Protein AF-A0A7J9T4V9-F1 (afdb_monomer_lite)

Radius of gyration: 35.71 Å; chains: 1; bounding box: 94×99×88 Å

Secondary structure (DSSP, 8-state):
-PPP-PEEEEEETTEEEEEEE--TTS----SSPPS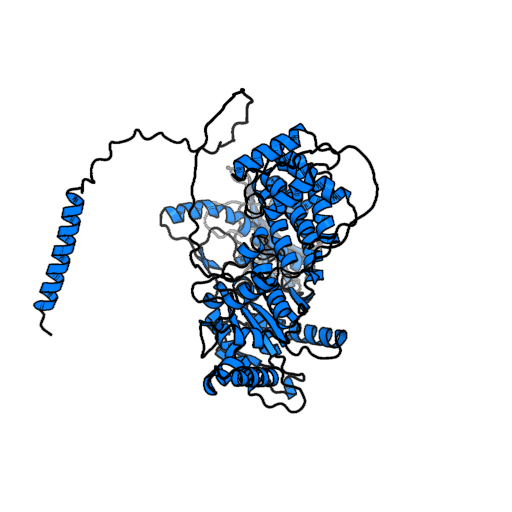EEEEEEEEEEEEETTEEEEEEEEEEEEEBTTB--------EE-SSSHHHHHHHHT-----------S-S-----SEEEEEE--HHHHHHHHHHHHHHHHHHHHHGGGGHHHHHHHHHTTPPPPEEE---TTT-GGG-S-SSEEE---GGGPSPHHHHHHHHHHHHHHHHHHHHHHSS--SEEEEEE-HHHHHHHSSHHHHHHHHHTTEEEEE-TTS-EEEEEEPPHHHH-SPBPEEEEEE-HHHHHH-HHHHHHHHHHHHHHHH---SSS-BHHHHHHHHHHHHHHHTT-S-HHHHHHHHT--EEEPPTT--SSTTHHHHHH-GGG-SSHHHHHHHHHHHHBEEESSS-SSEE-HHHHHHHHTT--EEEEEE---SHHHHH-S-SHHHIIIIIHHHHHHHHHHSSPPEEEEEE-SSTTS-EEEEHHHHHHHHIIIIIT-HHHHHHHHTTHHHHHHHHHHHHHHHHHHHHH-GGG--HHHHHHHHHHHTS-TT---HHHHHHHH-HHHHHHHHHHHHHHHHHTS---S-HHHHHHHHHHHHHHHHHH----STTTTT-HHHHHHHHTTTT-TT--HHHHHHHHHHHHHHH------------------------------------------------------------TT--PPPP------------S----HHHHHHHHHHHHHHHHHHHHHHHS--

Sequence (735 aa):
MEVPNATVVVQKDNNILEVSISDSTGNYTFSNLPDGKYVVTAFYHSVSKYGDSWYIATKNVEIKDGTANNIDINMEKDERGEALNLNSLLGQVTGNIYSNETGNIVPECNVVLIQRLSDEQMMVVEDLNLAIRYAENIRGCIIEIPAMIDALDGKYIPPALGDDPLRSPEVLPTGKNFYAFNPNIVPTKESWNVGTKLVDAFLIEWNQTYGEYPRKVGFVLWSGESFRHKGVMESEILYMMGVKPTWDSMGKVIGVELIPEDELKRPRIDVVVTMTGIYRDNWKWQVQLMDRGARLAAQADNSTYDNYVKENSEAIYIALMKTNNYTEDEARRLSGCRVFGPDEGSWGAGGFREAVSASGTWQEESKLANLYIDSMSYAYGDSIWGNLDGNVFRQVLSDTDAVLFSRSGNDGRGSGSVVFDHVYEFFGGFGMAVREVSGTTPQMYIVNLKDPDNAVVETFAEFLARDLRAKYFNEKWIKGMMLHDYAGASEIDSVLEDFWGLAVTLPDEITDDMWKEFYDVYVTDKYDLGLEDWFDEENPWARQSMNARMLEAVHKGYWTTSDPNVVENLVREYVESVADNGVICCHHTCGNPLLDKYISGMLSVPGLSAEDIEKYRQLMDEATGRQTEQPVTKTINDDSSSSAWRRLHDSGTGNESTDAGAGAGLDTKLIQDSGAGGEGSSNPSDYVEGYEMQDESAQPSDTGPMSFSGADFLGMLIVVLAAGAIYIGFRRRGV

pLDDT: mean 81.64, std 23.4, range [22.19, 98.94]

Structure (mmCIF, N/CA/C/O backbone):
data_AF-A0A7J9T4V9-F1
#
_entry.id   AF-A0A7J9T4V9-F1
#
loop_
_atom_site.group_PDB
_atom_site.id
_atom_site.type_symbol
_atom_site.label_atom_id
_atom_site.label_alt_id
_atom_site.label_comp_id
_atom_site.label_asym_id
_atom_site.label_entity_id
_atom_site.label_seq_id
_atom_site.pdbx_PDB_ins_code
_atom_site.Cartn_x
_atom_site.Cartn_y
_atom_site.Cartn_z
_atom_site.occupancy
_atom_site.B_iso_or_equiv
_atom_site.auth_seq_id
_atom_site.auth_comp_id
_atom_site.auth_asym_id
_atom_site.auth_atom_id
_atom_site.pdbx_PDB_model_num
ATOM 1 N N . MET A 1 1 ? -43.661 -53.657 -27.232 1.00 37.94 1 MET A N 1
ATOM 2 C CA . MET A 1 1 ? -44.280 -52.551 -26.479 1.00 37.94 1 MET A CA 1
ATOM 3 C C . MET A 1 1 ? -43.943 -51.300 -27.243 1.00 37.94 1 MET A C 1
ATOM 5 O O . MET A 1 1 ? -42.768 -51.106 -27.519 1.00 37.94 1 MET A O 1
ATOM 9 N N . GLU A 1 2 ? -44.949 -50.547 -27.675 1.00 40.81 2 GLU A N 1
ATOM 10 C CA . GLU A 1 2 ? -44.718 -49.209 -28.217 1.00 40.81 2 GLU A CA 1
ATOM 11 C C . GLU A 1 2 ? -44.224 -48.325 -27.074 1.00 40.81 2 GLU A C 1
ATOM 13 O O . GLU A 1 2 ? -44.802 -48.319 -25.986 1.00 40.81 2 GLU A O 1
ATOM 18 N N . VAL A 1 3 ? -43.100 -47.661 -27.308 1.00 43.38 3 VAL A N 1
ATOM 19 C CA . VAL A 1 3 ? -42.579 -46.611 -26.443 1.00 43.38 3 VAL A CA 1
ATOM 20 C C . VAL A 1 3 ? -43.602 -45.466 -26.429 1.00 43.38 3 VAL A C 1
ATOM 22 O O . VAL A 1 3 ? -44.010 -45.045 -27.512 1.00 43.38 3 VAL A O 1
ATOM 25 N N . PRO A 1 4 ? -44.067 -44.983 -25.259 1.00 49.25 4 PRO A N 1
ATOM 26 C CA . PRO A 1 4 ? -44.989 -43.864 -25.220 1.00 49.25 4 PRO A CA 1
ATOM 27 C C . PRO A 1 4 ? -44.341 -42.599 -25.775 1.00 49.25 4 PRO A C 1
ATOM 29 O O . PRO A 1 4 ? -43.152 -42.338 -25.620 1.00 49.25 4 PRO A O 1
ATOM 32 N N . ASN A 1 5 ? -45.201 -41.818 -26.396 1.00 52.84 5 ASN A N 1
ATOM 33 C CA . ASN A 1 5 ? -44.933 -40.580 -27.088 1.00 52.84 5 ASN A CA 1
ATOM 34 C C . ASN A 1 5 ? -44.759 -39.423 -26.080 1.00 52.84 5 ASN A C 1
ATOM 36 O O . ASN A 1 5 ? -45.743 -38.969 -25.497 1.00 52.84 5 ASN A O 1
ATOM 40 N N . ALA A 1 6 ? -43.534 -38.949 -25.861 1.00 56.78 6 ALA A N 1
ATOM 41 C CA . ALA A 1 6 ? -43.245 -37.790 -25.015 1.00 56.78 6 ALA A CA 1
ATOM 42 C C . ALA A 1 6 ? -43.460 -36.478 -25.792 1.00 56.78 6 ALA A C 1
ATOM 44 O O . ALA A 1 6 ? -43.314 -36.453 -27.015 1.00 56.78 6 ALA A O 1
ATOM 45 N N . THR A 1 7 ? -43.869 -35.399 -25.113 1.00 58.75 7 THR A N 1
ATOM 46 C CA . THR A 1 7 ? -44.231 -34.126 -25.769 1.00 58.75 7 THR A CA 1
ATOM 47 C C . THR A 1 7 ? -43.096 -33.114 -25.649 1.00 58.75 7 THR A C 1
ATOM 49 O O . THR A 1 7 ? -42.775 -32.674 -24.550 1.00 58.75 7 THR A O 1
ATOM 52 N N . VAL A 1 8 ? -42.504 -32.688 -26.763 1.00 59.88 8 VAL A N 1
ATOM 53 C CA . VAL A 1 8 ? -41.554 -31.570 -26.773 1.00 59.88 8 VAL A CA 1
ATOM 54 C C . VAL A 1 8 ? -42.269 -30.288 -27.159 1.00 59.88 8 VAL A C 1
ATOM 56 O O . VAL A 1 8 ? -42.870 -30.225 -28.226 1.00 59.88 8 VAL A O 1
ATOM 59 N N . VAL A 1 9 ? -42.149 -29.251 -26.337 1.00 61.75 9 VAL A N 1
ATOM 60 C CA . VAL A 1 9 ? -42.631 -27.900 -26.627 1.00 61.75 9 VAL A CA 1
ATOM 61 C C . VAL A 1 9 ? -41.432 -27.019 -26.942 1.00 61.75 9 VAL A C 1
ATOM 63 O O . VAL A 1 9 ? -40.626 -26.721 -26.067 1.00 61.75 9 VAL A O 1
ATOM 66 N N . VAL A 1 10 ? -41.320 -26.563 -28.183 1.00 61.19 10 VAL A N 1
ATOM 67 C CA . VAL A 1 10 ? -40.341 -25.549 -28.565 1.00 61.19 10 VAL A CA 1
ATOM 68 C C . VAL A 1 10 ? -40.944 -24.179 -28.302 1.00 61.19 10 VAL A C 1
ATOM 70 O O . VAL A 1 10 ? -42.030 -23.883 -28.797 1.00 61.19 10 VAL A O 1
ATOM 73 N N . GLN A 1 11 ? -40.241 -23.321 -27.576 1.00 65.75 11 GLN A N 1
ATOM 74 C CA . GLN A 1 11 ? -40.638 -21.938 -27.349 1.00 65.75 11 GLN A CA 1
ATOM 75 C C . GLN A 1 11 ? -39.615 -20.965 -27.926 1.00 65.75 11 GLN A C 1
ATOM 77 O O . GLN A 1 11 ? -38.426 -21.251 -27.963 1.00 65.75 11 GLN A O 1
ATOM 82 N N . LYS A 1 12 ? -40.070 -19.789 -28.346 1.00 64.88 12 LYS A N 1
ATOM 83 C CA . LYS A 1 12 ? -39.226 -18.624 -28.619 1.00 64.88 12 LYS A CA 1
ATOM 84 C C . LYS A 1 12 ? -39.978 -17.382 -28.180 1.00 64.88 12 LYS A C 1
ATOM 86 O O . LYS A 1 12 ? -41.143 -17.224 -28.542 1.00 64.88 12 LYS A O 1
ATOM 91 N N . ASP A 1 13 ? -39.326 -16.515 -27.413 1.00 63.72 13 ASP A N 1
ATOM 92 C CA . ASP A 1 13 ? -39.923 -15.261 -26.936 1.00 63.72 13 ASP A CA 1
ATOM 93 C C . ASP A 1 13 ? -41.296 -15.491 -26.257 1.00 63.72 13 ASP A C 1
ATOM 95 O O . ASP A 1 13 ? -42.268 -14.792 -26.537 1.00 63.72 13 ASP A O 1
ATOM 99 N N . ASN A 1 14 ? -41.397 -16.534 -25.419 1.00 59.84 14 ASN A N 1
ATOM 100 C CA . ASN A 1 14 ? -42.622 -17.003 -24.742 1.00 59.84 14 ASN A CA 1
ATOM 101 C C . ASN A 1 14 ? -43.769 -17.473 -25.659 1.00 59.84 14 ASN A C 1
ATOM 103 O O . ASN A 1 14 ? -44.876 -17.726 -25.184 1.00 59.84 14 ASN A O 1
ATOM 107 N N . ASN A 1 15 ? -43.520 -17.645 -26.958 1.00 60.06 15 ASN A N 1
ATOM 108 C CA . ASN A 1 15 ? -44.469 -18.242 -27.891 1.00 60.06 15 ASN A CA 1
ATOM 109 C C . ASN A 1 15 ? -44.080 -19.687 -28.189 1.00 60.06 15 ASN A C 1
ATOM 111 O O . ASN A 1 15 ? -42.922 -19.968 -28.495 1.00 60.06 15 ASN A O 1
ATOM 115 N N . ILE A 1 16 ? -45.051 -20.600 -28.151 1.00 67.56 16 ILE A N 1
ATOM 116 C CA . ILE A 1 16 ? -44.848 -21.979 -28.605 1.00 67.56 16 ILE A CA 1
ATOM 117 C C . ILE A 1 16 ? -44.648 -21.955 -30.126 1.00 67.56 16 ILE A C 1
ATOM 119 O O . ILE A 1 16 ? -45.547 -21.559 -30.867 1.00 67.56 16 ILE A O 1
ATOM 123 N N . LEU A 1 17 ? -43.461 -22.356 -30.580 1.00 64.88 17 LEU A N 1
ATOM 124 C CA . LEU A 1 17 ? -43.096 -22.469 -31.991 1.00 64.88 17 LEU A CA 1
ATOM 125 C C . LEU A 1 17 ? -43.545 -23.798 -32.595 1.00 64.88 17 LEU A C 1
ATOM 127 O O . LEU A 1 17 ? -44.052 -23.831 -33.713 1.00 64.88 17 LEU A O 1
ATOM 131 N N . GLU A 1 18 ? -43.333 -24.893 -31.870 1.00 66.06 18 GLU A N 1
ATOM 132 C CA . GLU A 1 18 ? -43.590 -26.244 -32.360 1.00 66.06 18 GLU A CA 1
ATOM 133 C C . GLU A 1 18 ? -43.879 -27.164 -31.175 1.00 66.06 18 GLU A C 1
ATOM 135 O O . GLU A 1 18 ? -43.269 -27.032 -30.115 1.00 66.06 18 GLU A O 1
ATOM 140 N N . VAL A 1 19 ? -44.817 -28.093 -31.348 1.00 65.56 19 VAL A N 1
ATOM 141 C CA . VAL A 1 19 ? -45.020 -29.202 -30.417 1.00 65.56 19 VAL A CA 1
ATOM 142 C C . VAL A 1 19 ? -44.770 -30.483 -31.194 1.00 65.56 19 VAL A C 1
ATOM 144 O O . VAL A 1 19 ? -45.477 -30.756 -32.162 1.00 65.56 19 VAL A O 1
ATOM 147 N N . SER A 1 20 ? -43.752 -31.240 -30.794 1.00 62.06 20 SER A N 1
ATOM 148 C CA . SER A 1 20 ? -43.391 -32.512 -31.420 1.00 62.06 20 SER A CA 1
ATOM 149 C C . SER A 1 20 ? -43.601 -33.652 -30.439 1.00 62.06 20 SER A C 1
ATOM 151 O O . SER A 1 20 ? -43.560 -33.470 -29.223 1.00 62.06 20 SER A O 1
ATOM 153 N N . ILE A 1 21 ? -43.853 -34.832 -30.980 1.00 64.00 21 ILE A N 1
ATOM 154 C CA . ILE A 1 21 ? -44.089 -36.038 -30.208 1.00 64.00 21 ILE A CA 1
ATOM 155 C C . ILE A 1 21 ? -43.010 -37.049 -30.595 1.00 64.00 21 ILE A C 1
ATOM 157 O O . ILE A 1 21 ? -42.762 -37.225 -31.788 1.00 64.00 21 ILE A O 1
ATOM 161 N N . SER A 1 22 ? -42.365 -37.688 -29.613 1.00 60.28 22 SER A N 1
ATOM 162 C CA . SER A 1 22 ? -41.323 -38.684 -29.900 1.00 60.28 22 SER A CA 1
ATOM 163 C C . SER A 1 22 ? -41.863 -39.834 -30.748 1.00 60.28 22 SER A C 1
ATOM 165 O O . SER A 1 22 ? -43.027 -40.213 -30.627 1.00 60.28 22 SER A O 1
ATOM 167 N N . ASP A 1 23 ? -41.008 -40.434 -31.570 1.00 58.62 23 ASP A N 1
ATOM 168 C CA . ASP A 1 23 ? -41.323 -41.676 -32.266 1.00 58.62 23 ASP A CA 1
ATOM 169 C C . ASP A 1 23 ? -41.284 -42.900 -31.326 1.00 58.62 23 ASP A C 1
ATOM 171 O O . ASP A 1 23 ? -40.965 -42.809 -30.137 1.00 58.62 23 ASP A O 1
ATOM 175 N N . SER A 1 24 ? -41.564 -44.087 -31.875 1.00 57.38 24 SER A N 1
ATOM 176 C CA . SER A 1 24 ? -41.553 -45.361 -31.139 1.00 57.38 24 SER A CA 1
ATOM 177 C C . SER A 1 24 ? -40.173 -45.782 -30.609 1.00 57.38 24 SER A C 1
ATOM 179 O O . SER A 1 24 ? -40.051 -46.855 -30.019 1.00 57.38 24 SER A O 1
ATOM 181 N N . THR A 1 25 ? -39.127 -45.001 -30.876 1.00 50.91 25 THR A N 1
ATOM 182 C CA . THR A 1 25 ? -37.769 -45.179 -30.351 1.00 50.91 25 THR A CA 1
ATOM 183 C C . THR A 1 25 ? -37.378 -44.090 -29.347 1.00 50.91 25 THR A C 1
ATOM 185 O O . THR A 1 25 ? -36.264 -44.125 -28.834 1.00 50.91 25 THR A O 1
ATOM 188 N N . GLY A 1 26 ? -38.290 -43.162 -29.027 1.00 54.97 26 GLY A N 1
ATOM 189 C CA . GLY A 1 26 ? -38.044 -42.033 -28.128 1.00 54.97 26 GLY A CA 1
ATOM 190 C C . GLY A 1 26 ? -37.333 -40.850 -28.795 1.00 54.97 26 GLY A C 1
ATOM 191 O O . GLY A 1 26 ? -36.978 -39.897 -28.107 1.00 54.97 26 GLY A O 1
ATOM 192 N N . ASN A 1 27 ? -37.132 -40.888 -30.116 1.00 53.72 27 ASN A N 1
ATOM 193 C CA . ASN A 1 27 ? -36.446 -39.830 -30.853 1.00 53.72 27 ASN A CA 1
ATOM 194 C C . ASN A 1 27 ? -37.424 -38.744 -31.302 1.00 53.72 27 ASN A C 1
ATOM 196 O O . ASN A 1 27 ? -38.564 -39.025 -31.667 1.00 53.72 27 ASN A O 1
ATOM 200 N N . TYR A 1 28 ? -36.953 -37.499 -31.341 1.00 60.53 28 TYR A N 1
ATOM 201 C CA . TYR A 1 28 ? -37.719 -36.356 -31.833 1.00 60.53 28 TYR A CA 1
ATOM 202 C C . TYR A 1 28 ? -37.095 -35.829 -33.113 1.00 60.53 28 TYR A C 1
ATOM 204 O O . TYR A 1 28 ? -35.873 -35.764 -33.244 1.00 60.53 28 TYR A O 1
ATOM 212 N N . THR A 1 29 ? -37.935 -35.422 -34.056 1.00 56.38 29 THR A N 1
ATOM 213 C CA . THR A 1 29 ? -37.492 -34.729 -35.264 1.00 56.38 29 THR A CA 1
ATOM 214 C C . THR A 1 29 ? -38.129 -33.351 -35.283 1.00 56.38 29 THR A C 1
ATOM 216 O O . THR A 1 29 ? -39.340 -33.230 -35.096 1.00 56.38 29 THR A O 1
ATOM 219 N N . PHE A 1 30 ? -37.315 -32.325 -35.514 1.00 60.62 30 PHE A N 1
ATOM 220 C CA . PHE A 1 30 ? -37.782 -30.955 -35.679 1.00 60.62 30 PHE A CA 1
ATOM 221 C C . PHE A 1 30 ? -37.359 -30.472 -37.055 1.00 60.62 30 PHE A C 1
ATOM 223 O O . PHE A 1 30 ? -36.173 -30.430 -37.371 1.00 60.62 30 PHE A O 1
ATOM 230 N N . SER A 1 31 ? -38.329 -30.137 -37.895 1.00 56.91 31 SER A N 1
ATOM 231 C CA . SER A 1 31 ? -38.058 -29.713 -39.273 1.00 56.91 31 SER A CA 1
ATOM 232 C C . SER A 1 31 ? -37.818 -28.210 -39.412 1.00 56.91 31 SER A C 1
ATOM 234 O O . SER A 1 31 ? -37.309 -27.780 -40.441 1.00 56.91 31 SER A O 1
ATOM 236 N N . ASN A 1 32 ? -38.189 -27.414 -38.401 1.00 61.34 32 ASN A N 1
ATOM 237 C CA . ASN A 1 32 ? -38.243 -25.953 -38.497 1.00 61.34 32 ASN A CA 1
ATOM 238 C C . ASN A 1 32 ? -37.510 -25.232 -37.357 1.00 61.34 32 ASN A C 1
ATOM 240 O O . ASN A 1 32 ? -37.784 -24.056 -37.113 1.00 61.34 32 ASN A O 1
ATOM 244 N N . LEU A 1 33 ? -36.590 -25.905 -36.656 1.00 64.94 33 LEU A N 1
ATOM 245 C CA . LEU A 1 33 ? -35.777 -25.241 -35.640 1.00 64.94 33 LEU A CA 1
ATOM 246 C C . LEU A 1 33 ? -34.713 -24.367 -36.311 1.00 64.94 33 LEU A C 1
ATOM 248 O O . LEU A 1 33 ? -33.849 -24.895 -37.009 1.00 64.94 33 LEU A O 1
ATOM 252 N N . PRO A 1 34 ? -34.754 -23.038 -36.123 1.00 68.75 34 PRO A N 1
ATOM 253 C CA . PRO A 1 34 ? -33.690 -22.172 -36.604 1.00 68.75 34 PRO A CA 1
ATOM 254 C C . PRO A 1 34 ? -32.397 -22.426 -35.825 1.00 68.75 34 PRO A C 1
ATOM 256 O O . PRO A 1 34 ? -32.434 -22.745 -34.638 1.00 68.75 34 PRO A O 1
ATOM 259 N N . ASP A 1 35 ? -31.255 -22.199 -36.458 1.00 71.25 35 ASP A N 1
ATOM 260 C CA . ASP A 1 35 ? -29.969 -22.311 -35.773 1.00 71.25 35 ASP A CA 1
ATOM 261 C C . ASP A 1 35 ? -29.890 -21.362 -34.570 1.00 71.25 35 ASP A C 1
ATOM 263 O O . ASP A 1 35 ? -30.397 -20.230 -34.590 1.00 71.25 35 ASP A O 1
ATOM 267 N N . GLY A 1 36 ? -29.270 -21.830 -33.493 1.00 71.19 36 GLY A N 1
ATOM 268 C CA . GLY A 1 36 ? -29.105 -21.038 -32.282 1.00 71.19 36 GLY A CA 1
ATOM 269 C C . GLY A 1 36 ? -28.850 -21.865 -31.033 1.00 71.19 36 GLY A C 1
ATOM 270 O O . GLY A 1 36 ? -28.809 -23.095 -31.067 1.00 71.19 36 GLY A O 1
ATOM 271 N N . LYS A 1 37 ? -28.684 -21.157 -29.916 1.00 70.19 37 LYS A N 1
ATOM 272 C CA . LYS A 1 37 ? -28.601 -21.742 -28.579 1.00 70.19 37 LYS A CA 1
ATOM 273 C C . LYS A 1 37 ? -30.007 -21.918 -27.998 1.00 70.19 37 LYS A C 1
ATOM 275 O O . LYS A 1 37 ? -30.875 -21.059 -28.156 1.00 70.19 37 LYS A O 1
ATOM 280 N N . TYR A 1 38 ? -30.212 -23.041 -27.331 1.00 69.88 38 TYR A N 1
ATOM 281 C CA . TYR A 1 38 ? -31.472 -23.448 -26.735 1.00 69.88 38 TYR A CA 1
ATOM 282 C C . TYR A 1 38 ? -31.235 -23.949 -25.316 1.00 69.88 38 TYR A C 1
ATOM 284 O O . TYR A 1 38 ? -30.214 -24.572 -25.024 1.00 69.88 38 TYR A O 1
ATOM 292 N N . VAL A 1 39 ? -32.217 -23.730 -24.452 1.00 69.12 39 VAL A N 1
ATOM 293 C CA . VAL A 1 39 ? -32.294 -24.375 -23.143 1.00 69.12 39 VAL A CA 1
ATOM 294 C C . VAL A 1 39 ? -33.313 -25.498 -23.238 1.00 69.12 39 VAL A C 1
ATOM 296 O O . VAL A 1 39 ? -34.447 -25.280 -23.664 1.00 69.12 39 VAL A O 1
ATOM 299 N N . VAL A 1 40 ? -32.891 -26.706 -22.883 1.00 70.50 40 VAL A N 1
ATOM 300 C CA . VAL A 1 40 ? -33.714 -27.911 -22.891 1.00 70.50 40 VAL A CA 1
ATOM 301 C C . VAL A 1 40 ? -34.014 -28.297 -21.455 1.00 70.50 40 VAL A C 1
ATOM 303 O O . VAL A 1 40 ? -33.122 -28.752 -20.744 1.00 70.50 40 VAL A O 1
ATOM 306 N N . THR A 1 41 ? -35.262 -28.136 -21.034 1.00 71.06 41 THR A N 1
ATOM 307 C CA . THR A 1 41 ? -35.728 -28.533 -19.704 1.00 71.06 41 THR A CA 1
ATOM 308 C C . THR A 1 41 ? -36.639 -29.743 -19.830 1.00 71.06 41 THR A C 1
ATOM 310 O O . THR A 1 41 ? -37.724 -29.653 -20.397 1.00 71.06 41 THR A O 1
ATOM 313 N N . ALA A 1 42 ? -36.203 -30.884 -19.310 1.00 71.44 42 ALA A N 1
ATOM 314 C CA . ALA A 1 42 ? -37.008 -32.094 -19.226 1.00 71.44 42 ALA A CA 1
ATOM 315 C C . ALA A 1 42 ? -37.595 -32.223 -17.823 1.00 71.44 42 ALA A C 1
ATOM 317 O O . ALA A 1 42 ? -36.889 -32.020 -16.835 1.00 71.44 42 ALA A O 1
ATOM 318 N N . PHE A 1 43 ? -38.870 -32.594 -17.726 1.00 70.56 43 PHE A N 1
ATOM 319 C CA . PHE A 1 43 ? -39.488 -32.903 -16.441 1.00 70.56 43 PHE A CA 1
ATOM 320 C C . PHE A 1 43 ? -40.508 -34.044 -16.532 1.00 70.56 43 PHE A C 1
ATOM 322 O O . PHE A 1 43 ? -41.097 -34.339 -17.579 1.00 70.56 43 PHE A O 1
ATOM 329 N N . TYR A 1 44 ? -40.682 -34.728 -15.405 1.00 71.44 44 TYR A N 1
ATOM 330 C CA . TYR A 1 44 ? -41.476 -35.945 -15.282 1.00 71.44 44 TYR A CA 1
ATOM 331 C C . TYR A 1 44 ? -42.193 -35.986 -13.936 1.00 71.44 44 TYR A C 1
ATOM 333 O O . TYR A 1 44 ? -41.643 -35.577 -12.916 1.00 71.44 44 TYR A O 1
ATOM 341 N N . HIS A 1 45 ? -43.418 -36.509 -13.942 1.00 70.62 45 HIS A N 1
ATOM 342 C CA . HIS A 1 45 ? -44.207 -36.741 -12.739 1.00 70.62 45 HIS A CA 1
ATOM 343 C C . HIS A 1 45 ? -44.391 -38.242 -12.536 1.00 70.62 45 HIS A C 1
ATOM 345 O O . HIS A 1 45 ? -45.059 -38.901 -13.333 1.00 70.62 45 HIS A O 1
ATOM 351 N N . SER A 1 46 ? -43.814 -38.764 -11.457 1.00 68.75 46 SER A N 1
ATOM 352 C CA . SER A 1 46 ? -43.950 -40.155 -11.045 1.00 68.75 46 SER A CA 1
ATOM 353 C C . SER A 1 46 ? -45.049 -40.286 -9.999 1.00 68.75 46 SER A C 1
ATOM 355 O O . SER A 1 46 ? -44.933 -39.734 -8.905 1.00 68.75 46 SER A O 1
ATOM 357 N N . VAL A 1 47 ? -46.092 -41.056 -10.315 1.00 63.19 47 VAL A N 1
ATOM 358 C CA . VAL A 1 47 ? -47.138 -41.439 -9.358 1.00 63.19 47 VAL A CA 1
ATOM 359 C C . VAL A 1 47 ? -46.845 -42.855 -8.885 1.00 63.19 47 VAL A C 1
ATOM 361 O O . VAL A 1 47 ? -46.937 -43.813 -9.656 1.00 63.19 47 VAL A O 1
ATOM 364 N N . SER A 1 48 ? -46.481 -43.005 -7.613 1.00 65.06 48 SER A N 1
ATOM 365 C CA . SER A 1 48 ? -46.184 -44.307 -7.014 1.00 65.06 48 SER A CA 1
ATOM 366 C C . SER A 1 48 ? -47.047 -44.561 -5.781 1.00 65.06 48 SER A C 1
ATOM 368 O O . SER A 1 48 ? -47.575 -43.640 -5.161 1.00 65.06 48 SER A O 1
ATOM 370 N N . LYS A 1 49 ? -47.127 -45.823 -5.340 1.00 56.66 49 LYS A N 1
ATOM 371 C CA . LYS A 1 49 ? -47.799 -46.185 -4.076 1.00 56.66 49 LYS A CA 1
ATOM 372 C C . LYS A 1 49 ? -47.185 -45.526 -2.825 1.00 56.66 49 LYS A C 1
ATOM 374 O O . LYS A 1 49 ? -47.765 -45.642 -1.751 1.00 56.66 49 LYS A O 1
ATOM 379 N N . TYR A 1 50 ? -46.015 -44.894 -2.955 1.00 61.06 50 TYR A N 1
ATOM 380 C CA . TYR A 1 50 ? -45.276 -44.222 -1.883 1.00 61.06 50 TYR A CA 1
ATOM 381 C C . TYR A 1 50 ? -45.385 -42.690 -1.930 1.00 61.06 50 TYR A C 1
ATOM 383 O O . TYR A 1 50 ? -44.790 -42.023 -1.088 1.00 61.06 50 TYR A O 1
ATOM 391 N N . GLY A 1 51 ? -46.146 -42.141 -2.880 1.00 62.50 51 GLY A N 1
ATOM 392 C CA . GLY A 1 51 ? -46.330 -40.705 -3.063 1.00 62.50 51 GLY A CA 1
ATOM 393 C C . GLY A 1 51 ? -45.978 -40.237 -4.472 1.00 62.50 51 GLY A C 1
ATOM 394 O O . GLY A 1 51 ? -45.333 -40.955 -5.248 1.00 62.50 51 GLY A O 1
ATOM 395 N N . ASP A 1 52 ? -46.425 -39.021 -4.759 1.00 75.12 52 ASP A N 1
ATOM 396 C CA . ASP A 1 52 ? -46.178 -38.286 -5.995 1.00 75.12 52 ASP A CA 1
ATOM 397 C C . ASP A 1 52 ? -44.795 -37.625 -5.923 1.00 75.12 52 ASP A C 1
ATOM 399 O O . ASP A 1 52 ? -44.396 -37.089 -4.885 1.00 75.12 52 ASP A O 1
ATOM 403 N N . SER A 1 53 ? -44.011 -37.696 -6.995 1.00 73.44 53 SER A N 1
ATOM 404 C CA . SER A 1 53 ? -42.695 -37.050 -7.065 1.00 73.44 53 SER A CA 1
ATOM 405 C C . SER A 1 53 ? -42.444 -36.481 -8.449 1.00 73.44 53 SER A C 1
ATOM 407 O O . SER A 1 53 ? -42.680 -37.145 -9.458 1.00 73.44 53 SER A O 1
ATOM 409 N N . TRP A 1 54 ? -41.943 -35.251 -8.483 1.00 74.19 54 TRP A N 1
ATOM 410 C CA . TRP A 1 54 ? -41.485 -34.609 -9.704 1.00 74.19 54 TRP A CA 1
ATOM 411 C C . TRP A 1 54 ? -39.983 -34.805 -9.880 1.00 74.19 54 TRP A C 1
ATOM 413 O O . TRP A 1 54 ? -39.241 -34.923 -8.906 1.00 74.19 54 TRP A O 1
ATOM 423 N N . TYR A 1 55 ? -39.558 -34.845 -11.134 1.00 72.44 55 TYR A N 1
ATOM 424 C CA . TYR A 1 55 ? -38.165 -34.894 -11.548 1.00 72.44 55 TYR A CA 1
ATOM 425 C C . TYR A 1 55 ? -37.940 -33.828 -12.610 1.00 72.44 55 TYR A C 1
ATOM 427 O O . TYR A 1 55 ? -38.817 -33.617 -13.453 1.00 72.44 55 TYR A O 1
ATOM 435 N N . ILE A 1 56 ? -36.781 -33.177 -12.585 1.00 71.75 56 ILE A N 1
ATOM 436 C CA . ILE A 1 56 ? -36.422 -32.112 -13.522 1.00 71.75 56 ILE A CA 1
ATOM 437 C C . ILE A 1 56 ? -34.940 -32.184 -13.876 1.00 71.75 56 ILE A C 1
ATOM 439 O O . ILE A 1 56 ? -34.114 -32.622 -13.078 1.00 71.75 56 ILE A O 1
ATOM 443 N N . ALA A 1 57 ? -34.607 -31.754 -15.087 1.00 67.12 57 ALA A N 1
ATOM 444 C CA . ALA A 1 57 ? -33.246 -31.434 -15.479 1.00 67.12 57 ALA A CA 1
ATOM 445 C C . ALA A 1 57 ? -33.243 -30.415 -16.615 1.00 67.12 57 ALA A C 1
ATOM 447 O O . ALA A 1 57 ? -34.112 -30.436 -17.487 1.00 67.12 57 ALA A O 1
ATOM 448 N N . THR A 1 58 ? -32.234 -29.548 -16.620 1.00 69.31 58 THR A N 1
ATOM 449 C CA . THR A 1 58 ? -32.064 -28.493 -17.621 1.00 69.31 58 THR A CA 1
ATOM 450 C C . THR A 1 58 ? -30.679 -28.589 -18.247 1.00 69.31 58 THR A C 1
ATOM 452 O O . THR A 1 58 ? -29.687 -28.791 -17.548 1.00 69.31 58 THR A O 1
ATOM 455 N N . LYS A 1 59 ? -30.598 -28.453 -19.572 1.00 67.81 59 LYS A N 1
ATOM 456 C CA . LYS A 1 59 ? -29.354 -28.545 -20.338 1.00 67.81 59 LYS A CA 1
ATOM 457 C C . LYS A 1 59 ? -29.325 -27.523 -21.467 1.00 67.81 59 LYS A C 1
ATOM 459 O O . LYS A 1 59 ? -30.281 -27.406 -22.226 1.00 67.81 59 LYS A O 1
ATOM 464 N N . ASN A 1 60 ? -28.198 -26.839 -21.628 1.00 68.25 60 ASN A N 1
ATOM 465 C CA . ASN A 1 60 ? -27.977 -25.945 -22.763 1.00 68.25 60 ASN A CA 1
ATOM 466 C C . ASN A 1 60 ? -27.544 -26.764 -23.988 1.00 68.25 60 ASN A C 1
ATOM 468 O O . ASN A 1 60 ? -26.686 -27.642 -23.882 1.00 68.25 60 ASN A O 1
ATOM 472 N N . VAL A 1 61 ? -28.133 -26.480 -25.147 1.00 70.00 61 VAL A N 1
ATOM 473 C CA . VAL A 1 61 ? -27.877 -27.179 -26.413 1.00 70.00 61 VAL A CA 1
ATOM 474 C C . VAL A 1 61 ? -27.725 -26.156 -27.532 1.00 70.00 61 VAL A C 1
ATOM 476 O O . VAL A 1 61 ? -28.450 -25.168 -27.586 1.00 70.00 61 VAL A O 1
ATOM 479 N N . GLU A 1 62 ? -26.793 -26.392 -28.447 1.00 68.12 62 GLU A N 1
ATOM 480 C CA . GLU A 1 62 ? -26.671 -25.612 -29.678 1.00 68.12 62 GLU A CA 1
ATOM 481 C C . GLU A 1 62 ? -27.229 -26.426 -30.851 1.00 68.12 62 GLU A C 1
ATOM 483 O O . GLU A 1 62 ? -26.889 -27.599 -31.013 1.00 68.12 62 GLU A O 1
ATOM 488 N N . ILE A 1 63 ? -28.088 -25.804 -31.659 1.00 69.56 63 ILE A N 1
ATOM 489 C CA . ILE A 1 63 ? -28.641 -26.385 -32.886 1.00 69.56 63 ILE A CA 1
ATOM 490 C C . ILE A 1 63 ? -27.990 -25.687 -34.075 1.00 69.56 63 ILE A C 1
ATOM 492 O O . ILE A 1 63 ? -28.026 -24.457 -34.167 1.00 69.56 63 ILE A O 1
ATOM 496 N N . LYS A 1 64 ? -27.410 -26.485 -34.976 1.00 61.50 64 LYS A N 1
ATOM 497 C CA . LYS A 1 64 ? -26.844 -26.043 -36.258 1.00 61.50 64 LYS A CA 1
ATOM 498 C C . LYS A 1 64 ? -27.342 -26.949 -37.380 1.00 61.50 64 LYS A C 1
ATOM 500 O O . LYS A 1 64 ? -27.397 -28.170 -37.206 1.00 61.50 64 LYS A O 1
ATOM 505 N N . ASP A 1 65 ? -27.727 -26.347 -38.501 1.00 60.50 65 ASP A N 1
ATOM 506 C CA . ASP A 1 65 ? -28.284 -27.019 -39.678 1.00 60.50 65 ASP A CA 1
ATOM 507 C C . ASP A 1 65 ? -29.486 -27.932 -39.349 1.00 60.50 65 ASP A C 1
ATOM 509 O O . ASP A 1 65 ? -29.687 -28.982 -39.962 1.00 60.50 65 ASP A O 1
ATOM 513 N N . GLY A 1 66 ? -30.289 -27.553 -38.347 1.00 57.22 66 GLY A N 1
ATOM 514 C CA . GLY A 1 66 ? -31.460 -28.326 -37.910 1.00 57.22 66 GLY A CA 1
ATOM 515 C C . GLY A 1 66 ? -31.152 -29.621 -37.141 1.00 57.22 66 GLY A C 1
ATOM 516 O O . GLY A 1 66 ? -32.059 -30.421 -36.916 1.00 57.22 66 GLY A O 1
ATOM 517 N N . THR A 1 67 ? -29.906 -29.840 -36.707 1.00 55.53 67 THR A N 1
ATOM 518 C CA . THR A 1 67 ? -29.506 -31.029 -35.932 1.00 55.53 67 THR A CA 1
ATOM 519 C C . THR A 1 67 ? -28.957 -30.674 -34.550 1.00 55.53 67 THR A C 1
ATOM 521 O O . THR A 1 67 ? -28.051 -29.855 -34.417 1.00 55.53 67 THR A O 1
ATOM 524 N N . ALA A 1 68 ? -29.474 -31.352 -33.521 1.00 53.81 68 ALA A N 1
ATOM 525 C CA . ALA A 1 68 ? -28.869 -31.464 -32.196 1.00 53.81 68 ALA A CA 1
ATOM 526 C C . ALA A 1 68 ? -28.531 -32.940 -31.963 1.00 53.81 68 ALA A C 1
ATOM 528 O O . ALA A 1 68 ? -29.431 -33.777 -31.906 1.00 53.81 68 ALA A O 1
ATOM 529 N N . ASN A 1 69 ? -27.250 -33.288 -31.870 1.00 48.31 69 ASN A N 1
ATOM 530 C CA . ASN A 1 69 ? -26.855 -34.682 -31.662 1.00 48.31 69 ASN A CA 1
ATOM 531 C C . ASN A 1 69 ? -26.960 -35.055 -30.171 1.00 48.31 69 ASN A C 1
ATOM 533 O O . ASN A 1 69 ? -26.392 -34.359 -29.335 1.00 48.31 69 ASN A O 1
ATOM 537 N N . ASN A 1 70 ? -27.647 -36.166 -29.869 1.00 47.47 70 ASN A N 1
ATOM 538 C CA . ASN A 1 70 ? -27.672 -36.890 -28.584 1.00 47.47 70 ASN A CA 1
ATOM 539 C C . ASN A 1 70 ? -27.726 -36.008 -27.321 1.00 47.47 70 ASN A C 1
ATOM 541 O O . ASN A 1 70 ? -26.758 -35.891 -26.564 1.00 47.47 70 ASN A O 1
ATOM 545 N N . ILE A 1 71 ? -28.886 -35.398 -27.069 1.00 54.47 71 ILE A N 1
ATOM 546 C CA . ILE A 1 71 ? -29.139 -34.657 -25.830 1.00 54.47 71 ILE A CA 1
ATOM 547 C C . ILE A 1 71 ? -29.431 -35.660 -24.702 1.00 54.47 71 ILE A C 1
ATOM 549 O O . ILE A 1 71 ? -30.585 -35.940 -24.396 1.00 54.47 71 ILE A O 1
ATOM 553 N N . ASP A 1 72 ? -28.383 -36.185 -24.068 1.00 53.22 72 ASP A N 1
ATOM 554 C CA . ASP A 1 72 ? -28.541 -36.979 -22.843 1.00 53.22 72 ASP A CA 1
ATOM 555 C C . ASP A 1 72 ? -28.850 -36.054 -21.657 1.00 53.22 72 ASP A C 1
ATOM 557 O O . ASP A 1 72 ? -28.090 -35.112 -21.387 1.00 53.22 72 ASP A O 1
ATOM 561 N N . ILE A 1 73 ? -29.960 -36.310 -20.964 1.00 58.06 73 ILE A N 1
ATOM 562 C CA . ILE A 1 73 ? -30.418 -35.544 -19.801 1.00 58.06 73 ILE A CA 1
ATOM 563 C C . ILE A 1 73 ? -30.597 -36.511 -18.629 1.00 58.06 73 ILE A C 1
ATOM 565 O O . ILE A 1 73 ? -31.506 -37.336 -18.636 1.00 58.06 73 ILE A O 1
ATOM 569 N N . ASN A 1 74 ? -29.736 -36.390 -17.619 1.00 57.34 74 ASN A N 1
ATOM 570 C CA . ASN A 1 74 ? -29.885 -37.117 -16.360 1.00 57.34 74 ASN A CA 1
ATOM 571 C C . ASN A 1 74 ? -30.805 -36.314 -15.444 1.00 57.34 74 ASN A C 1
ATOM 573 O O . ASN A 1 74 ? -30.528 -35.146 -15.182 1.00 57.34 74 ASN A O 1
ATOM 577 N N . MET A 1 75 ? -31.897 -36.923 -14.991 1.00 64.12 75 MET A N 1
ATOM 578 C CA . MET A 1 75 ? -32.917 -36.242 -14.197 1.00 64.12 75 MET A CA 1
ATOM 579 C C . MET A 1 75 ? -32.687 -36.430 -12.700 1.00 64.12 75 MET A C 1
ATOM 581 O O . MET A 1 75 ? -32.355 -37.526 -12.248 1.00 64.12 75 MET A O 1
ATOM 585 N N . GLU A 1 76 ? -32.932 -35.374 -11.930 1.00 69.69 76 GLU A N 1
ATOM 586 C CA . GLU A 1 76 ? -32.892 -35.403 -10.468 1.00 69.69 76 GLU A CA 1
ATOM 587 C C . GLU A 1 76 ? -34.290 -35.167 -9.895 1.00 69.69 76 GLU A C 1
ATOM 589 O O . GLU A 1 76 ? -35.183 -34.655 -10.576 1.00 69.69 76 GLU A O 1
ATOM 594 N N . LYS A 1 77 ? -34.508 -35.587 -8.645 1.00 74.94 77 LYS A N 1
ATOM 595 C CA . LYS A 1 77 ? -35.779 -35.355 -7.954 1.00 74.94 77 LYS A CA 1
ATOM 596 C C . LYS A 1 77 ? -35.942 -33.853 -7.708 1.00 74.94 77 LYS A C 1
ATOM 598 O O . LYS A 1 77 ? -35.060 -33.220 -7.142 1.00 74.94 77 LYS A O 1
ATOM 603 N N . ASP A 1 78 ? -37.080 -33.299 -8.103 1.00 72.88 78 ASP A N 1
ATOM 604 C CA . ASP A 1 78 ? -37.393 -31.887 -7.909 1.00 72.88 78 ASP A CA 1
ATOM 605 C C . ASP A 1 78 ? -37.858 -31.635 -6.469 1.00 72.88 78 ASP A C 1
ATOM 607 O O . ASP A 1 78 ? -39.022 -31.839 -6.118 1.00 72.88 78 ASP A O 1
ATOM 611 N N . GLU A 1 79 ? -36.926 -31.207 -5.619 1.00 74.94 79 GLU A N 1
ATOM 612 C CA . GLU A 1 79 ? -37.208 -30.841 -4.225 1.00 74.94 79 GLU A CA 1
ATOM 613 C C . GLU A 1 79 ? -37.731 -29.404 -4.070 1.00 74.94 79 GLU A C 1
ATOM 615 O O . GLU A 1 79 ? -38.233 -29.043 -3.005 1.00 74.94 79 GLU A O 1
ATOM 620 N N . ARG A 1 80 ? -37.635 -28.579 -5.122 1.00 70.69 80 ARG A N 1
ATOM 621 C CA . ARG A 1 80 ? -37.950 -27.139 -5.093 1.00 70.69 80 ARG A CA 1
ATOM 622 C C . ARG A 1 80 ? -39.313 -26.802 -5.707 1.00 70.69 80 ARG A C 1
ATOM 624 O O . ARG A 1 80 ? -39.775 -25.670 -5.574 1.00 70.69 80 ARG A O 1
ATOM 631 N N . GLY A 1 81 ? -39.979 -27.772 -6.338 1.00 69.69 81 GLY A N 1
ATOM 632 C CA . GLY A 1 81 ? -41.295 -27.608 -6.965 1.00 69.69 81 GLY A CA 1
ATOM 633 C C . GLY A 1 81 ? -41.253 -26.846 -8.294 1.00 69.69 81 GLY A C 1
ATOM 634 O O . GLY A 1 81 ? -42.272 -26.315 -8.743 1.00 69.69 81 GLY A O 1
ATOM 635 N N . GLU A 1 82 ? -40.085 -26.772 -8.927 1.00 69.88 82 GLU A N 1
ATOM 636 C CA . GLU A 1 82 ? -39.862 -26.064 -10.189 1.00 69.88 82 GLU A CA 1
ATOM 637 C C . GLU A 1 82 ? -40.598 -26.729 -11.360 1.00 69.88 82 GLU A C 1
ATOM 639 O O . GLU A 1 82 ? -41.202 -26.044 -12.188 1.00 69.88 82 GLU A O 1
ATOM 644 N N . ALA A 1 83 ? -40.632 -28.061 -11.396 1.00 66.56 83 ALA A N 1
ATOM 645 C CA . ALA A 1 83 ? -41.323 -28.834 -12.421 1.00 66.56 83 ALA A CA 1
ATOM 646 C C . ALA A 1 83 ? -42.837 -28.599 -12.388 1.00 66.56 83 ALA A C 1
ATOM 648 O O . ALA A 1 83 ? -43.472 -28.480 -13.436 1.00 66.56 83 ALA A O 1
ATOM 649 N N . LEU A 1 84 ? -43.419 -28.484 -11.189 1.00 65.06 84 LEU A N 1
AT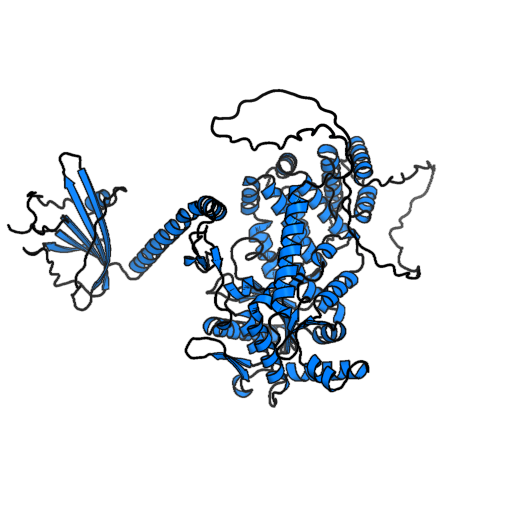OM 650 C CA . LEU A 1 84 ? -44.842 -28.191 -11.017 1.00 65.06 84 LEU A CA 1
ATOM 651 C C . LEU A 1 84 ? -45.179 -26.778 -11.520 1.00 65.06 84 LEU A C 1
ATOM 653 O O . LEU A 1 84 ? -46.181 -26.592 -12.215 1.00 65.06 84 LEU A O 1
ATOM 657 N N . ASN A 1 85 ? -44.321 -25.801 -11.214 1.00 62.62 85 ASN A N 1
ATOM 658 C CA . ASN A 1 85 ? -44.468 -24.425 -11.682 1.00 62.62 85 ASN A CA 1
ATOM 659 C C . ASN A 1 85 ? -44.359 -24.342 -13.211 1.00 62.62 85 ASN A C 1
ATOM 661 O O . ASN A 1 85 ? -45.241 -23.775 -13.854 1.00 62.62 85 ASN A O 1
ATOM 665 N N . LEU A 1 86 ? -43.347 -24.970 -13.811 1.00 63.41 86 LEU A N 1
ATOM 666 C CA . LEU A 1 86 ? -43.179 -25.027 -15.267 1.00 63.41 86 LEU A CA 1
ATOM 667 C C . LEU A 1 86 ? -44.354 -25.726 -15.959 1.00 63.41 86 LEU A C 1
ATOM 669 O O . LEU A 1 86 ? -44.884 -25.212 -16.943 1.00 63.41 86 LEU A O 1
ATOM 673 N N . ASN A 1 87 ? -44.826 -26.847 -15.409 1.00 59.03 87 ASN A N 1
ATOM 674 C CA . ASN A 1 87 ? -46.004 -27.545 -15.918 1.00 59.03 87 ASN A CA 1
ATOM 675 C C . ASN A 1 87 ? -47.261 -26.655 -15.882 1.00 59.03 87 ASN A C 1
ATOM 677 O O . ASN A 1 87 ? -48.074 -26.691 -16.802 1.00 59.03 87 ASN A O 1
ATOM 681 N N . SER A 1 88 ? -47.410 -25.810 -14.856 1.00 54.72 88 SER A N 1
ATOM 682 C CA . SER A 1 88 ? -48.544 -24.880 -14.754 1.00 54.72 88 SER A CA 1
ATOM 683 C C . SER A 1 88 ? -48.524 -23.763 -15.811 1.00 54.72 88 SER A C 1
ATOM 685 O O . SER A 1 88 ? -49.584 -23.278 -16.211 1.00 54.72 88 SER A O 1
ATOM 687 N N . LEU A 1 89 ? -47.337 -23.394 -16.308 1.00 49.81 89 LEU A N 1
ATOM 688 C CA . LEU A 1 89 ? -47.138 -22.353 -17.324 1.00 49.81 89 LEU A CA 1
ATOM 689 C C . LEU A 1 89 ? -47.418 -22.841 -18.754 1.00 49.81 89 LEU A C 1
ATOM 691 O O . LEU A 1 89 ? -47.639 -22.027 -19.649 1.00 49.81 89 LEU A O 1
ATOM 695 N N . LEU A 1 90 ? -47.435 -24.157 -18.979 1.00 52.25 90 LEU A N 1
ATOM 696 C CA . LEU A 1 90 ? -47.591 -24.763 -20.306 1.00 52.25 90 LEU A CA 1
ATOM 697 C C . LEU A 1 90 ? -49.051 -24.999 -20.733 1.00 52.25 90 LEU A C 1
ATOM 699 O O . LEU A 1 90 ? -49.299 -25.491 -21.833 1.00 52.25 90 LEU A O 1
ATOM 703 N N . GLY A 1 91 ? -50.033 -24.634 -19.902 1.00 45.34 91 GLY A N 1
ATOM 704 C CA . GLY A 1 91 ? -51.419 -25.077 -20.089 1.00 45.34 91 GLY A CA 1
ATOM 705 C C . GLY A 1 91 ? -51.564 -26.595 -19.883 1.00 45.34 91 GLY A C 1
ATOM 706 O O . GLY A 1 91 ? -50.601 -27.284 -19.559 1.00 45.34 91 GLY A O 1
ATOM 707 N N . GLN A 1 92 ? -52.777 -27.148 -20.022 1.00 35.56 92 GLN A N 1
ATOM 708 C CA . GLN A 1 92 ? -53.009 -28.594 -19.854 1.00 35.56 92 GLN A CA 1
ATOM 709 C C . GLN A 1 92 ? -52.295 -29.410 -20.949 1.00 35.56 92 GLN A C 1
ATOM 711 O O . GLN A 1 92 ? -52.878 -29.719 -21.988 1.00 35.56 92 GLN A O 1
ATOM 716 N N . VAL A 1 93 ? -51.053 -29.820 -20.700 1.00 35.69 93 VAL A N 1
ATOM 717 C CA . VAL A 1 93 ? -50.405 -30.901 -21.448 1.00 35.69 93 VAL A CA 1
ATOM 718 C C . VAL A 1 93 ? -50.898 -32.217 -20.842 1.00 35.69 93 VAL A C 1
ATOM 720 O O . VAL A 1 93 ? -50.573 -32.557 -19.708 1.00 35.69 93 VAL A O 1
ATOM 723 N N . THR A 1 94 ? -51.770 -32.928 -21.559 1.00 31.70 94 THR A N 1
ATOM 724 C CA . THR A 1 94 ? -52.321 -34.222 -21.125 1.00 31.70 94 THR A CA 1
ATOM 725 C C . THR A 1 94 ? -51.641 -35.357 -21.886 1.00 31.70 94 THR A C 1
ATOM 727 O O . THR A 1 94 ? -51.702 -35.417 -23.109 1.00 31.70 94 THR A O 1
ATOM 730 N N . GLY A 1 95 ? -51.007 -36.274 -21.153 1.00 32.94 95 GLY A N 1
ATOM 731 C CA . GLY A 1 95 ? -50.419 -37.510 -21.670 1.00 32.94 95 GLY A CA 1
ATOM 732 C C . GLY A 1 95 ? -50.551 -38.620 -20.625 1.00 32.94 95 GLY A C 1
ATOM 733 O O . GLY A 1 95 ? -50.391 -38.368 -19.432 1.00 32.94 95 GLY A O 1
ATOM 734 N N . ASN A 1 96 ? -50.918 -39.830 -21.050 1.00 30.20 96 ASN A N 1
ATOM 735 C CA . ASN A 1 96 ? -51.147 -40.962 -20.146 1.00 30.20 96 ASN A CA 1
ATOM 736 C C . ASN A 1 96 ? -49.837 -41.706 -19.840 1.00 30.20 96 ASN A C 1
ATOM 738 O O . ASN A 1 96 ? -49.101 -42.054 -20.760 1.00 30.20 96 ASN A O 1
ATOM 742 N N . ILE A 1 97 ? -49.607 -42.026 -18.562 1.00 33.16 97 ILE A N 1
ATOM 743 C CA . ILE A 1 97 ? -48.502 -42.874 -18.087 1.00 33.16 97 ILE A CA 1
ATOM 744 C C . ILE A 1 97 ? -48.987 -44.331 -18.007 1.00 33.16 97 ILE A C 1
ATOM 746 O O . ILE A 1 97 ? -50.025 -44.606 -17.403 1.00 33.16 97 ILE A O 1
ATOM 750 N N . TYR A 1 98 ? -48.216 -45.273 -18.558 1.00 34.12 98 TYR A N 1
ATOM 751 C CA . TYR A 1 98 ? -48.352 -46.707 -18.273 1.00 34.12 98 TYR A CA 1
ATOM 752 C C . TYR A 1 98 ? -47.057 -47.227 -17.648 1.00 34.12 98 TYR A C 1
ATOM 754 O O . TYR A 1 98 ? -45.987 -47.074 -18.232 1.00 34.12 98 TYR A O 1
ATOM 762 N N . SER A 1 99 ? -47.152 -47.885 -16.490 1.00 34.31 99 SER A N 1
ATOM 763 C CA . SER A 1 99 ? -46.038 -48.643 -15.919 1.00 34.31 99 SER A CA 1
ATOM 764 C C . SER A 1 99 ? -46.039 -50.077 -16.456 1.00 34.31 99 SER A C 1
ATOM 766 O O . SER A 1 99 ? -47.089 -50.713 -16.581 1.00 34.31 99 SER A O 1
ATOM 768 N N . ASN A 1 100 ? -44.858 -50.628 -16.745 1.00 31.84 100 ASN A N 1
ATOM 769 C CA . ASN A 1 100 ? -44.655 -52.067 -16.617 1.00 31.84 100 ASN A CA 1
ATOM 770 C C . ASN A 1 100 ? -43.323 -52.345 -15.916 1.00 31.84 100 ASN A C 1
ATOM 772 O O . ASN A 1 100 ? -42.316 -51.694 -16.172 1.00 31.84 100 ASN A O 1
ATOM 776 N N . GLU A 1 101 ? -43.347 -53.315 -15.009 1.00 41.38 101 GLU A N 1
ATOM 777 C CA . GLU A 1 101 ? -42.246 -53.711 -14.124 1.00 41.38 101 GLU A CA 1
ATOM 778 C C . GLU A 1 101 ? -41.149 -54.530 -14.837 1.00 41.38 101 GLU A C 1
ATOM 780 O O . GLU A 1 101 ? -40.515 -55.388 -14.227 1.00 41.38 101 GLU A O 1
ATOM 785 N N . THR A 1 102 ? -40.896 -54.317 -16.131 1.00 38.78 102 THR A N 1
ATOM 786 C CA . THR A 1 102 ? -39.954 -55.163 -16.882 1.00 38.78 102 THR A CA 1
ATOM 787 C C . THR A 1 102 ? -39.046 -54.379 -17.824 1.00 38.78 102 THR A C 1
ATOM 789 O O . THR A 1 102 ? -39.312 -54.283 -19.016 1.00 38.78 102 THR A O 1
ATOM 792 N N . GLY A 1 103 ? -37.933 -53.883 -17.272 1.00 42.59 103 GLY A N 1
ATOM 793 C CA . GLY A 1 103 ? -36.573 -53.965 -17.838 1.00 42.59 103 GLY A CA 1
ATOM 794 C C . GLY A 1 103 ? -36.293 -53.558 -19.294 1.00 42.59 103 GLY A C 1
ATOM 795 O O . GLY A 1 103 ? -35.254 -53.955 -19.812 1.00 42.59 103 GLY A O 1
ATOM 796 N N . ASN A 1 104 ? -37.159 -52.797 -19.962 1.00 33.72 104 ASN A N 1
ATOM 797 C CA . ASN A 1 104 ? -36.909 -52.226 -21.288 1.00 33.72 104 ASN A CA 1
ATOM 798 C C . ASN A 1 104 ? -36.745 -50.705 -21.181 1.00 33.72 104 ASN A C 1
ATOM 800 O O . ASN A 1 104 ? -37.339 -50.096 -20.298 1.00 33.72 104 ASN A O 1
ATOM 804 N N . ILE A 1 105 ? -35.965 -50.102 -22.085 1.00 41.22 105 ILE A N 1
ATOM 805 C CA . ILE A 1 105 ? -35.781 -48.644 -22.161 1.00 41.22 105 ILE A CA 1
ATOM 806 C C . ILE A 1 105 ? -37.139 -48.005 -22.480 1.00 41.22 105 ILE A C 1
ATOM 808 O O . ILE A 1 105 ? -37.685 -48.198 -23.567 1.00 41.22 105 ILE A O 1
ATOM 812 N N . VAL A 1 106 ? -37.687 -47.280 -21.508 1.00 44.94 106 VAL A N 1
ATOM 813 C CA . VAL A 1 106 ? -38.878 -46.435 -21.637 1.00 44.94 106 VAL A CA 1
ATOM 814 C C . VAL A 1 106 ? -38.386 -44.988 -21.538 1.00 44.94 106 VAL A C 1
ATOM 816 O O . VAL A 1 106 ? -37.561 -44.722 -20.668 1.00 44.94 106 VAL A O 1
ATOM 819 N N . PRO A 1 107 ? -38.827 -44.045 -22.386 1.00 45.78 107 PRO A N 1
ATOM 820 C CA . PRO A 1 107 ? -38.551 -42.631 -22.179 1.00 45.78 107 PRO A CA 1
ATOM 821 C C . PRO A 1 107 ? -39.138 -42.216 -20.831 1.00 45.78 107 PRO A C 1
ATOM 823 O O . PRO A 1 107 ? -40.342 -42.333 -20.610 1.00 45.78 107 PRO A O 1
ATOM 826 N N . GLU A 1 108 ? -38.278 -41.769 -19.923 1.00 51.47 108 GLU A N 1
ATOM 827 C CA . GLU A 1 108 ? -38.649 -41.413 -18.550 1.00 51.47 108 GLU A CA 1
ATOM 828 C C . GLU A 1 108 ? -39.190 -39.974 -18.428 1.00 51.47 108 GLU A C 1
ATOM 830 O O . GLU A 1 108 ? -39.376 -39.493 -17.316 1.00 51.47 108 GLU A O 1
ATOM 835 N N . CYS A 1 109 ? -39.457 -39.264 -19.535 1.00 54.53 109 CYS A N 1
ATOM 836 C CA . CYS A 1 109 ? -39.911 -37.869 -19.511 1.00 54.53 109 CYS A CA 1
ATOM 837 C C . CYS A 1 109 ? -41.266 -37.658 -20.205 1.00 54.53 109 CYS A C 1
ATOM 839 O O . CYS A 1 109 ? -41.532 -38.209 -21.268 1.00 54.53 109 CYS A O 1
ATOM 841 N N . ASN A 1 110 ? -42.134 -36.838 -19.597 1.00 59.62 110 ASN A N 1
ATOM 842 C CA . ASN A 1 110 ? -43.464 -36.527 -20.143 1.00 59.62 110 ASN A CA 1
ATOM 843 C C . ASN A 1 110 ? -43.433 -35.271 -21.022 1.00 59.62 110 ASN A C 1
ATOM 845 O O . ASN A 1 110 ? -44.165 -35.191 -22.013 1.00 59.62 110 ASN A O 1
ATOM 849 N N . VAL A 1 111 ? -42.598 -34.292 -20.652 1.00 57.97 111 VAL A N 1
ATOM 850 C CA . VAL A 1 111 ? -42.482 -33.018 -21.358 1.00 57.97 111 VAL A CA 1
ATOM 851 C C . VAL A 1 111 ? -41.026 -32.570 -21.424 1.00 57.97 111 VAL A C 1
ATOM 853 O O . VAL A 1 111 ? -40.303 -32.612 -20.427 1.00 57.97 111 VAL A O 1
ATOM 856 N N . VAL A 1 112 ? -40.613 -32.110 -22.601 1.00 61.03 112 VAL A N 1
ATOM 857 C CA . VAL A 1 112 ? -39.327 -31.447 -22.821 1.00 61.03 1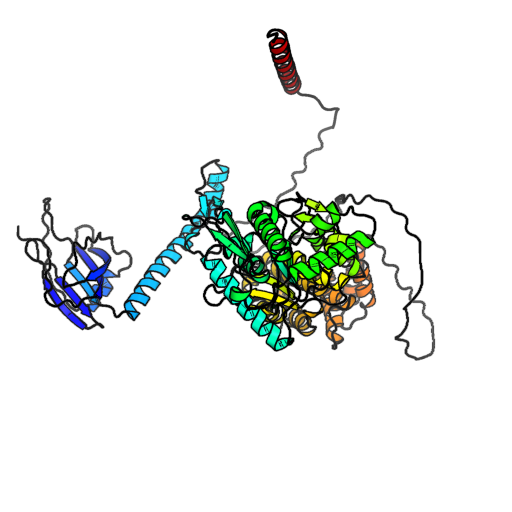12 VAL A CA 1
ATOM 858 C C . VAL A 1 112 ? -39.610 -30.054 -23.370 1.00 61.03 112 VAL A C 1
ATOM 860 O O . VAL A 1 112 ? -40.236 -29.910 -24.412 1.00 61.03 112 VAL A O 1
ATOM 863 N N . LEU A 1 113 ? -39.181 -29.008 -22.681 1.00 62.56 113 LEU A N 1
ATOM 864 C CA . LEU A 1 113 ? -39.304 -27.633 -23.147 1.00 62.56 113 LEU A CA 1
ATOM 865 C C . LEU A 1 113 ? -37.983 -27.230 -23.802 1.00 62.56 113 LEU A C 1
ATOM 867 O O . LEU A 1 113 ? -36.946 -27.252 -23.149 1.00 62.56 113 LEU A O 1
ATOM 871 N N . ILE A 1 114 ? -38.013 -26.894 -25.090 1.00 64.12 114 ILE A N 1
ATOM 872 C CA . ILE A 1 114 ? -36.865 -26.395 -25.853 1.00 64.12 114 ILE A CA 1
ATOM 873 C C . ILE A 1 114 ? -37.069 -24.898 -26.071 1.00 64.12 114 ILE A C 1
ATOM 875 O O . ILE A 1 114 ? -37.758 -24.480 -26.999 1.00 64.12 114 ILE A O 1
ATOM 879 N N . GLN A 1 115 ? -36.500 -24.067 -25.208 1.00 67.31 115 GLN A N 1
ATOM 880 C CA . GLN A 1 115 ? -36.636 -22.621 -25.318 1.00 67.31 115 GLN A CA 1
ATOM 881 C C . GLN A 1 115 ? -35.475 -22.044 -26.120 1.00 67.31 115 GLN A C 1
ATOM 883 O O . GLN A 1 115 ? -34.321 -22.098 -25.694 1.00 67.31 115 GLN A O 1
ATOM 888 N N . ARG A 1 116 ? -35.782 -21.465 -27.281 1.00 65.31 116 ARG A N 1
ATOM 889 C CA . ARG A 1 116 ? -34.881 -20.548 -27.968 1.00 65.31 116 ARG A CA 1
ATOM 890 C C . ARG A 1 116 ? -34.895 -19.237 -27.206 1.00 65.31 116 ARG A C 1
ATOM 892 O O . ARG A 1 116 ? -35.915 -18.545 -27.169 1.00 65.31 116 ARG A O 1
ATOM 899 N N . LEU A 1 117 ? -33.760 -18.918 -26.621 1.00 66.00 117 LEU A N 1
ATOM 900 C CA . LEU A 1 117 ? -33.533 -17.644 -25.971 1.00 66.00 117 LEU A CA 1
ATOM 901 C C . LEU A 1 117 ? -32.918 -16.675 -26.985 1.00 66.00 117 LEU A C 1
ATOM 903 O O . LEU A 1 117 ? -32.216 -17.096 -27.910 1.00 66.00 117 LEU A O 1
ATOM 907 N N . SER A 1 118 ? -33.211 -15.382 -26.848 1.00 70.62 118 SER A N 1
ATOM 908 C CA . SER A 1 118 ? -32.396 -14.355 -27.504 1.00 70.62 118 SER A CA 1
ATOM 909 C C . SER A 1 118 ? -30.958 -14.420 -26.978 1.00 70.62 118 SER A C 1
ATOM 911 O O . SER A 1 118 ? -30.714 -14.982 -25.910 1.00 70.62 118 SER A O 1
ATOM 913 N N . ASP A 1 119 ? -29.998 -13.826 -27.689 1.00 72.00 119 ASP A N 1
ATOM 914 C CA . ASP A 1 119 ? -28.611 -13.769 -27.206 1.00 72.00 119 ASP A CA 1
ATOM 915 C C . ASP A 1 119 ? -28.528 -13.083 -25.829 1.00 72.00 119 ASP A C 1
ATOM 917 O O . ASP A 1 119 ? -27.841 -13.573 -24.939 1.00 72.00 119 ASP A O 1
ATOM 921 N N . GLU A 1 120 ? -29.321 -12.028 -25.606 1.00 74.44 120 GLU A N 1
ATOM 922 C CA . GLU A 1 120 ? -29.449 -11.349 -24.306 1.00 74.44 120 GLU A CA 1
ATOM 923 C C . GLU A 1 120 ? -29.986 -12.284 -23.211 1.00 74.44 120 GLU A C 1
ATOM 925 O O . GLU A 1 120 ? -29.462 -12.324 -22.102 1.00 74.44 120 GLU A O 1
ATOM 930 N N . GLN A 1 121 ? -31.016 -13.077 -23.514 1.00 73.31 121 GLN A N 1
ATOM 931 C CA . GLN A 1 121 ? -31.567 -14.043 -22.563 1.00 73.31 121 GLN A CA 1
ATOM 932 C C . GLN A 1 121 ? -30.594 -15.198 -22.291 1.00 73.31 121 GLN A C 1
ATOM 934 O O . GLN A 1 121 ? -30.519 -15.673 -21.160 1.00 73.31 121 GLN A O 1
ATOM 939 N N . MET A 1 122 ? -29.834 -15.638 -23.300 1.00 70.38 122 MET A N 1
ATOM 940 C CA . MET A 1 122 ? -28.771 -16.626 -23.119 1.00 70.38 122 MET A CA 1
ATOM 941 C C . MET A 1 122 ? -27.664 -16.091 -22.214 1.00 70.38 122 MET A C 1
ATOM 943 O O . MET A 1 122 ? -27.221 -16.835 -21.347 1.00 70.38 122 MET A O 1
ATOM 947 N N . MET A 1 123 ? -27.260 -14.824 -22.369 1.00 75.12 123 MET A N 1
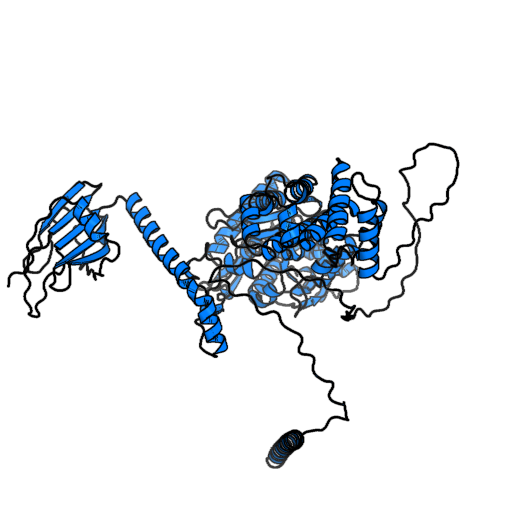ATOM 948 C CA . MET A 1 123 ? -26.291 -14.185 -21.472 1.00 75.12 123 MET A CA 1
ATOM 949 C C . MET A 1 123 ? -26.796 -14.192 -20.027 1.00 75.12 123 MET A C 1
ATOM 951 O O . MET A 1 123 ? -26.096 -14.666 -19.143 1.00 75.12 123 MET A O 1
ATOM 955 N N . VAL A 1 124 ? -28.052 -13.794 -19.795 1.00 81.88 124 VAL A N 1
ATOM 956 C CA . VAL A 1 124 ? -28.651 -13.833 -18.449 1.00 81.88 124 VAL A CA 1
ATOM 957 C C . VAL A 1 124 ? -28.684 -15.257 -17.881 1.00 81.88 124 VAL A C 1
ATOM 959 O O . VAL A 1 124 ? -28.414 -15.456 -16.701 1.00 81.88 124 VAL A O 1
ATOM 962 N N . VAL A 1 125 ? -28.998 -16.271 -18.693 1.00 76.25 125 VAL A N 1
ATOM 963 C CA . VAL A 1 125 ? -28.970 -17.675 -18.243 1.00 76.25 125 VAL A CA 1
ATOM 964 C C . VAL A 1 125 ? -27.547 -18.146 -17.937 1.00 76.25 125 VAL A C 1
ATOM 966 O O . VAL A 1 125 ? -27.346 -18.876 -16.965 1.00 76.25 125 VAL A O 1
ATOM 969 N N . GLU A 1 126 ? -26.558 -17.758 -18.740 1.00 78.88 126 GLU A N 1
ATOM 970 C CA . GLU A 1 126 ? -25.143 -18.046 -18.484 1.00 78.88 126 GLU A CA 1
ATOM 971 C C . GLU A 1 126 ? -24.691 -17.391 -17.160 1.00 78.88 126 GLU A C 1
ATOM 973 O O . GLU A 1 126 ? -24.123 -18.086 -16.313 1.00 78.88 126 GLU A O 1
ATOM 978 N N . ASP A 1 127 ? -25.069 -16.133 -16.912 1.00 85.94 127 ASP A N 1
ATOM 979 C CA . ASP A 1 127 ? -24.784 -15.399 -15.670 1.00 85.94 127 ASP A CA 1
ATOM 980 C C . ASP A 1 127 ? -25.477 -16.015 -14.445 1.00 85.94 127 ASP A C 1
ATOM 982 O O . ASP A 1 127 ? -24.861 -16.176 -13.391 1.00 85.94 127 ASP A O 1
ATOM 986 N N . LEU A 1 128 ? -26.746 -16.421 -14.560 1.00 85.12 128 LEU A N 1
ATOM 987 C CA . LEU A 1 128 ? -27.474 -17.070 -13.464 1.00 85.12 128 LEU A CA 1
ATOM 988 C C . LEU A 1 128 ? -26.877 -18.438 -13.112 1.00 85.12 128 LEU A C 1
ATOM 990 O O . LEU A 1 128 ? -26.744 -18.766 -11.934 1.00 85.12 128 LEU A O 1
ATOM 994 N N . ASN A 1 129 ? -26.475 -19.229 -14.111 1.00 81.69 129 ASN A N 1
ATOM 995 C CA . ASN A 1 129 ? -25.780 -20.497 -13.871 1.00 81.69 129 ASN A CA 1
ATOM 996 C C . ASN A 1 129 ? -24.416 -20.276 -13.205 1.00 81.69 129 ASN A C 1
ATOM 998 O O . ASN A 1 129 ? -24.009 -21.062 -12.344 1.00 81.69 129 ASN A O 1
ATOM 1002 N N . LEU A 1 130 ? -23.714 -19.205 -13.582 1.00 85.38 130 LEU A N 1
ATOM 1003 C CA . LEU A 1 130 ? -22.475 -18.806 -12.927 1.00 85.38 130 LEU A CA 1
ATOM 1004 C C . LEU A 1 130 ? -22.724 -18.404 -11.466 1.00 85.38 130 LEU A C 1
ATOM 1006 O O . LEU A 1 130 ? -22.027 -18.884 -10.573 1.00 85.38 130 LEU A O 1
ATOM 1010 N N . ALA A 1 131 ? -23.767 -17.613 -11.206 1.00 89.44 131 ALA A N 1
ATOM 1011 C CA . ALA A 1 131 ? -24.160 -17.196 -9.864 1.00 89.44 131 ALA A CA 1
ATOM 1012 C C . ALA A 1 131 ? -24.538 -18.385 -8.965 1.00 89.44 131 ALA A C 1
ATOM 1014 O O . ALA A 1 131 ? -24.146 -18.412 -7.799 1.00 89.44 131 ALA A O 1
ATOM 1015 N N . ILE A 1 132 ? -25.245 -19.393 -9.495 1.00 88.00 132 ILE A N 1
ATOM 1016 C CA . ILE A 1 132 ? -25.550 -20.633 -8.761 1.00 88.00 132 ILE A CA 1
ATOM 1017 C C . ILE A 1 132 ? -24.255 -21.332 -8.341 1.00 88.00 132 ILE A C 1
ATOM 1019 O O . ILE A 1 132 ? -24.095 -21.649 -7.163 1.00 88.00 132 ILE A O 1
ATOM 1023 N N . ARG A 1 133 ? -23.307 -21.503 -9.270 1.00 88.81 133 ARG A N 1
ATOM 1024 C CA . ARG A 1 133 ? -22.007 -22.126 -8.981 1.00 88.81 133 ARG A CA 1
ATOM 1025 C C . ARG A 1 133 ? -21.235 -21.360 -7.908 1.00 88.81 133 ARG A C 1
ATOM 1027 O O . ARG A 1 133 ? -20.685 -21.966 -6.995 1.00 88.81 133 ARG A O 1
ATOM 1034 N N . TYR A 1 134 ? -21.195 -20.033 -7.994 1.00 92.69 134 TYR A N 1
ATOM 1035 C CA . TYR A 1 134 ? -20.507 -19.210 -6.996 1.00 92.69 134 TYR A CA 1
ATOM 1036 C C . TYR A 1 134 ? -21.195 -19.277 -5.632 1.00 92.69 134 TYR A C 1
ATOM 1038 O O . TYR A 1 134 ? -20.519 -19.421 -4.617 1.00 92.69 134 TYR A O 1
ATOM 1046 N N . ALA A 1 135 ? -22.529 -19.269 -5.589 1.00 91.44 135 ALA A N 1
ATOM 1047 C CA . ALA A 1 135 ? -23.276 -19.454 -4.350 1.00 91.44 135 ALA A CA 1
ATOM 1048 C C . ALA A 1 135 ? -23.017 -20.833 -3.719 1.00 91.44 135 ALA A C 1
ATOM 1050 O O . ALA A 1 135 ? -22.897 -20.937 -2.500 1.00 91.44 135 ALA A O 1
ATOM 1051 N N . GLU A 1 136 ? -22.911 -21.891 -4.523 1.00 91.75 136 GLU A N 1
ATOM 1052 C CA . GLU A 1 136 ? -22.530 -23.228 -4.055 1.00 91.75 136 GLU A CA 1
ATOM 1053 C C . GLU A 1 136 ? -21.101 -23.257 -3.509 1.00 91.75 136 GLU A C 1
ATOM 1055 O O . GLU A 1 136 ? -20.883 -23.797 -2.425 1.00 91.75 136 GLU A O 1
ATOM 1060 N N . ASN A 1 137 ? -20.149 -22.612 -4.187 1.00 92.75 137 ASN A N 1
ATOM 1061 C CA . ASN A 1 137 ? -18.775 -22.491 -3.703 1.00 92.75 137 ASN A CA 1
ATOM 1062 C C . ASN A 1 137 ? -18.700 -21.739 -2.364 1.00 92.75 137 ASN A C 1
ATOM 1064 O O . ASN A 1 137 ? -17.994 -22.185 -1.466 1.00 92.75 137 ASN A O 1
ATOM 1068 N N . ILE A 1 138 ? -19.460 -20.651 -2.196 1.00 94.81 138 ILE A N 1
ATOM 1069 C CA . ILE A 1 138 ? -19.544 -19.908 -0.927 1.00 94.81 138 ILE A CA 1
ATOM 1070 C C . ILE A 1 138 ? -20.172 -20.774 0.170 1.00 94.81 138 ILE A C 1
ATOM 1072 O O . ILE A 1 138 ? -19.652 -20.844 1.280 1.00 94.81 138 ILE A O 1
ATOM 1076 N N . ARG A 1 139 ? -21.268 -21.489 -0.123 1.00 95.00 139 ARG A N 1
ATOM 1077 C CA . ARG A 1 139 ? -21.866 -22.438 0.836 1.00 95.00 139 ARG A CA 1
ATOM 1078 C C . ARG A 1 139 ? -20.897 -23.556 1.213 1.00 95.00 139 ARG A C 1
ATOM 1080 O O . ARG A 1 139 ? -20.969 -24.064 2.325 1.00 95.00 139 ARG A O 1
ATOM 1087 N N . GLY A 1 140 ? -19.989 -23.924 0.313 1.00 94.12 140 GLY A N 1
ATOM 1088 C CA . GLY A 1 140 ? -18.928 -24.887 0.576 1.00 94.12 140 GLY A CA 1
ATOM 1089 C C . GLY A 1 140 ? -17.916 -24.432 1.632 1.00 94.12 140 GLY A C 1
ATOM 1090 O O . GLY A 1 140 ? -17.238 -25.286 2.193 1.00 94.12 140 GLY A O 1
ATOM 1091 N N . CYS A 1 141 ? -17.832 -23.137 1.959 1.00 95.81 141 CYS A N 1
ATOM 1092 C CA . CYS A 1 141 ? -16.899 -22.598 2.959 1.00 95.81 141 CYS A CA 1
ATOM 1093 C C . CYS A 1 141 ? -17.195 -23.046 4.404 1.00 95.81 141 CYS A C 1
ATOM 1095 O O . CYS A 1 141 ? -16.373 -22.841 5.291 1.00 95.81 141 CYS A O 1
ATOM 1097 N N . ILE A 1 142 ? -18.310 -23.748 4.652 1.00 96.50 142 ILE A N 1
ATOM 1098 C CA . ILE A 1 142 ? -18.619 -24.373 5.955 1.00 96.50 142 ILE A CA 1
ATOM 1099 C C . ILE A 1 142 ? -17.544 -25.366 6.441 1.00 96.50 142 ILE A C 1
ATOM 1101 O O . ILE A 1 142 ? -17.599 -25.825 7.581 1.00 96.50 142 ILE A O 1
ATOM 1105 N N . ILE A 1 143 ? -16.587 -25.731 5.580 1.00 95.56 143 ILE A N 1
ATOM 1106 C CA . ILE A 1 143 ? -15.522 -26.685 5.888 1.00 95.56 143 ILE A CA 1
ATOM 1107 C C . ILE A 1 143 ? -14.325 -26.089 6.639 1.00 95.56 143 ILE A C 1
ATOM 1109 O O . ILE A 1 143 ? -13.456 -26.862 7.017 1.00 95.56 143 ILE A O 1
ATOM 1113 N N . GLU A 1 144 ? -14.241 -24.776 6.878 1.00 97.19 144 GLU A N 1
ATOM 1114 C CA . GLU A 1 144 ? -13.064 -24.154 7.519 1.00 97.19 144 GLU A CA 1
ATOM 1115 C C . GLU A 1 144 ? -12.718 -24.762 8.889 1.00 97.19 144 GLU A C 1
ATOM 1117 O O . GLU A 1 144 ? -11.593 -25.219 9.098 1.00 97.19 144 GLU A O 1
ATOM 1122 N N . ILE A 1 145 ? -13.691 -24.836 9.806 1.00 97.94 145 ILE A N 1
ATOM 1123 C CA . ILE A 1 145 ? -13.499 -25.454 11.128 1.00 97.94 145 ILE A CA 1
ATOM 1124 C C . ILE A 1 145 ? -13.226 -26.967 11.002 1.00 97.94 145 ILE A C 1
ATOM 1126 O O . ILE A 1 145 ? -12.242 -27.434 11.581 1.00 97.94 145 ILE A O 1
ATOM 1130 N N . PRO A 1 146 ? -14.013 -27.753 10.235 1.00 97.44 146 PRO A N 1
ATOM 1131 C CA . PRO A 1 146 ? -13.687 -29.155 9.970 1.00 97.44 146 PRO A CA 1
ATOM 1132 C C . PRO A 1 146 ? -12.272 -29.387 9.419 1.00 97.44 146 PRO A C 1
ATOM 1134 O O . PRO A 1 146 ? -11.581 -30.286 9.889 1.00 97.44 146 PRO A O 1
ATOM 1137 N N . ALA A 1 147 ? -11.813 -28.567 8.471 1.00 97.56 147 ALA A N 1
ATOM 1138 C CA . ALA A 1 147 ? -10.481 -28.674 7.881 1.00 97.56 147 ALA A CA 1
ATOM 1139 C C . ALA A 1 147 ? -9.378 -28.358 8.901 1.00 97.56 147 ALA A C 1
ATOM 1141 O O . ALA A 1 147 ? -8.348 -29.030 8.917 1.00 97.56 147 ALA A O 1
ATOM 1142 N N . MET A 1 148 ? -9.600 -27.387 9.793 1.00 97.94 148 MET A N 1
ATOM 1143 C CA . MET A 1 148 ? -8.693 -27.125 10.913 1.00 97.94 148 MET A CA 1
ATOM 1144 C C . MET A 1 148 ? -8.596 -28.340 11.851 1.00 97.94 148 MET A C 1
ATOM 1146 O O . MET A 1 148 ? -7.496 -28.743 12.224 1.00 97.94 148 MET A O 1
ATOM 1150 N N . ILE A 1 149 ? -9.727 -28.966 12.194 1.00 98.38 149 ILE A N 1
ATOM 1151 C CA . ILE A 1 149 ? -9.754 -30.185 13.022 1.00 98.38 149 ILE A CA 1
ATOM 1152 C C . ILE A 1 149 ? -9.006 -31.329 12.324 1.00 98.38 149 ILE A C 1
ATOM 1154 O O . ILE A 1 149 ? -8.178 -31.995 12.942 1.00 98.38 149 ILE A O 1
ATOM 1158 N N . ASP A 1 150 ? -9.233 -31.524 11.026 1.00 98.31 150 ASP A N 1
ATOM 1159 C CA . ASP A 1 150 ? -8.519 -32.526 10.237 1.00 98.31 150 ASP A CA 1
ATOM 1160 C C . ASP A 1 150 ? -7.000 -32.277 10.220 1.00 98.31 150 ASP A C 1
ATOM 1162 O O . ASP A 1 150 ? -6.221 -33.230 10.297 1.00 98.31 150 ASP A O 1
ATOM 1166 N N . ALA A 1 151 ? -6.564 -31.014 10.174 1.00 98.19 151 ALA A N 1
ATOM 1167 C CA . ALA A 1 151 ? -5.149 -30.656 10.229 1.00 98.19 151 ALA A CA 1
ATOM 1168 C C . ALA A 1 151 ? -4.532 -31.013 11.590 1.00 98.19 151 ALA A C 1
ATOM 1170 O O . ALA A 1 151 ? -3.436 -31.576 11.640 1.00 98.19 151 ALA A O 1
ATOM 1171 N N . LEU A 1 152 ? -5.252 -30.745 12.684 1.00 98.38 152 LEU A N 1
ATOM 1172 C CA . LEU A 1 152 ? -4.842 -31.113 14.045 1.00 98.38 152 LEU A CA 1
ATOM 1173 C C . LEU A 1 152 ? -4.788 -32.637 14.245 1.00 98.38 152 LEU A C 1
ATOM 1175 O O . LEU A 1 152 ? -3.907 -33.131 14.947 1.00 98.38 152 LEU A O 1
ATOM 1179 N N . ASP A 1 153 ? -5.654 -33.386 13.559 1.00 98.50 153 ASP A N 1
ATOM 1180 C CA . ASP A 1 153 ? -5.618 -34.854 13.490 1.00 98.50 153 ASP A CA 1
ATOM 1181 C C . ASP A 1 153 ? -4.480 -35.400 12.597 1.00 98.50 153 ASP A C 1
ATOM 1183 O O . ASP A 1 153 ? -4.339 -36.616 12.429 1.00 98.50 153 ASP A O 1
ATOM 1187 N N . GLY A 1 154 ? -3.668 -34.530 11.986 1.00 98.19 154 GLY A N 1
ATOM 1188 C CA . GLY A 1 154 ? -2.586 -34.914 11.078 1.00 98.19 154 GLY A CA 1
ATOM 1189 C C . GLY A 1 154 ? -3.072 -35.464 9.734 1.00 98.19 154 GLY A C 1
ATOM 1190 O O . GLY A 1 154 ? -2.347 -36.218 9.076 1.00 98.19 154 GLY A O 1
ATOM 1191 N N . LYS A 1 155 ? -4.298 -35.129 9.319 1.00 98.44 155 LYS A N 1
ATOM 1192 C CA . LYS A 1 155 ? -4.851 -35.531 8.022 1.00 98.44 155 LYS A CA 1
ATOM 1193 C C . LYS A 1 155 ? -4.377 -34.596 6.910 1.00 98.44 155 LYS A C 1
ATOM 1195 O O . LYS A 1 155 ? -3.847 -33.509 7.128 1.00 98.44 155 LYS A O 1
ATOM 1200 N N . TYR A 1 156 ? -4.560 -35.056 5.676 1.00 97.75 156 TYR A N 1
ATOM 1201 C CA . TYR A 1 156 ? -4.227 -34.283 4.489 1.00 97.75 156 TYR A CA 1
ATOM 1202 C C . TYR A 1 156 ? -5.265 -33.188 4.232 1.00 97.75 156 TYR A C 1
ATOM 1204 O O . TYR A 1 156 ? -6.438 -33.494 4.028 1.00 97.75 156 TYR A O 1
ATOM 1212 N N . ILE A 1 157 ? -4.806 -31.937 4.156 1.00 98.06 157 ILE A N 1
ATOM 1213 C CA . ILE A 1 157 ? -5.628 -30.792 3.756 1.00 98.06 157 ILE A CA 1
ATOM 1214 C C . ILE A 1 157 ? -5.426 -30.522 2.259 1.00 98.06 157 ILE A C 1
ATOM 1216 O O . ILE A 1 157 ? -4.289 -30.262 1.845 1.00 98.06 157 ILE A O 1
ATOM 1220 N N . PRO A 1 158 ? -6.490 -30.580 1.433 1.00 94.50 158 PRO A N 1
ATOM 1221 C CA . PRO A 1 158 ? -6.379 -30.357 -0.003 1.00 94.50 158 PRO A CA 1
ATOM 1222 C C . PRO A 1 158 ? -5.796 -28.978 -0.338 1.00 94.50 158 PRO A C 1
ATOM 1224 O O . PRO A 1 158 ? -6.221 -27.982 0.254 1.00 94.50 158 PRO A O 1
ATOM 1227 N N . PRO A 1 159 ? -4.855 -28.889 -1.294 1.00 95.38 159 PRO A N 1
ATOM 1228 C CA . PRO A 1 159 ? -4.299 -27.624 -1.725 1.00 95.38 159 PRO A CA 1
ATOM 1229 C C . PRO A 1 159 ? -5.211 -26.911 -2.726 1.00 95.38 159 PRO A C 1
ATOM 1231 O O . PRO A 1 159 ? -5.945 -27.553 -3.479 1.00 95.38 159 PRO A O 1
ATOM 1234 N N . ALA A 1 160 ? -5.127 -25.583 -2.771 1.00 92.88 160 ALA A N 1
ATOM 1235 C CA . ALA A 1 160 ? -5.802 -24.748 -3.768 1.00 92.88 160 ALA A CA 1
ATOM 1236 C C . ALA A 1 160 ? -5.012 -23.470 -4.060 1.00 92.88 160 ALA A C 1
ATOM 1238 O O . ALA A 1 160 ? -4.118 -23.115 -3.306 1.00 92.88 160 ALA A O 1
ATOM 1239 N N . LEU A 1 161 ? -5.331 -22.767 -5.143 1.00 91.50 161 LEU A N 1
ATOM 1240 C CA . LEU A 1 161 ? -4.792 -21.423 -5.341 1.00 91.50 161 LEU A CA 1
ATOM 1241 C C . LEU A 1 161 ? -5.408 -20.464 -4.315 1.00 91.50 161 LEU A C 1
ATOM 1243 O O . LEU A 1 161 ? -6.608 -20.534 -4.061 1.00 91.50 161 LEU A O 1
ATOM 1247 N N . GLY A 1 162 ? -4.585 -19.596 -3.729 1.00 89.38 162 GLY A N 1
ATOM 1248 C CA . GLY A 1 162 ? -5.039 -18.460 -2.926 1.00 89.38 162 GLY A CA 1
ATOM 1249 C C . GLY A 1 162 ? -5.041 -17.182 -3.761 1.00 89.38 162 GLY A C 1
ATOM 1250 O O . GLY A 1 162 ? -4.040 -16.886 -4.412 1.00 89.38 162 GLY A O 1
ATOM 1251 N N . ASP A 1 163 ? -6.152 -16.448 -3.753 1.00 87.50 163 ASP A N 1
ATOM 1252 C CA . ASP A 1 163 ? -6.328 -15.169 -4.454 1.00 87.50 163 ASP A CA 1
ATOM 1253 C C . ASP A 1 163 ? -7.583 -14.441 -3.923 1.00 87.50 163 ASP A C 1
ATOM 1255 O O . ASP A 1 163 ? -8.306 -14.982 -3.084 1.00 87.50 163 ASP A O 1
ATOM 1259 N N . ASP A 1 164 ? -7.852 -13.231 -4.418 1.00 86.31 164 ASP A N 1
ATOM 1260 C CA . ASP A 1 164 ? -9.105 -12.500 -4.183 1.00 86.31 164 ASP A CA 1
ATOM 1261 C C . ASP A 1 164 ? -10.285 -13.230 -4.876 1.00 86.31 164 ASP A C 1
ATOM 1263 O O . ASP A 1 164 ? -10.249 -13.413 -6.097 1.00 86.31 164 ASP A O 1
ATOM 1267 N N . PRO A 1 165 ? -11.347 -13.641 -4.152 1.00 87.50 165 PRO A N 1
ATOM 1268 C CA . PRO A 1 165 ? -12.459 -14.410 -4.719 1.00 87.50 165 PRO A CA 1
ATOM 1269 C C . PRO A 1 165 ? -13.389 -13.605 -5.640 1.00 87.50 165 PRO A C 1
ATOM 1271 O O . PRO A 1 165 ? -14.181 -14.207 -6.360 1.00 87.50 165 PRO A O 1
ATOM 1274 N N . LEU A 1 166 ? -13.331 -12.270 -5.639 1.00 86.00 166 LEU A N 1
ATOM 1275 C CA . LEU A 1 166 ? -14.032 -11.436 -6.622 1.00 86.00 166 LEU A CA 1
ATOM 1276 C C . LEU A 1 166 ? -13.289 -11.433 -7.959 1.00 86.00 166 LEU A C 1
ATOM 1278 O O . LEU A 1 166 ? -13.922 -11.391 -9.013 1.00 86.00 166 LEU A O 1
ATOM 1282 N N . ARG A 1 167 ? -11.955 -11.509 -7.918 1.00 84.81 167 ARG A N 1
ATOM 1283 C CA . ARG A 1 167 ? -11.101 -11.565 -9.111 1.00 84.81 167 ARG A CA 1
ATOM 1284 C C . ARG A 1 167 ? -10.946 -12.984 -9.664 1.00 84.81 167 ARG A C 1
ATOM 1286 O O . ARG A 1 167 ? -10.976 -13.161 -10.880 1.00 84.81 167 ARG A O 1
ATOM 1293 N N . SER A 1 168 ? -10.815 -13.969 -8.780 1.00 86.50 168 SER A N 1
ATOM 1294 C CA . SER A 1 168 ? -10.586 -15.383 -9.096 1.00 86.50 168 SER A CA 1
ATOM 1295 C C . SER A 1 168 ? -11.578 -16.267 -8.316 1.00 86.50 168 SER A C 1
ATOM 1297 O O . SER A 1 168 ? -11.197 -16.919 -7.342 1.00 86.50 168 SER A O 1
ATOM 1299 N N . PRO A 1 169 ? -12.873 -16.307 -8.690 1.00 87.94 169 PRO A N 1
ATOM 1300 C CA . PRO A 1 169 ? -13.917 -17.012 -7.928 1.00 87.94 169 PRO A CA 1
ATOM 1301 C C . PRO A 1 169 ? -13.699 -18.524 -7.761 1.00 87.94 169 PRO A C 1
ATOM 1303 O O . PRO A 1 169 ? -14.304 -19.161 -6.894 1.00 87.94 169 PRO A O 1
ATOM 1306 N N . GLU A 1 170 ? -12.836 -19.121 -8.582 1.00 86.12 170 GLU A N 1
ATOM 1307 C CA . GLU A 1 170 ? -12.431 -20.523 -8.509 1.00 86.12 170 GLU A CA 1
ATOM 1308 C C . GLU A 1 170 ? -11.597 -20.880 -7.269 1.00 86.12 170 GLU A C 1
ATOM 1310 O O . GLU A 1 170 ? -11.410 -22.067 -6.994 1.00 86.12 170 GLU A O 1
ATOM 1315 N N . VAL A 1 171 ? -11.101 -19.890 -6.515 1.00 90.94 171 VAL A N 1
ATOM 1316 C CA . VAL A 1 171 ? -10.384 -20.138 -5.250 1.00 90.94 171 VAL A CA 1
ATOM 1317 C C . VAL A 1 171 ? -11.307 -20.665 -4.152 1.00 90.94 171 VAL A C 1
ATOM 1319 O O . VAL A 1 171 ? -10.851 -21.340 -3.228 1.00 90.94 171 VAL A O 1
ATOM 1322 N N . LEU A 1 172 ? -12.615 -20.425 -4.273 1.00 93.19 172 LEU A N 1
ATOM 1323 C CA . LEU A 1 172 ? -13.622 -20.955 -3.362 1.00 93.19 172 LEU A CA 1
ATOM 1324 C C . LEU A 1 172 ? -13.941 -22.438 -3.659 1.00 93.19 172 LEU A C 1
ATOM 1326 O O . LEU A 1 172 ? -13.839 -22.888 -4.804 1.00 93.19 172 LEU A O 1
ATOM 1330 N N . PRO A 1 173 ? -14.363 -23.236 -2.658 1.00 94.31 173 PRO A N 1
ATOM 1331 C CA . PRO A 1 173 ? -14.504 -22.887 -1.238 1.00 94.31 173 PRO A CA 1
ATOM 1332 C C . PRO A 1 173 ? -13.162 -22.711 -0.512 1.00 94.31 173 PRO A C 1
ATOM 1334 O O . PRO A 1 173 ? -12.147 -23.272 -0.941 1.00 94.31 173 PRO A O 1
ATOM 1337 N N . THR A 1 174 ? -13.208 -21.980 0.607 1.00 95.25 174 THR A N 1
ATOM 1338 C CA . THR A 1 174 ? -12.131 -21.831 1.604 1.00 95.25 174 THR A CA 1
ATOM 1339 C C . THR A 1 174 ? -11.909 -23.134 2.398 1.00 95.25 174 THR A C 1
ATOM 1341 O O . THR A 1 174 ? -12.397 -24.195 2.010 1.00 95.25 174 THR A O 1
ATOM 1344 N N . GLY A 1 175 ? -11.115 -23.102 3.478 1.00 95.25 175 GLY A N 1
ATOM 1345 C CA . GLY A 1 175 ? -10.782 -24.301 4.265 1.00 95.25 175 GLY A CA 1
ATOM 1346 C C . GLY A 1 175 ? -9.786 -25.241 3.573 1.00 95.25 175 GLY A C 1
ATOM 1347 O O . GLY A 1 175 ? -9.783 -26.446 3.814 1.00 95.25 175 GLY A O 1
ATOM 1348 N N . LYS A 1 176 ? -8.948 -24.700 2.682 1.00 95.19 176 LYS A N 1
ATOM 1349 C CA . LYS A 1 176 ? -7.931 -25.434 1.914 1.00 95.19 176 LYS A CA 1
ATOM 1350 C C . LYS A 1 176 ? -6.529 -24.915 2.222 1.00 95.19 176 LYS A C 1
ATOM 1352 O O . LYS A 1 176 ? -6.357 -23.768 2.624 1.00 95.19 176 LYS A O 1
ATOM 1357 N N . ASN A 1 177 ? -5.521 -25.751 1.982 1.00 96.06 177 ASN A N 1
ATOM 1358 C CA . ASN A 1 177 ? -4.115 -25.381 2.137 1.00 96.06 177 ASN A CA 1
ATOM 1359 C C . ASN A 1 177 ? -3.646 -24.599 0.904 1.00 96.06 177 ASN A C 1
ATOM 1361 O O . ASN A 1 177 ? -3.156 -25.177 -0.071 1.00 96.06 177 ASN A O 1
ATOM 1365 N N . PHE A 1 178 ? -3.897 -23.294 0.894 1.00 94.50 178 PHE A N 1
ATOM 1366 C CA . PHE A 1 178 ? -3.675 -22.505 -0.304 1.00 94.50 178 PHE A CA 1
ATOM 1367 C C . PHE A 1 178 ? -2.184 -22.344 -0.651 1.00 94.50 178 PHE A C 1
ATOM 1369 O O . PHE A 1 178 ? -1.304 -22.362 0.206 1.00 94.50 178 PHE A O 1
ATOM 1376 N N . TYR A 1 179 ? -1.899 -22.166 -1.936 1.00 92.50 179 TYR A N 1
ATOM 1377 C CA . TYR A 1 179 ? -0.581 -21.864 -2.481 1.00 92.50 179 TYR A CA 1
ATOM 1378 C C . TYR A 1 179 ? -0.706 -20.784 -3.566 1.00 92.50 179 TYR A C 1
ATOM 1380 O O . TYR A 1 179 ? -1.797 -20.495 -4.056 1.00 92.50 179 TYR A O 1
ATOM 1388 N N . ALA A 1 180 ? 0.412 -20.159 -3.932 1.00 89.88 180 ALA A N 1
ATOM 1389 C CA . ALA A 1 180 ? 0.455 -19.191 -5.029 1.00 89.88 180 ALA A CA 1
ATOM 1390 C C . ALA A 1 180 ? 0.582 -19.893 -6.399 1.00 89.88 180 ALA A C 1
ATOM 1392 O O . ALA A 1 180 ? 0.279 -21.069 -6.545 1.00 89.88 180 ALA A O 1
ATOM 1393 N N . PHE A 1 181 ? 1.067 -19.217 -7.437 1.00 90.31 181 PHE A N 1
ATOM 1394 C CA . PHE A 1 181 ? 1.390 -19.853 -8.722 1.00 90.31 181 PHE A CA 1
ATOM 1395 C C . PHE A 1 181 ? 2.885 -19.747 -9.033 1.00 90.31 181 PHE A C 1
ATOM 1397 O O . PHE A 1 181 ? 3.648 -19.123 -8.303 1.00 90.31 181 PHE A O 1
ATOM 1404 N N . ASN A 1 182 ? 3.321 -20.385 -10.123 1.00 91.44 182 ASN A N 1
ATOM 1405 C CA . ASN A 1 182 ? 4.715 -20.333 -10.559 1.00 91.44 182 ASN A CA 1
ATOM 1406 C C . ASN A 1 182 ? 5.127 -18.880 -10.877 1.00 91.44 182 ASN A C 1
ATOM 1408 O O . ASN A 1 182 ? 4.691 -18.363 -11.907 1.00 91.44 182 ASN A O 1
ATOM 1412 N N . PRO A 1 183 ? 6.016 -18.245 -10.091 1.00 92.50 183 PRO A N 1
ATOM 1413 C CA . PRO A 1 183 ? 6.345 -16.833 -10.272 1.00 92.50 183 PRO A CA 1
ATOM 1414 C C . PRO A 1 183 ? 7.066 -16.565 -11.597 1.00 92.50 183 PRO A C 1
ATOM 1416 O O . PRO A 1 183 ? 7.066 -15.443 -12.086 1.00 92.50 183 PRO A O 1
ATOM 1419 N N . ASN A 1 184 ? 7.644 -17.579 -12.251 1.00 93.88 184 ASN A N 1
ATOM 1420 C CA . ASN A 1 184 ? 8.393 -17.382 -13.495 1.00 93.88 184 ASN A CA 1
ATOM 1421 C C . ASN A 1 184 ? 7.527 -17.020 -14.716 1.00 93.88 184 ASN A C 1
ATOM 1423 O O . ASN A 1 184 ? 8.075 -16.767 -15.787 1.00 93.88 184 ASN A O 1
ATOM 1427 N N . ILE A 1 185 ? 6.197 -17.040 -14.594 1.00 95.50 185 ILE A N 1
ATOM 1428 C CA . ILE A 1 185 ? 5.293 -16.574 -15.658 1.00 95.50 185 ILE A CA 1
ATOM 1429 C C . ILE A 1 185 ? 5.082 -15.056 -15.621 1.00 95.50 185 ILE A C 1
ATOM 1431 O O . ILE A 1 185 ? 4.425 -14.520 -16.505 1.00 95.50 185 ILE A O 1
ATOM 1435 N N . VAL A 1 186 ? 5.598 -14.376 -14.592 1.00 97.31 186 VAL A N 1
ATOM 1436 C CA . VAL A 1 186 ? 5.385 -12.946 -14.351 1.00 97.31 186 VAL A CA 1
ATOM 1437 C C . VAL A 1 186 ? 6.546 -12.120 -14.909 1.00 97.31 186 VAL A C 1
ATOM 1439 O O . VAL A 1 186 ? 7.700 -12.445 -14.611 1.00 97.31 186 VAL A O 1
ATOM 1442 N N . PRO A 1 187 ? 6.270 -11.036 -15.657 1.00 98.00 187 PRO A N 1
ATOM 1443 C CA . PRO A 1 187 ? 4.939 -10.601 -16.088 1.00 98.00 187 PRO A CA 1
ATOM 1444 C C . PRO A 1 187 ? 4.319 -11.497 -17.167 1.00 98.00 187 PRO A C 1
ATOM 1446 O O . PRO A 1 187 ? 5.004 -11.956 -18.084 1.00 98.00 187 PRO A O 1
ATOM 1449 N N . THR A 1 188 ? 3.004 -11.718 -17.078 1.00 97.38 188 THR A N 1
ATOM 1450 C CA . THR A 1 188 ? 2.253 -12.403 -18.145 1.00 97.38 188 THR A CA 1
ATOM 1451 C C . THR A 1 188 ? 2.124 -11.504 -19.379 1.00 97.38 188 THR A C 1
ATOM 1453 O O . THR A 1 188 ? 2.318 -10.290 -19.295 1.00 97.38 188 THR A O 1
ATOM 1456 N N . LYS A 1 189 ? 1.782 -12.069 -20.545 1.00 97.38 189 LYS A N 1
ATOM 1457 C CA . LYS A 1 189 ? 1.567 -11.267 -21.768 1.00 97.38 189 LYS A CA 1
ATOM 1458 C C . LYS A 1 189 ? 0.367 -10.332 -21.622 1.00 97.38 189 LYS A C 1
ATOM 1460 O O . LYS A 1 189 ? 0.360 -9.230 -22.161 1.00 97.38 189 LYS A O 1
ATOM 1465 N N . GLU A 1 190 ? -0.639 -10.778 -20.885 1.00 96.00 190 GLU A N 1
ATOM 1466 C CA . GLU A 1 190 ? -1.843 -10.030 -20.561 1.00 96.00 190 GLU A CA 1
ATOM 1467 C C . GLU A 1 190 ? -1.496 -8.838 -19.663 1.00 96.00 190 GLU A C 1
ATOM 1469 O O . GLU A 1 190 ? -1.822 -7.703 -20.008 1.00 96.00 190 GLU A O 1
ATOM 1474 N N . SER A 1 191 ? -0.749 -9.072 -18.579 1.00 97.00 191 SER A N 1
ATOM 1475 C CA . SER A 1 191 ? -0.277 -8.004 -17.689 1.00 97.00 191 SER A CA 1
ATOM 1476 C C . SER A 1 191 ? 0.674 -7.035 -18.393 1.00 97.00 191 SER A C 1
ATOM 1478 O O . SER A 1 191 ? 0.601 -5.838 -18.131 1.00 97.00 191 SER A O 1
ATOM 1480 N N . TRP A 1 192 ? 1.498 -7.516 -19.334 1.00 98.56 192 TRP A N 1
ATOM 1481 C CA . TRP A 1 192 ? 2.322 -6.660 -20.191 1.00 98.56 192 TRP A CA 1
ATOM 1482 C C . TRP A 1 192 ? 1.471 -5.683 -21.000 1.00 98.56 192 TRP A C 1
ATOM 1484 O O . TRP A 1 192 ? 1.710 -4.481 -20.954 1.00 98.56 192 TRP A O 1
ATOM 1494 N N . ASN A 1 193 ? 0.427 -6.175 -21.672 1.00 97.81 193 ASN A N 1
ATOM 1495 C CA . ASN A 1 193 ? -0.465 -5.325 -22.462 1.00 97.81 193 ASN A CA 1
ATOM 1496 C C . ASN A 1 193 ? -1.210 -4.283 -21.614 1.00 97.81 193 ASN A C 1
ATOM 1498 O O . ASN A 1 193 ? -1.515 -3.200 -22.115 1.00 97.81 193 ASN A O 1
ATOM 1502 N N . VAL A 1 194 ? -1.547 -4.615 -20.364 1.00 98.19 194 VAL A N 1
ATOM 1503 C CA . VAL A 1 194 ? -2.160 -3.669 -19.420 1.00 98.19 194 VAL A CA 1
ATOM 1504 C C . VAL A 1 194 ? -1.130 -2.625 -18.985 1.00 98.19 194 VAL A C 1
ATOM 1506 O O . VAL A 1 194 ? -1.362 -1.436 -19.185 1.00 98.19 194 VAL A O 1
ATOM 1509 N N . GLY A 1 195 ? 0.036 -3.055 -18.494 1.00 98.38 195 GLY A N 1
ATOM 1510 C CA . GLY A 1 195 ? 1.087 -2.157 -18.006 1.00 98.38 195 GLY A CA 1
ATOM 1511 C C . GLY A 1 195 ? 1.592 -1.181 -19.070 1.00 98.38 195 GLY A C 1
ATOM 1512 O O . GLY A 1 195 ? 1.737 0.005 -18.795 1.00 98.38 195 GLY A O 1
ATOM 1513 N N . THR A 1 196 ? 1.777 -1.615 -20.324 1.00 98.56 196 THR A N 1
ATOM 1514 C CA . THR A 1 196 ? 2.207 -0.696 -21.395 1.00 98.56 196 THR A CA 1
ATOM 1515 C C . THR A 1 196 ? 1.188 0.411 -21.656 1.00 98.56 196 THR A C 1
ATOM 1517 O O . THR A 1 196 ? 1.570 1.558 -21.869 1.00 98.56 196 THR A O 1
ATOM 1520 N N . LYS A 1 197 ? -0.114 0.089 -21.605 1.00 98.50 197 LYS A N 1
ATOM 1521 C CA . LYS A 1 197 ? -1.184 1.080 -21.793 1.00 98.50 197 LYS A CA 1
ATOM 1522 C C . LYS A 1 197 ? -1.249 2.066 -20.631 1.00 98.50 197 LYS A C 1
ATOM 1524 O O . LYS A 1 197 ? -1.466 3.249 -20.874 1.00 98.50 197 LYS A O 1
ATOM 1529 N N . LEU A 1 198 ? -1.057 1.584 -19.402 1.00 98.69 198 LEU A N 1
ATOM 1530 C CA . LEU A 1 198 ? -1.041 2.423 -18.204 1.00 98.69 198 LEU A CA 1
ATOM 1531 C C . LEU A 1 198 ? 0.136 3.400 -18.226 1.00 98.69 198 LEU A C 1
ATOM 1533 O O . LEU A 1 198 ? -0.075 4.589 -18.019 1.00 98.69 198 LEU A O 1
ATOM 1537 N N . VAL A 1 199 ? 1.340 2.941 -18.584 1.00 98.81 199 VAL A N 1
ATOM 1538 C CA . VAL A 1 199 ? 2.504 3.828 -18.755 1.00 98.81 199 VAL A CA 1
ATOM 1539 C C . VAL A 1 199 ? 2.265 4.861 -19.850 1.00 98.81 199 VAL A C 1
ATOM 1541 O O . VAL A 1 199 ? 2.537 6.036 -19.630 1.00 98.81 199 VAL A O 1
ATOM 1544 N N . ASP A 1 200 ? 1.764 4.460 -21.023 1.00 98.56 200 ASP A N 1
ATOM 1545 C CA . ASP A 1 200 ? 1.505 5.417 -22.104 1.00 98.56 200 ASP A CA 1
ATOM 1546 C C . ASP A 1 200 ? 0.480 6.478 -21.664 1.00 98.56 200 ASP A C 1
ATOM 1548 O O . ASP A 1 200 ? 0.695 7.666 -21.899 1.00 98.56 200 ASP A O 1
ATOM 1552 N N . ALA A 1 201 ? -0.598 6.073 -20.981 1.00 98.44 201 ALA A N 1
ATOM 1553 C CA . ALA A 1 201 ? -1.599 6.993 -20.443 1.00 98.44 201 ALA A CA 1
ATOM 1554 C C . ALA A 1 201 ? -1.006 7.942 -19.388 1.00 98.44 201 ALA A C 1
ATOM 1556 O O . ALA A 1 201 ? -1.160 9.156 -19.513 1.00 98.44 201 ALA A O 1
ATOM 1557 N N . PHE A 1 202 ? -0.263 7.402 -18.419 1.00 98.75 202 PHE A N 1
ATOM 1558 C CA . PHE A 1 202 ? 0.405 8.174 -17.373 1.00 98.75 202 PHE A CA 1
ATOM 1559 C C . PHE A 1 202 ? 1.387 9.196 -17.955 1.00 98.75 202 PHE A C 1
ATOM 1561 O O . PHE A 1 202 ? 1.361 10.360 -17.572 1.00 98.75 202 PHE A O 1
ATOM 1568 N N . LEU A 1 203 ? 2.226 8.809 -18.921 1.00 98.62 203 LEU A N 1
ATOM 1569 C CA . LEU A 1 203 ? 3.193 9.725 -19.534 1.00 98.62 203 LEU A CA 1
ATOM 1570 C C . LEU A 1 203 ? 2.514 10.810 -20.385 1.00 98.62 203 LEU A C 1
ATOM 1572 O O . LEU A 1 203 ? 3.004 11.939 -20.438 1.00 98.62 203 LEU A O 1
ATOM 1576 N N . ILE A 1 204 ? 1.395 10.488 -21.044 1.00 98.31 204 ILE A N 1
ATOM 1577 C CA . ILE A 1 204 ? 0.585 11.475 -21.770 1.00 98.31 204 ILE A CA 1
ATOM 1578 C C . ILE A 1 204 ? 0.013 12.507 -20.797 1.00 98.31 204 ILE A C 1
ATOM 1580 O O . ILE A 1 204 ? 0.157 13.704 -21.044 1.00 98.31 204 ILE A O 1
ATOM 1584 N N . GLU A 1 205 ? -0.621 12.055 -19.716 1.00 98.12 205 GLU A N 1
ATOM 1585 C CA . GLU A 1 205 ? -1.195 12.928 -18.691 1.00 98.12 205 GLU A CA 1
ATOM 1586 C C . GLU A 1 205 ? -0.113 13.770 -18.010 1.00 98.12 205 GLU A C 1
ATOM 1588 O O . GLU A 1 205 ? -0.228 14.993 -17.937 1.00 98.12 205 GLU A O 1
ATOM 1593 N N . TRP A 1 206 ? 0.998 13.146 -17.625 1.00 98.44 206 TRP A N 1
ATOM 1594 C CA . TRP A 1 206 ? 2.141 13.828 -17.032 1.00 98.44 206 TRP A CA 1
ATOM 1595 C C . TRP A 1 206 ? 2.656 14.955 -17.932 1.00 98.44 206 TRP A C 1
ATOM 1597 O O . TRP A 1 206 ? 2.790 16.097 -17.496 1.00 98.44 206 TRP A O 1
ATOM 1607 N N . ASN A 1 207 ? 2.895 14.677 -19.216 1.00 97.12 207 ASN A N 1
ATOM 1608 C CA . ASN A 1 207 ? 3.390 15.692 -20.144 1.00 97.12 207 ASN A CA 1
ATOM 1609 C C . ASN A 1 207 ? 2.348 16.796 -20.415 1.00 97.12 207 ASN A C 1
ATOM 1611 O O . ASN A 1 207 ? 2.722 17.924 -20.727 1.00 97.12 207 ASN A O 1
ATOM 1615 N N . GLN A 1 208 ? 1.047 16.508 -20.302 1.00 97.81 208 GLN A N 1
ATOM 1616 C CA . GLN A 1 208 ? 0.002 17.537 -20.367 1.00 97.81 208 GLN A CA 1
ATOM 1617 C C . GLN A 1 208 ? 0.020 18.454 -19.139 1.00 97.81 208 GLN A C 1
ATOM 1619 O O . GLN A 1 208 ? -0.182 19.660 -19.287 1.00 97.81 208 GLN A O 1
ATOM 1624 N N . THR A 1 209 ? 0.287 17.897 -17.958 1.00 97.56 209 THR A N 1
ATOM 1625 C CA . THR A 1 209 ? 0.302 18.624 -16.682 1.00 97.56 209 THR A CA 1
ATOM 1626 C C . THR A 1 209 ? 1.591 19.424 -16.482 1.00 97.56 209 THR A C 1
ATOM 1628 O O . THR A 1 209 ? 1.532 20.602 -16.128 1.00 97.56 209 THR A O 1
ATOM 1631 N N . TYR A 1 210 ? 2.752 18.820 -16.746 1.00 97.38 210 TYR A N 1
ATOM 1632 C CA . TYR A 1 210 ? 4.067 19.398 -16.435 1.00 97.38 210 TYR A CA 1
ATOM 1633 C C . TYR A 1 210 ? 4.835 19.901 -17.666 1.00 97.38 210 TYR A C 1
ATOM 1635 O O . TYR A 1 210 ? 5.801 20.646 -17.529 1.00 97.38 210 TYR A O 1
ATOM 1643 N N . GLY A 1 211 ? 4.397 19.558 -18.882 1.00 97.75 211 GLY A N 1
ATOM 1644 C CA . GLY A 1 211 ? 5.004 20.030 -20.135 1.00 97.75 211 GLY A CA 1
ATOM 1645 C C . GLY A 1 211 ? 6.281 19.298 -20.566 1.00 97.75 211 GLY A C 1
ATOM 1646 O O . GLY A 1 211 ? 6.817 19.604 -21.632 1.00 97.75 211 GLY A O 1
ATOM 1647 N N . GLU A 1 212 ? 6.748 18.337 -19.774 1.00 97.00 212 GLU A N 1
ATOM 1648 C CA . GLU A 1 212 ? 7.899 17.475 -20.048 1.00 97.00 212 GLU A CA 1
ATOM 1649 C C . GLU A 1 212 ? 7.647 16.055 -19.526 1.00 97.00 212 GLU A C 1
ATOM 1651 O O . GLU A 1 212 ? 6.696 15.839 -18.783 1.00 97.00 212 GLU A O 1
ATOM 1656 N N . TYR A 1 213 ? 8.477 15.082 -19.914 1.00 98.25 213 TYR A N 1
ATOM 1657 C CA . TYR A 1 213 ? 8.421 13.721 -19.364 1.00 98.25 213 TYR A CA 1
ATOM 1658 C C . TYR A 1 213 ? 9.020 13.676 -17.948 1.00 98.25 213 TYR A C 1
ATOM 1660 O O . TYR A 1 213 ? 9.964 14.423 -17.685 1.00 98.25 213 TYR A O 1
ATOM 1668 N N . PRO A 1 214 ? 8.555 12.772 -17.060 1.00 98.25 214 PRO A N 1
ATOM 1669 C CA . PRO A 1 214 ? 9.231 12.561 -15.787 1.00 98.25 214 PRO A CA 1
ATOM 1670 C C . PRO A 1 214 ? 10.637 12.026 -16.066 1.00 98.25 214 PRO A C 1
ATOM 1672 O O . PRO A 1 214 ? 10.836 11.190 -16.949 1.00 98.25 214 PRO A O 1
ATOM 1675 N N . ARG A 1 215 ? 11.631 12.493 -15.322 1.00 97.69 215 ARG A N 1
ATOM 1676 C CA . ARG A 1 215 ? 13.002 11.995 -15.427 1.00 97.69 215 ARG A CA 1
ATOM 1677 C C . ARG A 1 215 ? 13.151 10.659 -14.713 1.00 97.69 215 ARG A C 1
ATOM 1679 O O . ARG A 1 215 ? 13.866 9.785 -15.216 1.00 97.69 215 ARG A O 1
ATOM 1686 N N . LYS A 1 216 ? 12.475 10.486 -13.572 1.00 98.56 216 LYS A N 1
ATOM 1687 C CA . LYS A 1 216 ? 12.525 9.249 -12.784 1.00 98.56 216 LYS A CA 1
ATOM 1688 C C . LYS A 1 216 ? 11.215 8.951 -12.063 1.00 98.56 216 LYS A C 1
ATOM 1690 O O . LYS A 1 216 ? 10.624 9.832 -11.444 1.00 98.56 216 LYS A O 1
ATOM 1695 N N . VAL A 1 217 ? 10.812 7.682 -12.090 1.00 98.88 217 VAL A N 1
ATOM 1696 C CA . VAL A 1 217 ? 9.594 7.189 -11.434 1.00 98.88 217 VAL A CA 1
ATOM 1697 C C . VAL A 1 217 ? 9.923 6.088 -10.423 1.00 98.88 217 VAL A C 1
ATOM 1699 O O . VAL A 1 217 ? 10.578 5.095 -10.737 1.00 98.88 217 VAL A O 1
ATOM 1702 N N . GLY A 1 218 ? 9.470 6.268 -9.189 1.00 98.81 218 GLY A N 1
ATOM 1703 C CA . GLY A 1 218 ? 9.547 5.298 -8.113 1.00 98.81 218 GLY A CA 1
ATOM 1704 C C . GLY A 1 218 ? 8.431 4.261 -8.174 1.00 98.81 218 GLY A C 1
ATOM 1705 O O . GLY A 1 218 ? 7.311 4.572 -8.563 1.00 98.81 218 GLY A O 1
ATOM 1706 N N . PHE A 1 219 ? 8.721 3.033 -7.758 1.00 98.94 219 PHE A N 1
ATOM 1707 C CA . PHE A 1 219 ? 7.750 1.945 -7.676 1.00 98.94 219 PHE A CA 1
ATOM 1708 C C . PHE A 1 219 ? 7.885 1.207 -6.349 1.00 98.94 219 PHE A C 1
ATOM 1710 O O . PHE A 1 219 ? 8.998 0.892 -5.924 1.00 98.94 219 PHE A O 1
ATOM 1717 N N . VAL A 1 220 ? 6.751 0.878 -5.733 1.00 98.69 220 VAL A N 1
ATOM 1718 C CA . VAL A 1 220 ? 6.681 0.026 -4.540 1.00 98.69 220 VAL A CA 1
ATOM 1719 C C . VAL A 1 220 ? 6.090 -1.326 -4.920 1.00 98.69 220 VAL A C 1
ATOM 1721 O O . VAL A 1 220 ? 4.963 -1.395 -5.409 1.00 98.69 220 VAL A O 1
ATOM 1724 N N . LEU A 1 221 ? 6.830 -2.410 -4.677 1.00 98.56 221 LEU A N 1
ATOM 1725 C CA . LEU A 1 221 ? 6.409 -3.765 -5.041 1.00 98.56 221 LEU A CA 1
ATOM 1726 C C . LEU A 1 221 ? 6.062 -4.624 -3.828 1.00 98.56 221 LEU A C 1
ATOM 1728 O O . LEU A 1 221 ? 6.888 -4.875 -2.943 1.00 98.56 221 LEU A O 1
ATOM 1732 N N . TRP A 1 222 ? 4.822 -5.114 -3.816 1.00 96.94 222 TRP A N 1
ATOM 1733 C CA . TRP A 1 222 ? 4.301 -6.044 -2.818 1.00 96.94 222 TRP A CA 1
ATOM 1734 C C . TRP A 1 222 ? 4.036 -7.407 -3.446 1.00 96.94 222 TRP A C 1
ATOM 1736 O O . TRP A 1 222 ? 3.471 -7.518 -4.537 1.00 96.94 222 TRP A O 1
ATOM 1746 N N . SER A 1 223 ? 4.404 -8.467 -2.722 1.00 95.12 223 SER A N 1
ATOM 1747 C CA . SER A 1 223 ? 4.224 -9.842 -3.199 1.00 95.12 223 SER A CA 1
ATOM 1748 C C . SER A 1 223 ? 2.750 -10.177 -3.451 1.00 95.12 223 SER A C 1
ATOM 1750 O O . SER A 1 223 ? 2.414 -10.709 -4.505 1.00 95.12 223 SER A O 1
ATOM 1752 N N . GLY A 1 224 ? 1.863 -9.797 -2.520 1.00 92.56 224 GLY A N 1
ATOM 1753 C CA . GLY A 1 224 ? 0.420 -10.033 -2.636 1.00 92.56 224 GLY A CA 1
ATOM 1754 C C . GLY A 1 224 ? -0.204 -9.367 -3.866 1.00 92.56 224 GLY A C 1
ATOM 1755 O O . GLY A 1 224 ? -0.948 -10.015 -4.596 1.00 92.56 224 GLY A O 1
ATOM 1756 N N . GLU A 1 225 ? 0.165 -8.115 -4.150 1.00 94.44 225 GLU A N 1
ATOM 1757 C CA . GLU A 1 225 ? -0.291 -7.408 -5.355 1.00 94.44 225 GLU A CA 1
ATOM 1758 C C . GLU A 1 225 ? 0.206 -8.095 -6.629 1.00 94.44 225 GLU A C 1
ATOM 1760 O O . GLU A 1 225 ? -0.566 -8.338 -7.555 1.00 94.44 225 GLU A O 1
ATOM 1765 N N . SER A 1 226 ? 1.472 -8.514 -6.640 1.00 95.38 226 SER A N 1
ATOM 1766 C CA . SER A 1 226 ? 2.085 -9.155 -7.807 1.00 95.38 226 SER A CA 1
ATOM 1767 C C . SER A 1 226 ? 1.489 -10.528 -8.111 1.00 95.38 226 SER A C 1
ATOM 1769 O O . SER A 1 226 ? 1.348 -10.890 -9.285 1.00 95.38 226 SER A O 1
ATOM 1771 N N . PHE A 1 227 ? 1.043 -11.258 -7.082 1.00 92.44 227 PHE A N 1
ATOM 1772 C CA . PHE A 1 227 ? 0.230 -12.457 -7.269 1.00 92.44 227 PHE A CA 1
ATOM 1773 C C . PHE A 1 227 ? -1.130 -12.122 -7.905 1.00 92.44 227 PHE A C 1
ATOM 1775 O O . PHE A 1 227 ? -1.483 -12.724 -8.918 1.00 92.44 227 PHE A O 1
ATOM 1782 N N . ARG A 1 228 ? -1.855 -11.112 -7.411 1.00 91.56 228 ARG A N 1
ATOM 1783 C CA . ARG A 1 228 ? -3.177 -10.732 -7.950 1.00 91.56 228 ARG A CA 1
ATOM 1784 C C . ARG A 1 228 ? -3.103 -10.236 -9.394 1.00 91.56 228 ARG A C 1
ATOM 1786 O O . ARG A 1 228 ? -3.789 -10.747 -10.288 1.00 91.56 228 ARG A O 1
ATOM 1793 N N . HIS A 1 229 ? -2.258 -9.240 -9.661 1.00 93.81 229 HIS A N 1
ATOM 1794 C CA . HIS A 1 229 ? -2.181 -8.585 -10.970 1.00 93.81 229 HIS A CA 1
ATOM 1795 C C . HIS A 1 229 ? -1.241 -9.282 -11.967 1.00 93.81 229 HIS A C 1
ATOM 1797 O O . HIS A 1 229 ? -1.189 -8.895 -13.136 1.00 93.81 229 HIS A O 1
ATOM 1803 N N . LYS A 1 230 ? -0.505 -10.318 -11.542 1.00 94.69 230 LYS A N 1
ATOM 1804 C CA . LYS A 1 230 ? 0.344 -11.174 -12.398 1.00 94.69 230 LYS A CA 1
ATOM 1805 C C . LYS A 1 230 ? 1.401 -10.408 -13.211 1.00 94.69 230 LYS A C 1
ATOM 1807 O O . LYS A 1 230 ? 1.753 -10.811 -14.324 1.00 94.69 230 LYS A O 1
ATOM 1812 N N . GLY A 1 231 ? 1.923 -9.314 -12.652 1.00 97.12 231 GLY A N 1
ATOM 1813 C CA . GLY A 1 231 ? 3.014 -8.549 -13.267 1.00 97.12 231 GLY A CA 1
ATOM 1814 C C . GLY A 1 231 ? 2.706 -7.217 -13.945 1.00 97.12 231 GLY A C 1
ATOM 1815 O O . GLY A 1 231 ? 3.454 -6.848 -14.847 1.00 97.12 231 GLY A O 1
ATOM 1816 N N . VAL A 1 232 ? 1.605 -6.525 -13.628 1.00 98.38 232 VAL A N 1
ATOM 1817 C CA . VAL A 1 232 ? 1.325 -5.205 -14.222 1.00 98.38 232 VAL A CA 1
ATOM 1818 C C . VAL A 1 232 ? 2.433 -4.218 -13.851 1.00 98.38 232 VAL A C 1
ATOM 1820 O O . VAL A 1 232 ? 3.083 -3.707 -14.754 1.00 98.38 232 VAL A O 1
ATOM 1823 N N . MET A 1 233 ? 2.747 -4.059 -12.562 1.00 98.62 233 MET A N 1
ATOM 1824 C CA . MET A 1 233 ? 3.808 -3.150 -12.098 1.00 98.62 233 MET A CA 1
ATOM 1825 C C . MET A 1 233 ? 5.187 -3.492 -12.682 1.00 98.62 233 MET A C 1
ATOM 1827 O O . MET A 1 233 ? 5.900 -2.617 -13.161 1.00 98.62 233 MET A O 1
ATOM 1831 N N . GLU A 1 234 ? 5.562 -4.772 -12.730 1.00 98.75 234 GLU A N 1
ATOM 1832 C CA . GLU A 1 234 ? 6.812 -5.215 -13.357 1.00 98.75 234 GLU A CA 1
ATOM 1833 C C . GLU A 1 234 ? 6.854 -4.886 -14.854 1.00 98.75 234 GLU A C 1
ATOM 1835 O O . GLU A 1 234 ? 7.913 -4.560 -15.394 1.00 98.75 234 GLU A O 1
ATOM 1840 N N . SER A 1 235 ? 5.705 -4.952 -15.531 1.00 98.88 235 SER A N 1
ATOM 1841 C CA . SER A 1 235 ? 5.585 -4.542 -16.931 1.00 98.88 235 SER A CA 1
ATOM 1842 C C . SER A 1 235 ? 5.768 -3.038 -17.092 1.00 98.88 235 SER A C 1
ATOM 1844 O O . SER A 1 235 ? 6.486 -2.620 -17.997 1.00 98.88 235 SER A O 1
ATOM 1846 N N . GLU A 1 236 ? 5.170 -2.234 -16.208 1.00 98.88 236 GLU A N 1
ATOM 1847 C CA . GLU A 1 236 ? 5.333 -0.778 -16.201 1.00 98.88 236 GLU A CA 1
ATOM 1848 C C . GLU A 1 236 ? 6.797 -0.384 -15.994 1.00 98.88 236 GLU A C 1
ATOM 1850 O O . GLU A 1 236 ? 7.338 0.385 -16.784 1.00 98.88 236 GLU A O 1
ATOM 1855 N N . ILE A 1 237 ? 7.469 -0.984 -15.006 1.00 98.94 237 ILE A N 1
ATOM 1856 C CA . ILE A 1 237 ? 8.887 -0.747 -14.704 1.00 98.94 237 ILE A CA 1
ATOM 1857 C C . ILE A 1 237 ? 9.768 -1.037 -15.925 1.00 98.94 237 ILE A C 1
ATOM 1859 O O . ILE A 1 237 ? 10.581 -0.203 -16.331 1.00 98.94 237 ILE A O 1
ATOM 1863 N N . LEU A 1 238 ? 9.609 -2.214 -16.541 1.00 98.94 238 LEU A N 1
ATOM 1864 C CA . LEU A 1 238 ? 10.386 -2.589 -17.725 1.00 98.94 238 LEU A CA 1
ATOM 1865 C C . LEU A 1 238 ? 10.096 -1.647 -18.900 1.00 98.94 238 LEU A C 1
ATOM 1867 O O . LEU A 1 238 ? 11.025 -1.151 -19.546 1.00 98.94 238 LEU A O 1
ATOM 1871 N N . TYR A 1 239 ? 8.820 -1.358 -19.155 1.00 98.88 239 TYR A N 1
ATOM 1872 C CA . TYR A 1 239 ? 8.419 -0.526 -20.277 1.00 98.88 239 TYR A CA 1
ATOM 1873 C C . TYR A 1 239 ? 8.841 0.936 -20.097 1.00 98.88 239 TYR A C 1
ATOM 1875 O O . TYR A 1 239 ? 9.310 1.523 -21.070 1.00 98.88 239 TYR A O 1
ATOM 1883 N N . MET A 1 240 ? 8.789 1.512 -18.891 1.00 98.81 240 MET A N 1
ATOM 1884 C CA . MET A 1 240 ? 9.316 2.853 -18.574 1.00 98.81 240 MET A CA 1
ATOM 1885 C C . MET A 1 240 ? 10.760 3.020 -19.067 1.00 98.81 240 MET A C 1
ATOM 1887 O O . MET A 1 240 ? 11.056 3.931 -19.849 1.00 98.81 240 MET A O 1
ATOM 1891 N N . MET A 1 241 ? 11.620 2.045 -18.753 1.00 98.81 241 MET A N 1
ATOM 1892 C CA . MET A 1 241 ? 13.020 1.988 -19.204 1.00 98.81 241 MET A CA 1
ATOM 1893 C C . MET A 1 241 ? 13.179 1.674 -20.709 1.00 98.81 241 MET A C 1
ATOM 1895 O O . MET A 1 241 ? 14.281 1.707 -21.270 1.00 98.81 241 MET A O 1
ATOM 1899 N N . GLY A 1 242 ? 12.082 1.358 -21.399 1.00 98.69 242 GLY A N 1
ATOM 1900 C CA . GLY A 1 242 ? 12.049 0.967 -22.805 1.00 98.69 242 GLY A CA 1
ATOM 1901 C C . GLY A 1 242 ? 12.609 -0.436 -23.039 1.00 98.69 242 GLY A C 1
ATOM 1902 O O . GLY A 1 242 ? 13.329 -0.676 -24.009 1.00 98.69 242 GLY A O 1
ATOM 1903 N N . VAL A 1 243 ? 12.318 -1.357 -22.130 1.00 98.69 243 VAL A N 1
ATOM 1904 C CA . VAL A 1 243 ? 12.718 -2.763 -22.180 1.00 98.69 243 VAL A CA 1
ATOM 1905 C C . VAL A 1 243 ? 11.456 -3.619 -22.181 1.00 98.69 243 VAL A C 1
ATOM 1907 O O . VAL A 1 243 ? 10.485 -3.279 -21.514 1.00 98.69 243 VAL A O 1
ATOM 1910 N N . LYS A 1 244 ? 11.449 -4.732 -22.919 1.00 98.50 244 LYS A N 1
ATOM 1911 C CA . LYS A 1 244 ? 10.335 -5.689 -22.918 1.00 98.50 244 LYS A CA 1
ATOM 1912 C C . LYS A 1 244 ? 10.769 -7.080 -22.456 1.00 98.50 244 LYS A C 1
ATOM 1914 O O . LYS A 1 244 ? 11.876 -7.509 -22.787 1.00 98.50 244 LYS A O 1
ATOM 1919 N N . PRO A 1 245 ? 9.929 -7.797 -21.693 1.00 98.31 245 PRO A N 1
ATOM 1920 C CA . PRO A 1 245 ? 10.174 -9.189 -21.343 1.00 98.31 245 PRO A CA 1
ATOM 1921 C C . PRO A 1 245 ? 10.078 -10.090 -22.582 1.00 98.31 245 PRO A C 1
ATOM 1923 O O . PRO A 1 245 ? 9.368 -9.800 -23.545 1.00 98.31 245 PRO A O 1
ATOM 1926 N N . THR A 1 246 ? 10.793 -11.211 -22.547 1.00 98.12 246 THR A N 1
ATOM 1927 C CA . THR A 1 246 ? 10.721 -12.268 -23.562 1.00 98.12 246 THR A CA 1
ATOM 1928 C C . THR A 1 246 ? 10.168 -13.544 -22.942 1.00 98.12 246 THR A C 1
ATOM 1930 O O . THR A 1 246 ? 10.527 -13.911 -21.820 1.00 98.12 246 THR A O 1
ATOM 1933 N N . TRP A 1 247 ? 9.293 -14.231 -23.678 1.00 98.06 247 TRP A N 1
ATOM 1934 C CA . TRP A 1 247 ? 8.625 -15.448 -23.218 1.00 98.06 247 TRP A CA 1
ATOM 1935 C C . TRP A 1 247 ? 8.997 -16.654 -24.072 1.00 98.06 247 TRP A C 1
ATOM 1937 O O . TRP A 1 247 ? 9.153 -16.539 -25.289 1.00 98.06 247 TRP A O 1
ATOM 1947 N N . ASP A 1 248 ? 9.062 -17.825 -23.446 1.00 96.56 248 ASP A N 1
ATOM 1948 C CA . ASP A 1 248 ? 9.085 -19.089 -24.174 1.00 96.56 248 ASP A CA 1
ATOM 1949 C C . ASP A 1 248 ? 7.687 -19.485 -24.696 1.00 96.56 248 ASP A C 1
ATOM 1951 O O . ASP A 1 248 ? 6.683 -18.788 -24.508 1.00 96.56 248 ASP A O 1
ATOM 1955 N N . SER A 1 249 ? 7.603 -20.633 -25.374 1.00 95.06 249 SER A N 1
ATOM 1956 C CA . SER A 1 249 ? 6.340 -21.149 -25.916 1.00 95.06 249 SER A CA 1
ATOM 1957 C C . SER A 1 249 ? 5.307 -21.526 -24.848 1.00 95.06 249 SER A C 1
ATOM 1959 O O . SER A 1 249 ? 4.141 -21.703 -25.187 1.00 95.06 249 SER A O 1
ATOM 1961 N N . MET A 1 250 ? 5.721 -21.682 -23.587 1.00 92.19 250 MET A N 1
ATOM 1962 C CA . MET A 1 250 ? 4.851 -22.000 -22.450 1.00 92.19 250 MET A CA 1
ATOM 1963 C C . MET A 1 250 ? 4.442 -20.749 -21.658 1.00 92.19 250 MET A C 1
ATOM 1965 O O . MET A 1 250 ? 3.725 -20.868 -20.669 1.00 92.19 250 MET A O 1
ATOM 1969 N N . GLY A 1 251 ? 4.878 -19.558 -22.083 1.00 92.88 251 GLY A N 1
ATOM 1970 C CA . GLY A 1 251 ? 4.573 -18.300 -21.406 1.00 92.88 251 GLY A CA 1
ATOM 1971 C C . GLY A 1 251 ? 5.459 -18.014 -20.194 1.00 92.88 251 GLY A C 1
ATOM 1972 O O . GLY A 1 251 ? 5.159 -17.095 -19.438 1.00 92.88 251 GLY A O 1
ATOM 1973 N N . LYS A 1 252 ? 6.555 -18.755 -19.991 1.00 96.00 252 LYS A N 1
ATOM 1974 C CA . LYS A 1 252 ? 7.541 -18.425 -18.957 1.00 96.00 252 LYS A CA 1
ATOM 1975 C C . LYS A 1 252 ? 8.404 -17.263 -19.431 1.00 96.00 252 LYS A C 1
ATOM 1977 O O . LYS A 1 252 ? 8.876 -17.276 -20.567 1.00 96.00 252 LYS A O 1
ATOM 1982 N N . VAL A 1 253 ? 8.670 -16.302 -18.552 1.00 97.62 253 VAL A N 1
ATOM 1983 C CA . VAL A 1 253 ? 9.608 -15.212 -18.829 1.00 97.62 253 VAL A CA 1
ATOM 1984 C C . VAL A 1 253 ? 11.034 -15.750 -18.771 1.00 97.62 253 VAL A C 1
ATOM 1986 O O . VAL A 1 253 ? 11.464 -16.292 -17.750 1.00 97.62 253 VAL A O 1
ATOM 1989 N N . ILE A 1 254 ? 11.768 -15.612 -19.872 1.00 97.00 254 ILE A N 1
ATOM 1990 C CA . ILE A 1 254 ? 13.134 -16.135 -20.032 1.00 97.00 254 ILE A CA 1
ATOM 1991 C C . ILE A 1 254 ? 14.200 -15.038 -20.072 1.00 97.00 254 ILE A C 1
ATOM 1993 O O . ILE A 1 254 ? 15.385 -15.331 -19.917 1.00 97.00 254 ILE A O 1
ATOM 1997 N N . GLY A 1 255 ? 13.798 -13.778 -20.223 1.00 97.44 255 GLY A N 1
ATOM 1998 C CA . GLY A 1 255 ? 14.713 -12.648 -20.223 1.00 97.44 255 GLY A CA 1
ATOM 1999 C C . GLY A 1 255 ? 14.017 -11.339 -20.560 1.00 97.44 255 GLY A C 1
ATOM 2000 O O . GLY A 1 255 ? 12.794 -11.234 -20.510 1.00 97.44 255 GLY A O 1
ATOM 2001 N N . VAL A 1 256 ? 14.827 -10.355 -20.928 1.00 98.38 256 VAL A N 1
ATOM 2002 C CA . VAL A 1 256 ? 14.408 -9.016 -21.341 1.00 98.38 256 VAL A CA 1
ATOM 2003 C C . VAL A 1 256 ? 15.234 -8.567 -22.542 1.00 98.38 256 VAL A C 1
ATOM 2005 O O . VAL A 1 256 ? 16.392 -8.964 -22.678 1.00 98.38 256 VAL A O 1
ATOM 2008 N N . GLU A 1 257 ? 14.650 -7.740 -23.400 1.00 98.44 257 GLU A N 1
ATOM 2009 C CA . GLU A 1 257 ? 15.325 -7.132 -24.544 1.00 98.44 257 GLU A CA 1
ATOM 2010 C C . GLU A 1 257 ? 14.978 -5.649 -24.678 1.00 98.44 257 GLU A C 1
ATOM 2012 O O . GLU A 1 257 ? 13.918 -5.190 -24.249 1.00 98.44 257 GLU A O 1
ATOM 2017 N N . LEU A 1 258 ? 15.893 -4.884 -25.269 1.00 98.44 258 LEU A N 1
ATOM 2018 C CA . LEU A 1 258 ? 15.707 -3.457 -25.483 1.00 98.44 258 LEU A CA 1
ATOM 2019 C C . LEU A 1 258 ? 14.638 -3.217 -26.559 1.00 98.44 258 LEU A C 1
ATOM 2021 O O . LEU A 1 258 ? 14.709 -3.795 -27.642 1.00 98.44 258 LEU A O 1
ATOM 2025 N N . ILE A 1 259 ? 13.687 -2.324 -26.288 1.00 98.50 259 ILE A N 1
ATOM 2026 C CA . ILE A 1 259 ? 12.788 -1.782 -27.311 1.00 98.50 259 ILE A CA 1
ATOM 2027 C C . ILE A 1 259 ? 13.580 -0.736 -28.108 1.00 98.50 259 ILE A C 1
ATOM 2029 O O . ILE A 1 259 ? 14.101 0.202 -27.491 1.00 98.50 259 ILE A O 1
ATOM 2033 N N . PRO A 1 260 ? 13.718 -0.872 -29.437 1.00 97.00 260 PRO A N 1
ATOM 2034 C CA . PRO A 1 260 ? 14.386 0.121 -30.275 1.00 97.00 260 PRO A CA 1
ATOM 2035 C C . PRO A 1 260 ? 13.796 1.529 -30.112 1.00 97.00 260 PRO A C 1
ATOM 2037 O O . PRO A 1 260 ? 12.598 1.690 -29.895 1.00 97.00 260 PRO A O 1
ATOM 2040 N N . GLU A 1 261 ? 14.634 2.563 -30.208 1.00 95.00 261 GLU A N 1
ATOM 2041 C CA . GLU A 1 261 ? 14.219 3.964 -30.009 1.00 95.00 261 GLU A CA 1
ATOM 2042 C C . GLU A 1 261 ? 13.116 4.402 -30.995 1.00 95.00 261 GLU A C 1
ATOM 2044 O O . GLU A 1 261 ? 12.199 5.135 -30.624 1.00 95.00 261 GLU A O 1
ATOM 2049 N N . ASP A 1 262 ? 13.167 3.912 -32.235 1.00 94.81 262 ASP A N 1
ATOM 2050 C CA . ASP A 1 262 ? 12.187 4.171 -33.294 1.00 94.81 262 ASP A CA 1
ATOM 2051 C C . ASP A 1 262 ? 10.837 3.466 -33.072 1.00 94.81 262 ASP A C 1
ATOM 2053 O O . ASP A 1 262 ? 9.808 3.930 -33.578 1.00 94.81 262 ASP A O 1
ATOM 2057 N N . GLU A 1 263 ? 10.827 2.381 -32.293 1.00 97.12 263 GLU A N 1
ATOM 2058 C CA . GLU A 1 263 ? 9.616 1.724 -31.791 1.00 97.12 263 GLU A CA 1
ATOM 2059 C C . GLU A 1 263 ? 9.078 2.451 -30.546 1.00 97.12 263 GLU A C 1
ATOM 2061 O O . GLU A 1 263 ? 7.881 2.731 -30.485 1.00 97.12 263 GLU A O 1
ATOM 2066 N N . LEU A 1 264 ? 9.958 2.817 -29.602 1.00 97.81 264 LEU A N 1
ATOM 2067 C CA . LEU A 1 264 ? 9.604 3.417 -28.310 1.00 97.81 264 LEU A CA 1
ATOM 2068 C C . LEU A 1 264 ? 9.041 4.843 -28.430 1.00 97.81 264 LEU A C 1
ATOM 2070 O O . LEU A 1 264 ? 8.075 5.174 -27.753 1.00 97.81 264 LEU A O 1
ATOM 2074 N N . LYS A 1 265 ? 9.635 5.686 -29.288 1.00 96.88 265 LYS A N 1
ATOM 2075 C CA . LYS A 1 265 ? 9.165 7.051 -29.624 1.00 96.88 265 LYS A CA 1
ATOM 2076 C C . LYS A 1 265 ? 9.003 8.031 -28.452 1.00 96.88 265 LYS A C 1
ATOM 2078 O O . LYS A 1 265 ? 8.242 8.996 -28.543 1.00 96.88 265 LYS A O 1
ATOM 2083 N N . ARG A 1 266 ? 9.745 7.810 -27.373 1.00 97.88 266 ARG A N 1
ATOM 2084 C CA . ARG A 1 266 ? 9.835 8.680 -26.194 1.00 97.88 266 ARG A CA 1
ATOM 2085 C C . ARG A 1 266 ? 11.169 8.446 -25.478 1.00 97.88 266 ARG A C 1
ATOM 2087 O O . ARG A 1 266 ? 11.843 7.456 -25.787 1.00 97.88 266 ARG A O 1
ATOM 2094 N N . PRO A 1 267 ? 11.538 9.297 -24.507 1.00 98.38 267 PRO A N 1
ATOM 2095 C CA . PRO A 1 267 ? 12.677 9.025 -23.646 1.00 98.38 267 PRO A CA 1
ATOM 2096 C C . PRO A 1 267 ? 12.546 7.695 -22.897 1.00 98.38 267 PRO A C 1
ATOM 2098 O O . PRO A 1 267 ? 11.442 7.212 -22.604 1.00 98.38 267 PRO A O 1
ATOM 2101 N N . ARG A 1 268 ? 13.698 7.111 -22.561 1.00 98.75 268 ARG A N 1
ATOM 2102 C CA . ARG A 1 268 ? 13.769 6.048 -21.551 1.00 98.75 268 ARG A CA 1
ATOM 2103 C C . ARG A 1 268 ? 13.717 6.709 -20.185 1.00 98.75 268 ARG A C 1
ATOM 2105 O O . ARG A 1 268 ? 14.622 7.471 -19.849 1.00 98.75 268 ARG A O 1
ATOM 2112 N N . ILE A 1 269 ? 12.666 6.419 -19.436 1.00 98.81 269 ILE A N 1
ATOM 2113 C CA . ILE A 1 269 ? 12.426 6.990 -18.114 1.00 98.81 269 ILE A CA 1
ATOM 2114 C C . ILE A 1 269 ? 13.207 6.165 -17.095 1.00 98.81 269 ILE A C 1
ATOM 2116 O O . ILE A 1 269 ? 13.179 4.932 -17.158 1.00 98.81 269 ILE A O 1
ATOM 2120 N N . ASP A 1 270 ? 13.944 6.824 -16.199 1.00 98.88 270 ASP A N 1
ATOM 2121 C CA . ASP A 1 270 ? 14.626 6.114 -15.120 1.00 98.88 270 ASP A CA 1
ATOM 2122 C C . ASP A 1 270 ? 13.623 5.627 -14.076 1.00 98.88 270 ASP A C 1
ATOM 2124 O O . ASP A 1 270 ? 12.539 6.188 -13.921 1.00 98.88 270 ASP A O 1
ATOM 2128 N N . VAL A 1 271 ? 13.979 4.574 -13.350 1.00 98.81 271 VAL A N 1
ATOM 2129 C CA . VAL A 1 271 ? 13.099 3.989 -12.336 1.00 98.81 271 VAL A CA 1
ATOM 2130 C C . VAL A 1 271 ? 13.866 3.718 -11.064 1.00 98.81 271 VAL A C 1
ATOM 2132 O O . VAL A 1 271 ? 15.031 3.358 -11.133 1.00 98.81 271 VAL A O 1
ATOM 2135 N N . VAL A 1 272 ? 13.221 3.813 -9.909 1.00 98.69 272 VAL A N 1
ATOM 2136 C CA . VAL A 1 272 ? 13.744 3.278 -8.645 1.00 98.69 272 VAL A CA 1
ATOM 2137 C C . VAL A 1 272 ? 12.671 2.413 -8.008 1.00 98.69 272 VAL A C 1
ATOM 2139 O O . VAL A 1 272 ? 11.514 2.795 -7.920 1.00 98.69 272 VAL A O 1
ATOM 2142 N N . VAL A 1 273 ? 13.041 1.215 -7.587 1.00 98.81 273 VAL A N 1
ATOM 2143 C CA . VAL A 1 273 ? 12.111 0.218 -7.073 1.00 98.81 273 VAL A CA 1
ATOM 2144 C C . VAL A 1 273 ? 12.454 -0.049 -5.620 1.00 98.81 273 VAL A C 1
ATOM 2146 O O . VAL A 1 273 ? 13.585 -0.437 -5.324 1.00 98.81 273 VAL A O 1
ATOM 2149 N N . THR A 1 274 ? 11.481 0.109 -4.728 1.00 98.44 274 THR A N 1
ATOM 2150 C CA . THR A 1 274 ? 11.531 -0.480 -3.389 1.00 98.44 274 THR A CA 1
ATOM 2151 C C . THR A 1 274 ? 10.589 -1.675 -3.322 1.00 98.44 274 THR A C 1
ATOM 2153 O O . THR A 1 274 ? 9.563 -1.737 -4.003 1.00 98.44 274 THR A O 1
ATOM 2156 N N . MET A 1 275 ? 10.950 -2.675 -2.525 1.00 97.81 275 MET A N 1
ATOM 2157 C CA . MET A 1 275 ? 10.172 -3.903 -2.396 1.00 97.81 275 MET A CA 1
ATOM 2158 C C . MET A 1 275 ? 10.063 -4.345 -0.942 1.00 97.81 275 MET A C 1
ATOM 2160 O O . MET A 1 275 ? 10.969 -4.106 -0.145 1.00 97.81 275 MET A O 1
ATOM 2164 N N . THR A 1 276 ? 8.982 -5.045 -0.603 1.00 97.69 276 THR A N 1
ATOM 2165 C CA . THR A 1 276 ? 8.868 -5.690 0.714 1.00 97.69 276 THR A CA 1
ATOM 2166 C C . THR A 1 276 ? 9.803 -6.896 0.813 1.00 97.69 276 THR A C 1
ATOM 2168 O O . THR A 1 276 ? 10.179 -7.492 -0.203 1.00 97.69 276 THR A O 1
ATOM 2171 N N . GLY A 1 277 ? 10.146 -7.333 2.029 1.00 97.25 277 GLY A N 1
ATOM 2172 C CA . GLY A 1 277 ? 10.960 -8.548 2.181 1.00 97.25 277 GLY A CA 1
ATOM 2173 C C . GLY A 1 277 ? 10.251 -9.799 1.652 1.00 97.25 277 GLY A C 1
ATOM 2174 O O . GLY A 1 277 ? 10.881 -10.660 1.045 1.00 97.25 277 GLY A O 1
ATOM 2175 N N . ILE A 1 278 ? 8.916 -9.858 1.758 1.00 96.06 278 ILE A N 1
ATOM 2176 C CA . ILE A 1 278 ? 8.121 -10.941 1.156 1.00 96.06 278 ILE A CA 1
ATOM 2177 C C . ILE A 1 278 ? 8.237 -10.907 -0.376 1.00 96.06 278 ILE A C 1
ATOM 2179 O O . ILE A 1 278 ? 8.239 -11.965 -1.012 1.00 96.06 278 ILE A O 1
ATOM 2183 N N . TYR A 1 279 ? 8.341 -9.720 -0.990 1.00 97.69 279 TYR A N 1
ATOM 2184 C CA . TYR A 1 279 ? 8.569 -9.626 -2.430 1.00 97.69 279 TYR A CA 1
ATOM 2185 C C . TYR A 1 279 ? 9.956 -10.166 -2.805 1.00 97.69 279 TYR A C 1
ATOM 2187 O O . TYR A 1 279 ? 10.054 -11.043 -3.663 1.00 97.69 279 TYR A O 1
ATOM 2195 N N . ARG A 1 280 ? 11.015 -9.731 -2.106 1.00 97.06 280 ARG A N 1
ATOM 2196 C CA . ARG A 1 280 ? 12.387 -10.243 -2.292 1.00 97.06 280 ARG A CA 1
ATOM 2197 C C . ARG A 1 280 ? 12.438 -11.775 -2.255 1.00 97.06 280 ARG A C 1
ATOM 2199 O O . ARG A 1 280 ? 13.079 -12.386 -3.112 1.00 97.06 280 ARG A O 1
ATOM 2206 N N . ASP A 1 281 ? 11.755 -12.382 -1.288 1.00 95.50 281 ASP A N 1
ATOM 2207 C CA . ASP A 1 281 ? 11.805 -13.828 -1.057 1.00 95.50 281 ASP A CA 1
ATOM 2208 C C . ASP A 1 281 ? 11.070 -14.630 -2.153 1.00 95.50 281 ASP A C 1
ATOM 2210 O O . ASP A 1 281 ? 11.519 -15.710 -2.540 1.00 95.50 281 ASP A O 1
ATOM 2214 N N . ASN A 1 282 ? 9.969 -14.096 -2.698 1.00 95.62 282 ASN A N 1
ATOM 2215 C CA . ASN A 1 282 ? 9.127 -14.796 -3.680 1.00 95.62 282 ASN A CA 1
ATOM 2216 C C . ASN A 1 282 ? 9.472 -14.481 -5.147 1.00 95.62 282 ASN A C 1
ATOM 2218 O O . ASN A 1 282 ? 9.231 -15.312 -6.026 1.00 95.62 282 ASN A O 1
ATOM 2222 N N . TRP A 1 283 ? 10.047 -13.307 -5.423 1.00 96.94 283 TRP A N 1
ATOM 2223 C CA . TRP A 1 283 ? 10.161 -12.738 -6.775 1.00 96.94 283 TRP A CA 1
ATOM 2224 C C . TRP A 1 283 ? 11.607 -12.461 -7.196 1.00 96.94 283 TRP A C 1
ATOM 2226 O O . TRP A 1 283 ? 11.902 -11.532 -7.950 1.00 96.94 283 TRP A O 1
ATOM 2236 N N . LYS A 1 284 ? 12.543 -13.305 -6.745 1.00 95.75 284 LYS A N 1
ATOM 2237 C CA . LYS A 1 284 ? 13.970 -13.197 -7.093 1.00 95.75 284 LYS A CA 1
ATOM 2238 C C . LYS A 1 284 ? 14.221 -13.068 -8.597 1.00 95.75 284 LYS A C 1
ATOM 2240 O O . LYS A 1 284 ? 15.080 -12.293 -9.010 1.00 95.75 284 LYS A O 1
ATOM 2245 N N . TRP A 1 285 ? 13.488 -13.818 -9.420 1.00 96.50 285 TRP A N 1
ATOM 2246 C CA . TRP A 1 285 ? 13.648 -13.752 -10.872 1.00 96.50 285 TRP A CA 1
ATOM 2247 C C . TRP A 1 285 ? 13.262 -12.376 -11.427 1.00 96.50 285 TRP A C 1
ATOM 2249 O O . TRP A 1 285 ? 13.990 -11.823 -12.244 1.00 96.50 285 TRP A O 1
ATOM 2259 N N . GLN A 1 286 ? 12.177 -11.782 -10.939 1.00 98.06 286 GLN A N 1
ATOM 2260 C CA . GLN A 1 286 ? 11.699 -10.463 -11.352 1.00 98.06 286 GLN A CA 1
ATOM 2261 C C . GLN A 1 286 ? 12.671 -9.362 -10.932 1.00 98.06 286 GLN A C 1
ATOM 2263 O O . GLN A 1 286 ? 12.987 -8.495 -11.743 1.00 98.06 286 GLN A O 1
ATOM 2268 N N . VAL A 1 287 ? 13.237 -9.449 -9.725 1.00 98.31 287 VAL A N 1
ATOM 2269 C CA . VAL A 1 287 ? 14.320 -8.558 -9.273 1.00 98.31 287 VAL A CA 1
ATOM 2270 C C . VAL A 1 287 ? 15.507 -8.594 -10.243 1.00 98.31 287 VAL A C 1
ATOM 2272 O O . VAL A 1 287 ? 16.007 -7.551 -10.663 1.00 98.31 287 VAL A O 1
ATOM 2275 N N . GLN A 1 288 ? 15.926 -9.790 -10.669 1.00 97.81 288 GLN A N 1
ATOM 2276 C CA . GLN A 1 288 ? 17.006 -9.947 -11.647 1.00 97.81 288 GLN A CA 1
ATOM 2277 C C . GLN A 1 288 ? 16.625 -9.417 -13.037 1.00 97.81 288 GLN A C 1
ATOM 2279 O O . GLN A 1 288 ? 17.459 -8.810 -13.706 1.00 97.81 288 GLN A O 1
ATOM 2284 N N . LEU A 1 289 ? 15.381 -9.619 -13.483 1.00 97.62 289 LEU A N 1
ATOM 2285 C CA . LEU A 1 289 ? 14.890 -9.082 -14.755 1.00 97.62 289 LEU A CA 1
ATOM 2286 C C . LEU A 1 289 ? 14.895 -7.550 -14.766 1.00 97.62 289 LEU A C 1
ATOM 2288 O O . LEU A 1 289 ? 15.324 -6.963 -15.758 1.00 97.62 289 LEU A O 1
ATOM 2292 N N . MET A 1 290 ? 14.473 -6.911 -13.672 1.00 98.38 290 MET A N 1
ATOM 2293 C CA . MET A 1 290 ? 14.492 -5.453 -13.533 1.00 98.38 290 MET A CA 1
ATOM 2294 C C . MET A 1 290 ? 15.923 -4.902 -13.536 1.00 98.38 290 MET A C 1
ATOM 2296 O O . MET A 1 290 ? 16.199 -3.968 -14.283 1.00 98.38 290 MET A O 1
ATOM 2300 N N . ASP A 1 291 ? 16.861 -5.515 -12.799 1.00 98.25 291 ASP A N 1
ATOM 2301 C CA . ASP A 1 291 ? 18.281 -5.116 -12.828 1.00 98.25 291 ASP A CA 1
ATOM 2302 C C . ASP A 1 291 ? 18.898 -5.287 -14.228 1.00 98.25 291 ASP A C 1
ATOM 2304 O O . ASP A 1 291 ? 19.581 -4.392 -14.729 1.00 98.25 291 ASP A O 1
ATOM 2308 N N . ARG A 1 292 ? 18.608 -6.398 -14.919 1.00 98.12 292 ARG A N 1
ATOM 2309 C CA . ARG A 1 292 ? 19.040 -6.596 -16.314 1.00 98.12 292 ARG A CA 1
ATOM 2310 C C . ARG A 1 292 ? 18.448 -5.542 -17.243 1.00 98.12 292 ARG A C 1
ATOM 2312 O O . ARG A 1 292 ? 19.171 -5.016 -18.086 1.00 98.12 292 ARG A O 1
ATOM 2319 N N . GLY A 1 293 ? 17.164 -5.226 -17.085 1.00 98.31 293 GLY A N 1
ATOM 2320 C CA . GLY A 1 293 ? 16.484 -4.185 -17.850 1.00 98.31 293 GLY A CA 1
ATOM 2321 C C . GLY A 1 293 ? 17.122 -2.813 -17.642 1.00 98.31 293 GLY A C 1
ATOM 2322 O O . GLY A 1 293 ? 17.478 -2.159 -18.620 1.00 98.31 293 GLY A O 1
ATOM 2323 N N . ALA A 1 294 ? 17.376 -2.428 -16.391 1.00 98.38 294 ALA A N 1
ATOM 2324 C CA . ALA A 1 294 ? 18.044 -1.173 -16.054 1.00 98.38 294 ALA A CA 1
ATOM 2325 C C . ALA A 1 294 ? 19.441 -1.081 -16.682 1.00 98.38 294 ALA A C 1
ATOM 2327 O O . ALA A 1 294 ? 19.775 -0.082 -17.319 1.00 98.38 294 ALA A O 1
ATOM 2328 N N . ARG A 1 295 ? 20.246 -2.149 -16.595 1.00 97.88 295 ARG A N 1
ATOM 2329 C CA . ARG A 1 295 ? 21.591 -2.185 -17.198 1.00 97.88 295 ARG A CA 1
ATOM 2330 C C . ARG A 1 295 ? 21.552 -2.126 -18.726 1.00 97.88 295 ARG A C 1
ATOM 2332 O O . ARG A 1 295 ? 22.371 -1.423 -19.315 1.00 97.88 295 ARG A O 1
ATOM 2339 N N . LEU A 1 296 ? 20.606 -2.819 -19.366 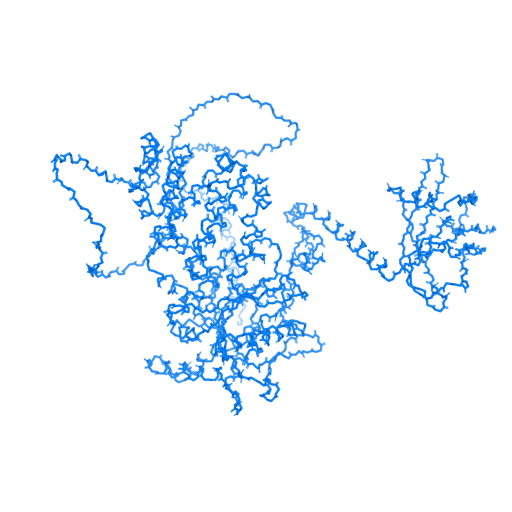1.00 98.06 296 LEU A N 1
ATOM 2340 C CA . LEU A 1 296 ? 20.400 -2.742 -20.817 1.00 98.06 296 LEU A CA 1
ATOM 2341 C C . LEU A 1 296 ? 19.996 -1.329 -21.251 1.00 98.06 296 LEU A C 1
ATOM 2343 O O . LEU A 1 296 ? 20.555 -0.802 -22.211 1.00 98.06 296 LEU A O 1
ATOM 2347 N N . ALA A 1 297 ? 19.064 -0.699 -20.535 1.00 98.38 297 ALA A N 1
ATOM 2348 C CA . ALA A 1 297 ? 18.607 0.653 -20.832 1.00 98.38 297 ALA A CA 1
ATOM 2349 C C . ALA A 1 297 ? 19.710 1.702 -20.610 1.00 98.38 297 ALA A C 1
ATOM 2351 O O . ALA A 1 297 ? 19.899 2.569 -21.461 1.00 98.38 297 ALA A O 1
ATOM 2352 N N . ALA A 1 298 ? 20.501 1.588 -19.538 1.00 97.88 298 ALA A N 1
ATOM 2353 C CA . ALA A 1 298 ? 21.631 2.482 -19.266 1.00 97.88 298 ALA A CA 1
ATOM 2354 C C . ALA A 1 298 ? 22.722 2.417 -20.351 1.00 97.88 298 ALA A C 1
ATOM 2356 O O . ALA A 1 298 ? 23.383 3.413 -20.638 1.00 97.88 298 ALA A O 1
ATOM 2357 N N . GLN A 1 299 ? 22.915 1.249 -20.970 1.00 96.69 299 GLN A N 1
ATOM 2358 C CA . GLN A 1 299 ? 23.901 1.046 -22.037 1.00 96.69 299 GLN A CA 1
ATOM 2359 C C . GLN A 1 299 ? 23.363 1.382 -23.431 1.00 96.69 299 GLN A C 1
ATOM 2361 O O . GLN A 1 299 ? 24.139 1.408 -24.385 1.00 96.69 299 GLN A O 1
ATOM 2366 N N . ALA A 1 300 ? 22.061 1.641 -23.565 1.00 97.06 300 ALA A N 1
ATOM 2367 C CA . ALA A 1 300 ? 21.457 1.944 -24.849 1.00 97.06 300 ALA A CA 1
ATOM 2368 C C . ALA A 1 300 ? 21.996 3.261 -25.425 1.00 97.06 300 ALA A C 1
ATOM 2370 O O . ALA A 1 300 ? 22.080 4.290 -24.741 1.00 97.06 300 ALA A O 1
ATOM 2371 N N . ASP A 1 301 ? 22.320 3.228 -26.714 1.00 92.19 301 ASP A N 1
ATOM 2372 C CA . ASP A 1 301 ? 22.528 4.438 -27.496 1.00 92.19 301 ASP A CA 1
ATOM 2373 C C . ASP A 1 301 ? 21.193 5.170 -27.677 1.00 92.19 301 ASP A C 1
ATOM 2375 O O . ASP A 1 301 ? 20.128 4.551 -27.758 1.00 92.19 301 ASP A O 1
ATOM 2379 N N . ASN A 1 302 ? 21.253 6.497 -27.724 1.00 91.50 302 ASN A N 1
ATOM 2380 C CA . ASN A 1 302 ? 20.100 7.362 -27.920 1.00 91.50 302 ASN A CA 1
ATOM 2381 C C . ASN A 1 302 ? 20.454 8.472 -28.916 1.00 91.50 302 ASN A C 1
ATOM 2383 O O . ASN A 1 302 ? 21.599 8.932 -28.956 1.00 91.50 302 ASN A O 1
ATOM 2387 N N . SER A 1 303 ? 19.498 8.854 -29.763 1.00 92.38 303 SER A N 1
ATOM 2388 C CA . SER A 1 303 ? 19.740 9.786 -30.871 1.00 92.38 303 SER A CA 1
ATOM 2389 C C . SER A 1 303 ? 18.698 10.895 -30.968 1.00 92.38 303 SER A C 1
ATOM 2391 O O . SER A 1 303 ? 19.050 12.047 -31.210 1.00 92.38 303 SER A O 1
ATOM 2393 N N . THR A 1 304 ? 17.427 10.544 -30.792 1.00 95.69 304 THR A N 1
ATOM 2394 C CA . THR A 1 304 ? 16.268 11.423 -30.975 1.00 95.69 304 THR A CA 1
ATOM 2395 C C . THR A 1 304 ? 15.653 11.804 -29.636 1.00 95.69 304 THR A C 1
ATOM 2397 O O . THR A 1 304 ? 15.231 12.944 -29.464 1.00 95.69 304 THR A O 1
ATOM 2400 N N . TYR A 1 305 ? 15.611 10.859 -28.702 1.00 96.88 305 TYR A N 1
ATOM 2401 C CA . TYR A 1 305 ? 15.050 11.018 -27.373 1.00 96.88 305 TYR A CA 1
ATOM 2402 C C . TYR A 1 305 ? 16.137 10.867 -26.309 1.00 96.88 305 TYR A C 1
ATOM 2404 O O . TYR A 1 305 ? 17.160 10.206 -26.514 1.00 96.88 305 TYR A O 1
ATOM 2412 N N . ASP A 1 306 ? 15.910 11.479 -25.154 1.00 97.62 306 ASP A N 1
ATOM 2413 C CA . ASP A 1 306 ? 16.819 11.370 -24.018 1.00 97.62 306 ASP A CA 1
ATOM 2414 C C . ASP A 1 306 ? 16.804 9.958 -23.410 1.00 97.62 306 ASP A C 1
ATOM 2416 O O . ASP A 1 306 ? 15.882 9.157 -23.610 1.00 97.62 306 ASP A O 1
ATOM 2420 N N . ASN A 1 307 ? 17.843 9.643 -22.639 1.00 98.44 307 ASN A N 1
ATOM 2421 C CA . ASN A 1 307 ? 17.943 8.384 -21.910 1.00 98.44 307 ASN A CA 1
ATOM 2422 C C . ASN A 1 307 ? 18.244 8.680 -20.441 1.00 98.44 307 ASN A C 1
ATOM 2424 O O . ASN A 1 307 ? 19.402 8.676 -20.016 1.00 98.44 307 ASN A O 1
ATOM 2428 N N . TYR A 1 308 ? 17.188 8.909 -19.662 1.00 98.62 308 TYR A N 1
ATOM 2429 C CA . TYR A 1 308 ? 17.309 9.294 -18.259 1.00 98.62 308 TYR A CA 1
ATOM 2430 C C . TYR A 1 308 ? 17.911 8.176 -17.400 1.00 98.62 308 TYR A C 1
ATOM 2432 O O . TYR A 1 308 ? 18.657 8.468 -16.469 1.00 98.62 308 TYR A O 1
ATOM 2440 N N . VAL A 1 309 ? 17.719 6.901 -17.769 1.00 98.62 309 VAL A N 1
ATOM 2441 C CA . VAL A 1 309 ? 18.393 5.761 -17.115 1.00 98.62 309 VAL A CA 1
ATOM 2442 C C . VAL A 1 309 ? 19.917 5.903 -17.219 1.00 98.62 309 VAL A C 1
ATOM 2444 O O . VAL A 1 309 ? 20.639 5.756 -16.229 1.00 98.62 309 VAL A O 1
ATOM 2447 N N . LYS A 1 310 ? 20.424 6.210 -18.418 1.00 98.38 310 LYS A N 1
ATOM 2448 C CA . LYS A 1 310 ? 21.857 6.408 -18.676 1.00 98.38 310 LYS A CA 1
ATOM 2449 C C . LYS A 1 310 ? 22.386 7.661 -17.990 1.00 98.38 310 LYS A C 1
ATOM 2451 O O . LYS A 1 310 ? 23.398 7.589 -17.298 1.00 98.38 310 LYS A O 1
ATOM 2456 N N . GLU A 1 311 ? 21.699 8.788 -18.154 1.00 98.12 311 GLU A N 1
ATOM 2457 C CA . GLU A 1 311 ? 22.096 10.073 -17.568 1.00 98.12 311 GLU A CA 1
ATOM 2458 C C . GLU A 1 311 ? 22.216 9.989 -16.043 1.00 98.12 311 GLU A C 1
ATOM 2460 O O . GLU A 1 311 ? 23.247 10.367 -15.485 1.00 98.12 311 GLU A O 1
ATOM 2465 N N . ASN A 1 312 ? 21.212 9.416 -15.376 1.00 97.81 312 ASN A N 1
ATOM 2466 C CA . ASN A 1 312 ? 21.215 9.271 -13.924 1.00 97.81 312 ASN A CA 1
ATOM 2467 C C . ASN A 1 312 ? 22.261 8.256 -13.451 1.00 97.81 312 ASN A C 1
ATOM 2469 O O . ASN A 1 312 ? 22.923 8.489 -12.443 1.00 97.81 312 ASN A O 1
ATOM 2473 N N . SER A 1 313 ? 22.476 7.159 -14.186 1.00 97.81 313 SER A N 1
ATOM 2474 C CA . SER A 1 313 ? 23.547 6.204 -13.858 1.00 97.81 313 SER A CA 1
ATOM 2475 C C . SER A 1 313 ? 24.929 6.867 -13.910 1.00 97.81 313 SER A C 1
ATOM 2477 O O . SER A 1 313 ? 25.738 6.693 -13.000 1.00 97.81 313 SER A O 1
ATOM 2479 N N . GLU A 1 314 ? 25.201 7.693 -14.923 1.00 97.94 314 GLU A N 1
ATOM 2480 C CA . GLU A 1 314 ? 26.456 8.450 -14.989 1.00 97.94 314 GLU A CA 1
ATOM 2481 C C . GLU A 1 314 ? 26.557 9.509 -13.881 1.00 97.94 314 GLU A C 1
ATOM 2483 O O . GLU A 1 314 ? 27.627 9.678 -13.290 1.00 97.94 314 GLU A O 1
ATOM 2488 N N . ALA A 1 315 ? 25.456 10.188 -13.546 1.00 97.56 315 ALA A N 1
ATOM 2489 C CA . ALA A 1 315 ? 25.424 11.155 -12.451 1.00 97.56 315 ALA A CA 1
ATOM 2490 C C . ALA A 1 315 ? 25.743 10.500 -11.096 1.00 97.56 315 ALA A C 1
ATOM 2492 O O . ALA A 1 315 ? 26.610 10.996 -10.368 1.00 97.56 315 ALA A O 1
ATOM 2493 N N . ILE A 1 316 ? 25.125 9.352 -10.795 1.00 97.50 316 ILE A N 1
ATOM 2494 C CA . ILE A 1 316 ? 25.385 8.573 -9.577 1.00 97.50 316 ILE A CA 1
ATOM 2495 C C . ILE A 1 316 ? 26.840 8.103 -9.561 1.00 97.50 316 ILE A C 1
ATOM 2497 O O . ILE A 1 316 ? 27.527 8.291 -8.561 1.00 97.50 316 ILE A O 1
ATOM 2501 N N . TYR A 1 317 ? 27.356 7.555 -10.667 1.00 98.00 317 TYR A N 1
ATOM 2502 C CA . TYR A 1 317 ? 28.763 7.156 -10.761 1.00 98.00 317 TYR A CA 1
ATOM 2503 C C . TYR A 1 317 ? 29.706 8.316 -10.406 1.00 98.00 317 TYR A C 1
ATOM 2505 O O . TYR A 1 317 ? 30.592 8.168 -9.561 1.00 98.00 317 TYR A O 1
ATOM 2513 N N . ILE A 1 318 ? 29.493 9.492 -11.004 1.00 97.88 318 ILE A N 1
ATOM 2514 C CA . ILE A 1 318 ? 30.301 10.686 -10.734 1.00 97.88 318 ILE A CA 1
ATOM 2515 C C . ILE A 1 318 ? 30.189 11.102 -9.261 1.00 97.88 318 ILE A C 1
ATOM 2517 O O . ILE A 1 318 ? 31.197 11.480 -8.659 1.00 97.88 318 ILE A O 1
ATOM 2521 N N . ALA A 1 319 ? 28.991 11.047 -8.673 1.00 96.69 319 ALA A N 1
ATOM 2522 C CA . ALA A 1 319 ? 28.772 11.370 -7.266 1.00 96.69 319 ALA A CA 1
ATOM 2523 C C . ALA A 1 319 ? 29.524 10.406 -6.335 1.00 96.69 319 ALA A C 1
ATOM 2525 O O . ALA A 1 319 ? 30.241 10.862 -5.444 1.00 96.69 319 ALA A O 1
ATOM 2526 N N . LEU A 1 320 ? 29.451 9.096 -6.591 1.00 96.44 320 LEU A N 1
ATOM 2527 C CA . LEU A 1 320 ? 30.164 8.077 -5.817 1.00 96.44 320 LEU A CA 1
ATOM 2528 C C . LEU A 1 320 ? 31.681 8.261 -5.916 1.00 96.44 320 LEU A C 1
ATOM 2530 O O . LEU A 1 320 ? 32.360 8.312 -4.889 1.00 96.44 320 LEU A O 1
ATOM 2534 N N . MET A 1 321 ? 32.219 8.472 -7.120 1.00 97.44 321 MET A N 1
ATOM 2535 C CA . MET A 1 321 ? 33.658 8.687 -7.314 1.00 97.44 321 MET A CA 1
ATOM 2536 C C . MET A 1 321 ? 34.183 9.929 -6.579 1.00 97.44 321 MET A C 1
ATOM 2538 O O . MET A 1 321 ? 35.302 9.911 -6.069 1.00 97.44 321 MET A O 1
ATOM 2542 N N . LYS A 1 322 ? 33.381 10.997 -6.455 1.00 96.19 322 LYS A N 1
ATOM 2543 C CA . LYS A 1 322 ? 33.767 12.212 -5.708 1.00 96.19 322 LYS A CA 1
ATOM 2544 C C . LYS A 1 322 ? 33.976 11.970 -4.212 1.00 96.19 322 LYS A C 1
ATOM 2546 O O . LYS A 1 322 ? 34.716 12.729 -3.588 1.00 96.19 322 LYS A O 1
ATOM 2551 N N . THR A 1 323 ? 33.354 10.941 -3.635 1.00 93.69 323 THR A N 1
ATOM 2552 C CA . THR A 1 323 ? 33.514 10.622 -2.205 1.00 93.69 323 THR A CA 1
ATOM 2553 C C . THR A 1 323 ? 34.883 10.021 -1.876 1.00 93.69 323 THR A C 1
ATOM 2555 O O . THR A 1 323 ? 35.298 10.069 -0.723 1.00 93.69 323 THR A O 1
ATOM 2558 N N . ASN A 1 324 ? 35.600 9.481 -2.873 1.00 91.62 324 ASN A N 1
ATOM 2559 C CA . ASN A 1 324 ? 36.811 8.662 -2.713 1.00 91.62 324 ASN A CA 1
ATOM 2560 C C . ASN A 1 324 ? 36.626 7.397 -1.845 1.00 91.62 324 ASN A C 1
ATOM 2562 O O . ASN A 1 324 ? 37.619 6.803 -1.427 1.00 91.62 324 ASN A O 1
ATOM 2566 N N . ASN A 1 325 ? 35.382 6.967 -1.600 1.00 95.25 325 ASN A N 1
ATOM 2567 C CA . ASN A 1 325 ? 35.069 5.761 -0.824 1.00 95.25 325 ASN A CA 1
ATOM 2568 C C . ASN A 1 325 ? 34.852 4.512 -1.692 1.00 95.25 325 ASN A C 1
ATOM 2570 O O . ASN A 1 325 ? 34.743 3.416 -1.154 1.00 95.25 325 ASN A O 1
ATOM 2574 N N . TYR A 1 326 ? 34.798 4.674 -3.017 1.00 96.75 326 TYR A N 1
ATOM 2575 C CA . TYR A 1 326 ? 34.488 3.609 -3.967 1.00 96.75 326 TYR A CA 1
ATOM 2576 C C . TYR A 1 326 ? 35.608 3.451 -4.985 1.00 96.75 326 TYR A C 1
ATOM 2578 O O . TYR A 1 326 ? 36.167 4.437 -5.477 1.00 96.75 326 TYR A O 1
ATOM 2586 N N . THR A 1 327 ? 35.907 2.206 -5.344 1.00 97.12 327 THR A N 1
ATOM 2587 C CA . THR A 1 327 ? 36.674 1.921 -6.559 1.00 97.12 327 THR A CA 1
ATOM 2588 C C . THR A 1 327 ? 35.837 2.223 -7.805 1.00 97.12 327 THR A C 1
ATOM 2590 O O . THR A 1 327 ? 34.607 2.259 -7.751 1.00 97.12 327 THR A O 1
ATOM 2593 N N . GLU A 1 328 ? 36.495 2.414 -8.952 1.00 96.44 328 GLU A N 1
ATOM 2594 C CA . GLU A 1 328 ? 35.803 2.619 -10.233 1.00 96.44 328 GLU A CA 1
ATOM 2595 C C . GLU A 1 328 ? 34.840 1.462 -10.549 1.00 96.44 328 GLU A C 1
ATOM 2597 O O . GLU A 1 328 ? 33.685 1.704 -10.900 1.00 96.44 328 GLU A O 1
ATOM 2602 N N . ASP A 1 329 ? 35.274 0.217 -10.336 1.00 95.38 329 ASP A N 1
ATOM 2603 C CA . ASP A 1 329 ? 34.453 -0.977 -10.564 1.00 95.38 329 ASP A CA 1
ATOM 2604 C C . ASP A 1 329 ? 33.224 -1.025 -9.639 1.00 95.38 329 ASP A C 1
ATOM 2606 O O . ASP A 1 329 ? 32.114 -1.328 -10.086 1.00 95.38 329 ASP A O 1
ATOM 2610 N N . GLU A 1 330 ? 33.385 -0.692 -8.353 1.00 95.31 330 GLU A N 1
ATOM 2611 C CA . GLU A 1 330 ? 32.268 -0.619 -7.404 1.00 95.31 330 GLU A CA 1
ATOM 2612 C C . GLU A 1 330 ? 31.286 0.486 -7.780 1.00 95.31 330 GLU A C 1
ATOM 2614 O O . GLU A 1 330 ? 30.087 0.222 -7.878 1.00 95.31 330 GLU A O 1
ATOM 2619 N N . ALA A 1 331 ? 31.780 1.695 -8.055 1.00 96.25 331 ALA A N 1
ATOM 2620 C CA . ALA A 1 331 ? 30.943 2.824 -8.434 1.00 96.25 331 ALA A CA 1
ATOM 2621 C C . ALA A 1 331 ? 30.166 2.537 -9.730 1.00 96.25 331 ALA A C 1
ATOM 2623 O O . ALA A 1 331 ? 28.975 2.841 -9.817 1.00 96.25 331 ALA A O 1
ATOM 2624 N N . ARG A 1 332 ? 30.790 1.900 -10.732 1.00 94.75 332 ARG A N 1
ATOM 2625 C CA . ARG A 1 332 ? 30.111 1.479 -11.972 1.00 94.75 332 ARG A CA 1
ATOM 2626 C C . ARG A 1 332 ? 29.052 0.412 -11.724 1.00 94.75 332 ARG A C 1
ATOM 2628 O O . ARG A 1 332 ? 27.971 0.474 -12.303 1.00 94.75 332 ARG A O 1
ATOM 2635 N N . ARG A 1 333 ? 29.326 -0.557 -10.850 1.00 94.75 333 ARG A N 1
ATOM 2636 C CA . ARG A 1 333 ? 28.357 -1.607 -10.511 1.00 94.75 333 ARG A CA 1
ATOM 2637 C C . ARG A 1 333 ? 27.145 -1.045 -9.761 1.00 94.75 333 ARG A C 1
ATOM 2639 O O . ARG A 1 333 ? 26.016 -1.385 -10.125 1.00 94.75 333 ARG A O 1
ATOM 2646 N N . LEU A 1 334 ? 27.387 -0.195 -8.759 1.00 96.25 334 LEU A N 1
ATOM 2647 C CA . LEU A 1 334 ? 26.380 0.386 -7.862 1.00 96.25 334 LEU A CA 1
ATOM 2648 C C . LEU A 1 334 ? 25.522 1.450 -8.551 1.00 96.25 334 LEU A C 1
ATOM 2650 O O . LEU A 1 334 ? 24.310 1.459 -8.373 1.00 96.25 334 LEU A O 1
ATOM 2654 N N . SER A 1 335 ? 26.115 2.281 -9.409 1.00 96.56 335 SER A N 1
ATOM 2655 C CA . SER A 1 335 ? 25.385 3.326 -10.147 1.00 96.56 335 SER A CA 1
ATOM 2656 C C . SER A 1 335 ? 24.319 2.807 -11.115 1.00 96.56 335 SER A C 1
ATOM 2658 O O . SER A 1 335 ? 23.416 3.557 -11.476 1.00 96.56 335 SER A O 1
ATOM 2660 N N . GLY A 1 336 ? 24.384 1.532 -11.511 1.00 95.69 336 GLY A N 1
ATOM 2661 C CA . GLY A 1 336 ? 23.347 0.870 -12.308 1.00 95.69 336 GLY A CA 1
ATOM 2662 C C . GLY A 1 336 ? 22.261 0.159 -11.490 1.00 95.69 336 GLY A C 1
ATOM 2663 O O . GLY A 1 336 ? 21.357 -0.418 -12.084 1.00 95.69 336 GLY A O 1
ATOM 2664 N N . CYS A 1 337 ? 22.347 0.145 -10.156 1.00 97.12 337 CYS A N 1
ATOM 2665 C CA . CYS A 1 337 ? 21.354 -0.524 -9.312 1.00 97.12 337 CYS A CA 1
ATOM 2666 C C . CYS A 1 337 ? 20.096 0.338 -9.195 1.00 97.12 337 CYS A C 1
ATOM 2668 O O . CYS A 1 337 ? 20.204 1.540 -8.950 1.00 97.12 337 CYS A O 1
ATOM 2670 N N . ARG A 1 338 ? 18.918 -0.278 -9.356 1.00 98.06 338 ARG A N 1
ATOM 2671 C CA . ARG A 1 338 ? 17.604 0.377 -9.208 1.00 98.06 338 ARG A CA 1
ATOM 2672 C C . ARG A 1 338 ? 16.632 -0.351 -8.288 1.00 98.06 338 ARG A C 1
ATOM 2674 O O . ARG A 1 338 ? 15.600 0.224 -7.978 1.00 98.06 338 ARG A O 1
ATOM 2681 N N . VAL A 1 339 ? 16.937 -1.571 -7.847 1.00 98.62 339 VAL A N 1
ATOM 2682 C CA . VAL A 1 339 ? 16.043 -2.361 -6.989 1.00 98.62 339 VAL A CA 1
ATOM 2683 C C . VAL A 1 339 ? 16.614 -2.434 -5.579 1.00 98.62 339 VAL A C 1
ATOM 2685 O O . VAL A 1 339 ? 17.742 -2.889 -5.384 1.00 98.62 339 VAL A O 1
ATOM 2688 N N . PHE A 1 340 ? 15.823 -1.981 -4.613 1.00 98.69 340 PHE A N 1
ATOM 2689 C CA . PHE A 1 340 ? 16.183 -1.838 -3.208 1.00 98.69 340 PHE A CA 1
ATOM 2690 C C . PHE A 1 340 ? 15.109 -2.455 -2.308 1.00 98.69 340 PHE A C 1
ATOM 2692 O O . PHE A 1 340 ? 13.959 -2.620 -2.712 1.00 98.69 340 PHE A O 1
ATOM 2699 N N . GLY A 1 341 ? 15.472 -2.829 -1.088 1.00 98.06 341 GLY A N 1
ATOM 2700 C CA . GLY A 1 341 ? 14.557 -3.458 -0.140 1.00 98.06 341 GLY A CA 1
ATOM 2701 C C . GLY A 1 341 ? 15.190 -3.639 1.237 1.00 98.06 341 GLY A C 1
ATOM 2702 O O . GLY A 1 341 ? 16.319 -3.195 1.450 1.00 98.06 341 GLY A O 1
ATOM 2703 N N . PRO A 1 342 ? 14.494 -4.312 2.164 1.00 97.81 342 PRO A N 1
ATOM 2704 C CA . PRO A 1 342 ? 15.039 -4.608 3.481 1.00 97.81 342 PRO A CA 1
ATOM 2705 C C . PRO A 1 342 ? 16.146 -5.668 3.423 1.00 97.81 342 PRO A C 1
ATOM 2707 O O . PRO A 1 342 ? 16.249 -6.419 2.444 1.00 97.81 342 PRO A O 1
ATOM 2710 N N . ASP A 1 343 ? 16.944 -5.761 4.490 1.00 96.62 343 ASP A N 1
ATOM 2711 C CA . ASP A 1 343 ? 17.979 -6.792 4.667 1.00 96.62 343 ASP A CA 1
ATOM 2712 C C . ASP A 1 343 ? 17.411 -8.212 4.562 1.00 96.62 343 ASP A C 1
ATOM 2714 O O . ASP A 1 343 ? 16.244 -8.451 4.893 1.00 96.62 343 ASP A O 1
ATOM 2718 N N . GLU A 1 344 ? 18.237 -9.176 4.162 1.00 93.56 344 GLU A N 1
ATOM 2719 C CA . GLU A 1 344 ? 17.880 -10.590 4.217 1.00 93.56 344 GLU A CA 1
ATOM 2720 C C . GLU A 1 344 ? 17.429 -10.990 5.631 1.00 93.56 344 GLU A C 1
ATOM 2722 O O . GLU A 1 344 ? 18.062 -10.671 6.633 1.00 93.56 344 GLU A O 1
ATOM 2727 N N . GLY A 1 345 ? 16.292 -11.685 5.724 1.00 91.31 345 GLY A N 1
ATOM 2728 C CA . GLY A 1 345 ? 15.685 -12.039 7.013 1.00 91.31 345 GLY A CA 1
ATOM 2729 C C . GLY A 1 345 ? 14.873 -10.918 7.674 1.00 91.31 345 GLY A C 1
ATOM 2730 O O . GLY A 1 345 ? 14.230 -11.173 8.687 1.00 91.31 345 GLY A O 1
ATOM 2731 N N . SER A 1 346 ? 14.837 -9.719 7.085 1.00 93.94 346 SER A N 1
ATOM 2732 C CA . SER A 1 346 ? 13.903 -8.645 7.445 1.00 93.94 346 SER A CA 1
ATOM 2733 C C . SER A 1 346 ? 12.751 -8.560 6.436 1.00 93.94 346 SER A C 1
ATOM 2735 O O . SER A 1 346 ? 12.951 -8.769 5.232 1.00 93.94 346 SER A O 1
ATOM 2737 N N . TRP A 1 347 ? 11.538 -8.262 6.925 1.00 92.81 347 TRP A N 1
ATOM 2738 C CA . TRP A 1 347 ? 10.319 -8.155 6.102 1.00 92.81 347 TRP A CA 1
ATOM 2739 C C . TRP A 1 347 ? 9.726 -6.748 6.028 1.00 92.81 347 TRP A C 1
ATOM 2741 O O . TRP A 1 347 ? 9.225 -6.392 4.961 1.00 92.81 347 TRP A O 1
ATOM 2751 N N . GLY A 1 348 ? 9.820 -5.982 7.118 1.00 91.25 348 GLY A N 1
ATOM 2752 C CA . GLY A 1 348 ? 9.455 -4.564 7.210 1.00 91.25 348 GLY A CA 1
ATOM 2753 C C . GLY A 1 348 ? 10.654 -3.628 7.021 1.00 91.25 348 GLY A C 1
ATOM 2754 O O . GLY A 1 348 ? 11.797 -4.077 6.905 1.00 91.25 348 GLY A O 1
ATOM 2755 N N . ALA A 1 349 ? 10.407 -2.325 7.060 1.00 94.38 349 ALA A N 1
ATOM 2756 C CA . ALA A 1 349 ? 11.406 -1.262 7.007 1.00 94.38 349 ALA A CA 1
ATOM 2757 C C . ALA A 1 349 ? 12.042 -1.011 8.392 1.00 94.38 349 ALA A C 1
ATOM 2759 O O . ALA A 1 349 ? 12.047 0.105 8.899 1.00 94.38 349 ALA A O 1
ATOM 2760 N N . GLY A 1 350 ? 12.560 -2.067 9.030 1.00 91.44 350 GLY A N 1
ATOM 2761 C CA . GLY A 1 350 ? 13.423 -1.960 10.217 1.00 91.44 350 GLY A CA 1
ATOM 2762 C C . GLY A 1 350 ? 12.800 -1.288 11.448 1.00 91.44 350 GLY A C 1
ATOM 2763 O O . GLY A 1 350 ? 13.484 -0.559 12.160 1.00 91.44 350 GLY A O 1
ATOM 2764 N N . GLY A 1 351 ? 11.513 -1.526 11.716 1.00 93.81 351 GLY A N 1
ATOM 2765 C CA . GLY A 1 351 ? 10.812 -0.924 12.858 1.00 93.81 351 GLY A CA 1
ATOM 2766 C C . GLY A 1 351 ? 10.246 0.475 12.582 1.00 93.81 351 GLY A C 1
ATOM 2767 O O . GLY A 1 351 ? 9.825 1.172 13.505 1.00 93.81 351 GLY A O 1
ATOM 2768 N N . PHE A 1 352 ? 10.272 0.921 11.320 1.00 97.19 352 PHE A N 1
ATOM 2769 C CA . PHE A 1 352 ? 9.772 2.232 10.904 1.00 97.19 352 PHE A CA 1
ATOM 2770 C C . PHE A 1 352 ? 8.312 2.457 11.299 1.00 97.19 352 PHE A C 1
ATOM 2772 O O . PHE A 1 352 ? 7.970 3.522 11.806 1.00 97.19 352 PHE A O 1
ATOM 2779 N N . ARG A 1 353 ? 7.467 1.439 11.124 1.00 95.88 353 ARG A N 1
ATOM 2780 C CA . ARG A 1 353 ? 6.048 1.481 11.474 1.00 95.88 353 ARG A CA 1
ATOM 2781 C C . ARG A 1 353 ? 5.841 1.786 12.958 1.00 95.88 353 ARG A C 1
ATOM 2783 O O . ARG A 1 353 ? 5.151 2.731 13.326 1.00 95.88 353 ARG A O 1
ATOM 2790 N N . GLU A 1 354 ? 6.536 1.040 13.807 1.00 96.06 354 GLU A N 1
ATOM 2791 C CA . GLU A 1 354 ? 6.520 1.201 15.255 1.00 96.06 354 GLU A CA 1
ATOM 2792 C C . GLU A 1 354 ? 7.056 2.576 15.672 1.00 96.06 354 GLU A C 1
ATOM 2794 O O . GLU A 1 354 ? 6.507 3.190 16.584 1.00 96.06 354 GLU A O 1
ATOM 2799 N N . ALA A 1 355 ? 8.090 3.086 14.995 1.00 97.19 355 ALA A N 1
ATOM 2800 C CA . ALA A 1 355 ? 8.640 4.415 15.255 1.00 97.19 355 ALA A CA 1
ATOM 2801 C C . ALA A 1 355 ? 7.664 5.543 14.874 1.00 97.19 355 ALA A C 1
ATOM 2803 O O . ALA A 1 355 ? 7.519 6.506 15.629 1.00 97.19 355 ALA A O 1
ATOM 2804 N N . VAL A 1 356 ? 6.965 5.421 13.739 1.00 97.81 356 VAL A N 1
ATOM 2805 C CA . VAL A 1 356 ? 5.915 6.364 13.312 1.00 97.81 356 VAL A CA 1
ATOM 2806 C C . VAL A 1 356 ? 4.780 6.402 14.336 1.00 97.81 356 VAL A C 1
ATOM 2808 O O . VAL A 1 356 ? 4.376 7.487 14.765 1.00 97.81 356 VAL A O 1
ATOM 2811 N N . SER A 1 357 ? 4.302 5.231 14.766 1.00 95.75 357 SER A N 1
ATOM 2812 C CA . SER A 1 357 ? 3.245 5.112 15.771 1.00 95.75 357 SER A CA 1
ATOM 2813 C C . SER A 1 357 ? 3.689 5.638 17.137 1.00 95.75 357 SER A C 1
ATOM 2815 O O . SER A 1 357 ? 2.946 6.378 17.774 1.00 95.75 357 SER A O 1
ATOM 2817 N N . ALA A 1 358 ? 4.912 5.325 17.585 1.00 96.19 358 ALA A N 1
ATOM 2818 C CA . ALA A 1 358 ? 5.489 5.785 18.852 1.00 96.19 358 ALA A CA 1
ATOM 2819 C C . ALA A 1 358 ? 5.924 7.259 18.783 1.00 96.19 358 ALA A C 1
ATOM 2821 O O . ALA A 1 358 ? 7.096 7.610 18.952 1.00 96.19 358 ALA A O 1
ATOM 2822 N N . SER A 1 359 ? 4.952 8.135 18.554 1.00 95.25 359 SER A N 1
ATOM 2823 C CA . SER A 1 359 ? 5.118 9.550 18.250 1.00 95.25 359 SER A CA 1
ATOM 2824 C C . SER A 1 359 ? 5.936 10.306 19.314 1.00 95.25 359 SER A C 1
ATOM 2826 O O . SER A 1 359 ? 6.679 11.227 18.980 1.00 95.25 359 SER A O 1
ATOM 2828 N N . GLY A 1 360 ? 5.902 9.892 20.583 1.00 94.00 360 GLY A N 1
ATOM 2829 C CA . GLY A 1 360 ? 6.722 10.473 21.655 1.00 94.00 360 GLY A CA 1
ATOM 2830 C C . GLY A 1 360 ? 8.241 10.255 21.517 1.00 94.00 360 GLY A C 1
ATOM 2831 O O . GLY A 1 360 ? 9.012 10.871 22.252 1.00 94.00 360 GLY A O 1
ATOM 2832 N N . THR A 1 361 ? 8.697 9.395 20.598 1.00 94.69 361 THR A N 1
ATOM 2833 C CA . THR A 1 361 ? 10.121 9.035 20.427 1.00 94.69 361 THR A CA 1
ATOM 2834 C C . THR A 1 361 ? 10.875 9.917 19.426 1.00 94.69 361 THR A C 1
ATOM 2836 O O . THR A 1 361 ? 12.108 9.881 19.358 1.00 94.69 361 THR A O 1
ATOM 2839 N N . TRP A 1 362 ? 10.163 10.760 18.677 1.00 95.38 362 TRP A N 1
ATOM 2840 C CA . TRP A 1 362 ? 10.735 11.665 17.685 1.00 95.38 362 TRP A CA 1
ATOM 2841 C C . TRP A 1 362 ? 10.072 13.046 17.737 1.00 95.38 362 TRP A C 1
ATOM 2843 O O . TRP A 1 362 ? 9.035 13.252 18.363 1.00 95.38 362 TRP A O 1
ATOM 2853 N N . GLN A 1 363 ? 10.747 14.020 17.132 1.00 92.31 363 GLN A N 1
ATOM 2854 C CA . GLN A 1 363 ? 10.296 15.415 17.023 1.00 92.31 363 GLN A CA 1
ATOM 2855 C C . GLN A 1 363 ? 10.484 15.904 15.587 1.00 92.31 363 GLN A C 1
ATOM 2857 O O . GLN A 1 363 ? 9.603 16.541 15.035 1.00 92.31 363 GLN A O 1
ATOM 2862 N N . GLU A 1 364 ? 11.609 15.527 14.976 1.00 93.94 364 GLU A N 1
ATOM 2863 C CA . GLU A 1 364 ? 11.931 15.821 13.581 1.00 93.94 364 GLU A CA 1
ATOM 2864 C C . GLU A 1 364 ? 11.619 14.613 12.689 1.00 93.94 364 GLU A C 1
ATOM 2866 O O . GLU A 1 364 ? 12.086 13.503 12.972 1.00 93.94 364 GLU A O 1
ATOM 2871 N N . GLU A 1 365 ? 10.904 14.838 11.583 1.00 94.81 365 GLU A N 1
ATOM 2872 C CA . GLU A 1 365 ? 10.586 13.806 10.580 1.00 94.81 365 GLU A CA 1
ATOM 2873 C C . GLU A 1 365 ? 11.841 13.175 9.962 1.00 94.81 365 GLU A C 1
ATOM 2875 O O . GLU A 1 365 ? 11.846 11.991 9.631 1.00 94.81 365 GLU A O 1
ATOM 2880 N N . SER A 1 366 ? 12.944 13.926 9.879 1.00 96.69 366 SER A N 1
ATOM 2881 C CA . SER A 1 366 ? 14.217 13.441 9.331 1.00 96.69 366 SER A CA 1
ATOM 2882 C C . SER A 1 366 ? 14.750 12.209 10.068 1.00 96.69 366 SER A C 1
ATOM 2884 O O . SER A 1 366 ? 15.423 11.372 9.469 1.00 96.69 366 SER A O 1
ATOM 2886 N N . LYS A 1 367 ? 14.424 12.022 11.357 1.00 97.38 367 LYS A N 1
ATOM 2887 C CA . LYS A 1 367 ? 14.778 10.791 12.086 1.00 97.38 367 LYS A CA 1
ATOM 2888 C C . LYS A 1 367 ? 14.080 9.564 11.501 1.00 97.38 367 LYS A C 1
ATOM 2890 O O . LYS A 1 367 ? 14.720 8.528 11.341 1.00 97.38 367 LYS A O 1
ATOM 2895 N N . LEU A 1 368 ? 12.798 9.694 11.169 1.00 98.31 368 LEU A N 1
ATOM 2896 C CA . LEU A 1 368 ? 12.016 8.632 10.542 1.00 98.31 368 LEU A CA 1
ATOM 2897 C C . LEU A 1 368 ? 12.499 8.389 9.110 1.00 98.31 368 LEU A C 1
ATOM 2899 O O . LEU A 1 368 ? 12.759 7.246 8.740 1.00 98.31 368 LEU A O 1
ATOM 2903 N N . ALA A 1 369 ? 12.715 9.454 8.334 1.00 98.19 369 ALA A N 1
ATOM 2904 C CA . ALA A 1 369 ? 13.209 9.341 6.964 1.00 98.19 369 ALA A CA 1
ATOM 2905 C C . ALA A 1 369 ? 14.555 8.601 6.903 1.00 98.19 369 ALA A C 1
ATOM 2907 O O . ALA A 1 369 ? 14.748 7.703 6.083 1.00 98.19 369 ALA A O 1
ATOM 2908 N N . ASN A 1 370 ? 15.476 8.927 7.815 1.00 97.81 370 ASN A N 1
ATOM 2909 C CA . ASN A 1 370 ? 16.768 8.255 7.908 1.00 97.81 370 ASN A CA 1
ATOM 2910 C C . ASN A 1 370 ? 16.634 6.793 8.360 1.00 97.81 370 ASN A C 1
ATOM 2912 O O . ASN A 1 370 ? 17.297 5.939 7.780 1.00 97.81 370 ASN A O 1
ATOM 2916 N N . LEU A 1 371 ? 15.727 6.481 9.296 1.00 98.06 371 LEU A N 1
ATOM 2917 C CA . LEU A 1 371 ? 15.421 5.096 9.670 1.00 98.06 371 LEU A CA 1
ATOM 2918 C C . LEU A 1 371 ? 14.927 4.276 8.467 1.00 98.06 371 LEU A C 1
ATOM 2920 O O . LEU A 1 371 ? 15.387 3.151 8.266 1.00 98.06 371 LEU A O 1
ATOM 2924 N N . TYR A 1 372 ? 14.034 4.835 7.645 1.00 98.50 372 TYR A N 1
ATOM 2925 C CA . TYR A 1 372 ? 13.576 4.173 6.421 1.00 98.50 372 TYR A CA 1
ATOM 2926 C C . TYR A 1 372 ? 14.731 3.953 5.437 1.00 98.50 372 TYR A C 1
ATOM 2928 O O . TYR A 1 372 ? 14.920 2.838 4.953 1.00 98.50 372 TYR A O 1
ATOM 2936 N N . ILE A 1 373 ? 15.527 4.993 5.162 1.00 98.44 373 ILE A N 1
ATOM 2937 C CA . ILE A 1 373 ? 16.676 4.921 4.245 1.00 98.44 373 ILE A CA 1
ATOM 2938 C C . ILE A 1 373 ? 17.658 3.839 4.695 1.00 98.44 373 ILE A C 1
ATOM 2940 O O . ILE A 1 373 ? 18.061 3.004 3.887 1.00 98.44 373 ILE A O 1
ATOM 2944 N N . ASP A 1 374 ? 18.011 3.810 5.975 1.00 97.38 374 ASP A N 1
ATOM 2945 C CA . ASP A 1 374 ? 18.952 2.832 6.516 1.00 97.38 374 ASP A CA 1
ATOM 2946 C C . ASP A 1 374 ? 18.384 1.408 6.427 1.00 97.38 374 ASP A C 1
ATOM 2948 O O . ASP A 1 374 ? 19.102 0.468 6.085 1.00 97.38 374 ASP A O 1
ATOM 2952 N N . SER A 1 375 ? 17.077 1.254 6.637 1.00 97.69 375 SER A N 1
ATOM 2953 C CA . SER A 1 375 ? 16.403 -0.046 6.598 1.00 97.69 375 SER A CA 1
ATOM 2954 C C . SER A 1 375 ? 16.173 -0.577 5.184 1.00 97.69 375 SER A C 1
ATOM 2956 O O . SER A 1 375 ? 16.134 -1.789 4.999 1.00 97.69 375 SER A O 1
ATOM 2958 N N . MET A 1 376 ? 16.030 0.303 4.189 1.00 98.31 376 MET A N 1
ATOM 2959 C CA . MET A 1 376 ? 15.652 -0.047 2.812 1.00 98.31 376 MET A CA 1
ATOM 2960 C C . MET A 1 376 ? 16.800 0.080 1.800 1.00 98.31 376 MET A C 1
ATOM 2962 O O . MET A 1 376 ? 16.611 -0.190 0.616 1.00 98.31 376 MET A O 1
ATOM 2966 N N . SER A 1 377 ? 18.001 0.461 2.240 1.00 97.88 377 SER A N 1
ATOM 2967 C CA . SER A 1 377 ? 19.162 0.726 1.372 1.00 97.88 377 SER A CA 1
ATOM 2968 C C . SER A 1 377 ? 19.958 -0.514 0.946 1.00 97.88 377 SER A C 1
ATOM 2970 O O . SER A 1 377 ? 21.123 -0.405 0.551 1.00 97.88 377 SER A O 1
ATOM 2972 N N . TYR A 1 378 ? 19.346 -1.701 0.973 1.00 98.44 378 TYR A N 1
ATOM 2973 C CA . TYR A 1 378 ? 19.972 -2.923 0.472 1.00 98.44 378 TYR A CA 1
ATOM 2974 C C . TYR A 1 378 ? 19.678 -3.077 -1.017 1.00 98.44 378 TYR A C 1
ATOM 2976 O O . TYR A 1 378 ? 18.529 -3.256 -1.415 1.00 98.44 378 TYR A O 1
ATOM 2984 N N . ALA A 1 379 ? 20.716 -3.022 -1.850 1.00 98.19 379 ALA A N 1
ATOM 2985 C CA . ALA A 1 379 ? 20.594 -3.183 -3.294 1.00 98.19 379 ALA A CA 1
ATOM 2986 C C . ALA A 1 379 ? 20.502 -4.663 -3.704 1.00 98.19 379 ALA A C 1
ATOM 2988 O O . ALA A 1 379 ? 21.262 -5.515 -3.222 1.00 98.19 379 ALA A O 1
ATOM 2989 N N . TYR A 1 380 ? 19.615 -4.950 -4.660 1.00 98.31 380 TYR A N 1
ATOM 2990 C CA . TYR A 1 380 ? 19.367 -6.282 -5.212 1.00 98.31 380 TYR A CA 1
ATOM 2991 C C . TYR A 1 380 ? 19.360 -6.276 -6.748 1.00 98.31 380 TYR A C 1
ATOM 2993 O O . TYR A 1 380 ? 18.972 -5.304 -7.390 1.00 98.31 380 TYR A O 1
ATOM 3001 N N . GLY A 1 381 ? 19.797 -7.379 -7.353 1.00 96.25 381 GLY A N 1
ATOM 3002 C CA . GLY A 1 381 ? 19.912 -7.527 -8.799 1.00 96.25 381 GLY A CA 1
ATOM 3003 C C . GLY A 1 381 ? 20.584 -8.836 -9.213 1.00 96.25 381 GLY A C 1
ATOM 3004 O O . GLY A 1 381 ? 20.667 -9.793 -8.444 1.00 96.25 381 GLY A O 1
ATOM 3005 N N . ASP A 1 382 ? 21.075 -8.899 -10.450 1.00 91.06 382 ASP A N 1
ATOM 3006 C CA . ASP A 1 382 ? 21.675 -10.121 -11.006 1.00 91.06 382 ASP A CA 1
ATOM 3007 C C . ASP A 1 382 ? 23.101 -10.363 -10.482 1.00 91.06 382 ASP A C 1
ATOM 3009 O O . ASP A 1 382 ? 23.517 -11.500 -10.269 1.00 91.06 382 ASP A O 1
ATOM 3013 N N . SER A 1 383 ? 23.841 -9.279 -10.229 1.00 87.00 383 SER A N 1
ATOM 3014 C CA . SER A 1 383 ? 25.237 -9.295 -9.751 1.00 87.00 383 SER A CA 1
ATOM 3015 C C . SER A 1 383 ? 25.415 -8.769 -8.320 1.00 87.00 383 SER A C 1
ATOM 3017 O O . SER A 1 383 ? 26.542 -8.601 -7.845 1.00 87.00 383 SER A O 1
ATOM 3019 N N . ILE A 1 384 ? 24.312 -8.466 -7.635 1.00 93.38 384 ILE A N 1
ATOM 3020 C CA . ILE A 1 384 ? 24.287 -7.866 -6.301 1.00 93.38 384 ILE A CA 1
ATOM 3021 C C . ILE A 1 384 ? 23.068 -8.379 -5.540 1.00 93.38 384 ILE A C 1
ATOM 3023 O O . ILE A 1 384 ? 21.992 -8.510 -6.114 1.00 93.38 384 ILE A O 1
ATOM 3027 N N . TRP A 1 385 ? 23.229 -8.722 -4.269 1.00 96.06 385 TRP A N 1
ATOM 3028 C CA . TRP A 1 385 ? 22.138 -9.271 -3.474 1.00 96.06 385 TRP A CA 1
ATOM 3029 C C . TRP A 1 385 ? 22.370 -8.924 -2.005 1.00 96.06 385 TRP A C 1
ATOM 3031 O O . TRP A 1 385 ? 23.376 -9.356 -1.444 1.00 96.06 385 TRP A O 1
ATOM 3041 N N . GLY A 1 386 ? 21.501 -8.093 -1.424 1.00 94.88 386 GLY A N 1
ATOM 3042 C CA . GLY A 1 386 ? 21.609 -7.664 -0.027 1.00 94.88 386 GLY A CA 1
ATOM 3043 C C . GLY A 1 386 ? 22.797 -6.737 0.254 1.00 94.88 386 GLY A C 1
ATOM 3044 O O . GLY A 1 386 ? 23.411 -6.826 1.312 1.00 94.88 386 GLY A O 1
ATOM 3045 N N . ASN A 1 387 ? 23.193 -5.876 -0.691 1.00 95.81 387 ASN A N 1
ATOM 3046 C CA . ASN A 1 387 ? 24.319 -4.967 -0.457 1.00 95.81 387 ASN A CA 1
ATOM 3047 C C . ASN A 1 387 ? 23.852 -3.658 0.187 1.00 95.81 387 ASN A C 1
ATOM 3049 O O . ASN A 1 387 ? 23.234 -2.841 -0.489 1.00 95.81 387 ASN A O 1
ATOM 3053 N N . LEU A 1 388 ? 24.174 -3.474 1.467 1.00 96.50 388 LEU A N 1
ATOM 3054 C CA . LEU A 1 388 ? 23.855 -2.265 2.222 1.00 96.50 388 LEU A CA 1
ATOM 3055 C C . LEU A 1 388 ? 24.710 -1.075 1.773 1.00 96.50 388 LEU A C 1
ATOM 3057 O O . LEU A 1 388 ? 25.925 -1.078 1.985 1.00 96.50 388 LEU A O 1
ATOM 3061 N N . ASP A 1 389 ? 24.070 -0.046 1.216 1.00 95.81 389 ASP A N 1
ATOM 3062 C CA . ASP A 1 389 ? 24.712 1.242 0.956 1.00 95.81 389 ASP A CA 1
ATOM 3063 C C . ASP A 1 389 ? 23.703 2.407 0.954 1.00 95.81 389 ASP A C 1
ATOM 3065 O O . ASP A 1 389 ? 23.092 2.752 -0.063 1.00 95.81 389 ASP A O 1
ATOM 3069 N N . GLY A 1 390 ? 23.565 3.062 2.111 1.00 94.69 390 GLY A N 1
ATOM 3070 C CA . GLY A 1 390 ? 22.690 4.224 2.282 1.00 94.69 390 GLY A CA 1
ATOM 3071 C C . GLY A 1 390 ? 23.086 5.440 1.439 1.00 94.69 390 GLY A C 1
ATOM 3072 O O . GLY A 1 390 ? 22.216 6.214 1.042 1.00 94.69 390 GLY A O 1
ATOM 3073 N N . ASN A 1 391 ? 24.370 5.612 1.103 1.00 94.25 391 ASN A N 1
ATOM 3074 C CA . ASN A 1 391 ? 24.801 6.728 0.257 1.00 94.25 391 ASN A CA 1
ATOM 3075 C C . ASN A 1 391 ? 24.340 6.516 -1.184 1.00 94.25 391 ASN A C 1
ATOM 3077 O O . ASN A 1 391 ? 23.806 7.440 -1.796 1.00 94.25 391 ASN A O 1
ATOM 3081 N N . VAL A 1 392 ? 24.507 5.300 -1.712 1.00 96.75 392 VAL A N 1
ATOM 3082 C CA . VAL A 1 392 ? 23.993 4.926 -3.037 1.00 96.75 392 VAL A CA 1
ATOM 3083 C C . VAL A 1 392 ? 22.480 5.083 -3.071 1.00 96.75 392 VAL A C 1
ATOM 3085 O O . VAL A 1 392 ? 21.969 5.697 -4.005 1.00 96.75 392 VAL A O 1
ATOM 3088 N N . PHE A 1 393 ? 21.767 4.597 -2.051 1.00 98.12 393 PHE A N 1
ATOM 3089 C CA . PHE A 1 393 ? 20.310 4.700 -2.027 1.00 98.12 393 PHE A CA 1
ATOM 3090 C C . PHE A 1 393 ? 19.839 6.160 -2.044 1.00 98.12 393 PHE A C 1
ATOM 3092 O O . PHE A 1 393 ? 19.000 6.508 -2.869 1.00 98.12 393 PHE A O 1
ATOM 3099 N N . ARG A 1 394 ? 20.461 7.057 -1.262 1.00 97.88 394 ARG A N 1
ATOM 3100 C CA . ARG A 1 394 ? 20.180 8.505 -1.333 1.00 97.88 394 ARG A CA 1
ATOM 3101 C C . ARG A 1 394 ? 20.420 9.080 -2.732 1.00 97.88 394 ARG A C 1
ATOM 3103 O O . ARG A 1 394 ? 19.583 9.821 -3.231 1.00 97.88 394 ARG A O 1
ATOM 3110 N N . GLN A 1 395 ? 21.523 8.725 -3.397 1.00 97.12 395 GLN A N 1
ATOM 3111 C CA . GLN A 1 395 ? 21.779 9.190 -4.769 1.00 97.12 395 GLN A CA 1
ATOM 3112 C C . GLN A 1 395 ? 20.726 8.677 -5.765 1.00 97.12 395 GLN A C 1
ATOM 3114 O O . GLN A 1 395 ? 20.340 9.401 -6.679 1.00 97.12 395 GLN A O 1
ATOM 3119 N N . VAL A 1 396 ? 20.246 7.442 -5.592 1.00 97.00 396 VAL A N 1
ATOM 3120 C CA . VAL A 1 396 ? 19.204 6.862 -6.449 1.00 97.00 396 VAL A CA 1
ATOM 3121 C C . VAL A 1 396 ? 17.845 7.524 -6.205 1.00 97.00 396 VAL A C 1
ATOM 3123 O O . VAL A 1 396 ? 17.140 7.786 -7.179 1.00 97.00 396 VAL A O 1
ATOM 3126 N N . LEU A 1 397 ? 17.496 7.824 -4.949 1.00 97.94 397 LEU A N 1
ATOM 3127 C CA . LEU A 1 397 ? 16.240 8.487 -4.579 1.00 97.94 397 LEU A CA 1
ATOM 3128 C C . LEU A 1 397 ? 16.154 9.938 -5.066 1.00 97.94 397 LEU A C 1
ATOM 3130 O O . LEU A 1 397 ? 15.055 10.398 -5.371 1.00 97.94 397 LEU A O 1
ATOM 3134 N N . SER A 1 398 ? 17.285 10.647 -5.160 1.00 94.62 398 SER A N 1
ATOM 3135 C CA . SER A 1 398 ? 17.315 12.035 -5.643 1.00 94.62 398 SER A CA 1
ATOM 3136 C C . SER A 1 398 ? 16.656 12.166 -7.013 1.00 94.62 398 SER A C 1
ATOM 3138 O O . SER A 1 398 ? 16.822 11.289 -7.854 1.00 94.62 398 SER A O 1
ATOM 3140 N N . ASP A 1 399 ? 15.963 13.270 -7.275 1.00 89.62 399 ASP A N 1
ATOM 3141 C CA . ASP A 1 399 ? 15.323 13.554 -8.571 1.00 89.62 399 ASP A CA 1
ATOM 3142 C C . ASP A 1 399 ? 14.252 12.515 -8.965 1.00 89.62 399 ASP A C 1
ATOM 3144 O O . ASP A 1 399 ? 14.066 12.237 -10.147 1.00 89.62 399 ASP A O 1
ATOM 3148 N N . THR A 1 400 ? 13.591 11.886 -7.985 1.00 98.31 400 THR A N 1
ATOM 3149 C CA . THR A 1 400 ? 12.389 11.067 -8.222 1.00 98.31 400 THR A CA 1
ATOM 3150 C C . THR A 1 400 ? 11.179 11.988 -8.333 1.00 98.31 400 THR A C 1
ATOM 3152 O O . THR A 1 400 ? 10.850 12.670 -7.367 1.00 98.31 400 THR A O 1
ATOM 3155 N N . ASP A 1 401 ? 10.512 12.001 -9.487 1.00 98.56 401 ASP A N 1
ATOM 3156 C CA . ASP A 1 401 ? 9.406 12.930 -9.756 1.00 98.56 401 ASP A CA 1
ATOM 3157 C C . ASP A 1 401 ? 8.053 12.393 -9.269 1.00 98.56 401 ASP A C 1
ATOM 3159 O O . ASP A 1 401 ? 7.188 13.152 -8.831 1.00 98.56 401 ASP A O 1
ATOM 3163 N N . ALA A 1 402 ? 7.868 11.073 -9.343 1.00 98.69 402 ALA A N 1
ATOM 3164 C CA . ALA A 1 402 ? 6.637 10.394 -8.953 1.00 98.69 402 ALA A CA 1
ATOM 3165 C C . ALA A 1 402 ? 6.922 9.046 -8.292 1.00 98.69 402 ALA A C 1
ATOM 3167 O O . ALA A 1 402 ? 7.946 8.437 -8.585 1.00 98.69 402 ALA A O 1
ATOM 3168 N N . VAL A 1 403 ? 6.007 8.550 -7.458 1.00 98.81 403 VAL A N 1
ATOM 3169 C CA . VAL A 1 403 ? 6.044 7.194 -6.887 1.00 98.81 403 VAL A CA 1
ATOM 3170 C C . VAL A 1 403 ? 4.705 6.504 -7.129 1.00 98.81 403 VAL A C 1
ATOM 3172 O O . VAL A 1 403 ? 3.653 7.052 -6.806 1.00 98.81 403 VAL A O 1
ATOM 3175 N N . LEU A 1 404 ? 4.747 5.295 -7.689 1.00 98.88 404 LEU A N 1
ATOM 3176 C CA . LEU A 1 404 ? 3.583 4.476 -8.019 1.00 98.88 404 LEU A CA 1
ATOM 3177 C C . LEU A 1 404 ? 3.496 3.256 -7.095 1.00 98.88 404 LEU A C 1
ATOM 3179 O O . LEU A 1 404 ? 4.479 2.546 -6.857 1.00 98.88 404 LEU A O 1
ATOM 3183 N N . PHE A 1 405 ? 2.285 2.975 -6.626 1.00 98.50 405 PHE A N 1
ATOM 3184 C CA . PHE A 1 405 ? 1.947 1.769 -5.873 1.00 98.50 405 PHE A CA 1
ATOM 3185 C C . PHE A 1 405 ? 0.625 1.180 -6.371 1.00 98.50 405 PHE A C 1
ATOM 3187 O O . PHE A 1 405 ? -0.310 1.915 -6.673 1.00 98.50 405 PHE A O 1
ATOM 3194 N N . SER A 1 406 ? 0.530 -0.143 -6.487 1.00 97.38 406 SER A N 1
ATOM 3195 C CA . SER A 1 406 ? -0.671 -0.803 -7.004 1.00 97.38 406 SER A CA 1
ATOM 3196 C C . SER A 1 406 ? -1.652 -1.187 -5.903 1.00 97.38 406 SER A C 1
ATOM 3198 O O . SER A 1 406 ? -1.245 -1.552 -4.803 1.00 97.38 406 SER A O 1
ATOM 3200 N N . ARG A 1 407 ? -2.954 -1.153 -6.225 1.00 95.38 407 ARG A N 1
ATOM 3201 C CA . ARG A 1 407 ? -4.022 -1.801 -5.445 1.00 95.38 407 ARG A CA 1
ATOM 3202 C C . ARG A 1 407 ? -4.948 -2.583 -6.361 1.00 95.38 407 ARG A C 1
ATOM 3204 O O . ARG A 1 407 ? -5.544 -2.012 -7.268 1.00 95.38 407 ARG A O 1
ATOM 3211 N N . SER A 1 408 ? -5.094 -3.876 -6.101 1.00 93.38 408 SER A N 1
ATOM 3212 C CA . SER A 1 408 ? -5.829 -4.813 -6.961 1.00 93.38 408 SER A CA 1
ATOM 3213 C C . SER A 1 408 ? -6.900 -5.630 -6.243 1.00 93.38 408 SER A C 1
ATOM 3215 O O . SER A 1 408 ? -7.765 -6.196 -6.907 1.00 93.38 408 SER A O 1
ATOM 3217 N N . GLY A 1 409 ? -6.863 -5.698 -4.910 1.00 87.75 409 GLY A N 1
ATOM 3218 C CA . GLY A 1 409 ? -7.876 -6.405 -4.132 1.00 87.75 409 GLY A CA 1
ATOM 3219 C C . GLY A 1 409 ? -9.099 -5.549 -3.831 1.00 87.75 409 GLY A C 1
ATOM 3220 O O . GLY A 1 409 ? -9.037 -4.318 -3.804 1.00 87.75 409 GLY A O 1
ATOM 3221 N N . ASN A 1 410 ? -10.220 -6.206 -3.569 1.00 83.12 410 ASN A N 1
ATOM 3222 C CA . ASN A 1 410 ? -11.475 -5.569 -3.175 1.00 83.12 410 ASN A CA 1
ATOM 3223 C C . ASN A 1 410 ? -11.893 -5.909 -1.738 1.00 83.12 410 ASN A C 1
ATOM 3225 O O . ASN A 1 410 ? -12.810 -5.285 -1.203 1.00 83.12 410 ASN A O 1
ATOM 3229 N N . ASP A 1 411 ? -11.193 -6.843 -1.105 1.00 75.50 411 ASP A N 1
ATOM 3230 C CA . ASP A 1 411 ? -11.431 -7.329 0.243 1.00 75.50 411 ASP A CA 1
ATOM 3231 C C . ASP A 1 411 ? -10.483 -6.697 1.277 1.00 75.50 411 ASP A C 1
ATOM 3233 O O . ASP A 1 411 ? -9.344 -6.346 0.981 1.00 75.50 411 ASP A O 1
ATOM 3237 N N . GLY A 1 412 ? -10.969 -6.520 2.509 1.00 79.69 412 GLY A N 1
ATOM 3238 C CA . GLY A 1 412 ? -10.168 -6.084 3.660 1.00 79.69 412 GLY A CA 1
ATOM 3239 C C . GLY A 1 412 ? -9.410 -4.749 3.517 1.00 79.69 412 GLY A C 1
ATOM 3240 O O . GLY A 1 412 ? -9.493 -4.024 2.518 1.00 79.69 412 GLY A O 1
ATOM 3241 N N . ARG A 1 413 ? -8.636 -4.404 4.555 1.00 86.38 413 ARG A N 1
ATOM 3242 C CA . ARG A 1 413 ? -7.726 -3.244 4.521 1.00 86.38 413 ARG A CA 1
ATOM 3243 C C . ARG A 1 413 ? -6.453 -3.543 3.731 1.00 86.38 413 ARG A C 1
ATOM 3245 O O . ARG A 1 413 ? -6.092 -2.786 2.830 1.00 86.38 413 ARG A O 1
ATOM 3252 N N . GLY A 1 414 ? -5.839 -4.700 3.985 1.00 81.19 414 GLY A N 1
ATOM 3253 C CA . GLY A 1 414 ? -4.548 -5.094 3.409 1.00 81.19 414 GLY A CA 1
ATOM 3254 C C . GLY A 1 414 ? -4.513 -5.234 1.881 1.00 81.19 414 GLY A C 1
ATOM 3255 O O . GLY A 1 414 ? -3.450 -5.052 1.292 1.00 81.19 414 GLY A O 1
ATOM 3256 N N . SER A 1 415 ? -5.650 -5.495 1.225 1.00 83.69 415 SER A N 1
ATOM 3257 C CA . SER A 1 415 ? -5.756 -5.641 -0.241 1.00 83.69 415 SER A CA 1
ATOM 3258 C C . SER A 1 415 ? -6.738 -4.676 -0.914 1.00 83.69 415 SER A C 1
ATOM 3260 O O . SER A 1 415 ? -6.448 -4.193 -2.011 1.00 83.69 415 SER A O 1
ATOM 3262 N N . GLY A 1 416 ? -7.752 -4.179 -0.193 1.00 85.06 416 GLY A N 1
ATOM 3263 C CA . GLY A 1 416 ? -8.723 -3.203 -0.703 1.00 85.06 416 GLY A CA 1
ATOM 3264 C C . GLY A 1 416 ? -8.578 -1.720 -0.327 1.00 85.06 416 GLY A C 1
ATOM 3265 O O . GLY A 1 416 ? -9.302 -0.923 -0.934 1.00 85.06 416 GLY A O 1
ATOM 3266 N N . SER A 1 417 ? -7.736 -1.340 0.645 1.00 93.69 417 SER A N 1
ATOM 3267 C CA . SER A 1 417 ? -7.596 0.032 1.185 1.00 93.69 417 SER A CA 1
ATOM 3268 C C . SER A 1 417 ? -6.169 0.596 1.147 1.00 93.69 417 SER A C 1
ATOM 3270 O O . SER A 1 417 ? -5.212 -0.152 1.321 1.00 93.69 417 SER A O 1
ATOM 3272 N N . VAL A 1 418 ? -6.009 1.911 0.998 1.00 95.94 418 VAL A N 1
ATOM 3273 C CA . VAL A 1 418 ? -4.709 2.577 1.217 1.00 95.94 418 VAL A CA 1
ATOM 3274 C C . VAL A 1 418 ? -4.486 3.024 2.662 1.00 95.94 418 VAL A C 1
ATOM 3276 O O . VAL A 1 418 ? -3.348 3.280 3.042 1.00 95.94 418 VAL A O 1
ATOM 3279 N N . VAL A 1 419 ? -5.540 3.072 3.482 1.00 96.75 419 VAL A N 1
ATOM 3280 C CA . VAL A 1 419 ? -5.425 3.287 4.934 1.00 96.75 419 VAL A CA 1
ATOM 3281 C C . VAL A 1 419 ? -5.127 1.939 5.583 1.00 96.75 419 VAL A C 1
ATOM 3283 O O . VAL A 1 419 ? -6.036 1.214 6.005 1.00 96.75 419 VAL A O 1
ATOM 3286 N N . PHE A 1 420 ? -3.851 1.568 5.517 1.00 96.00 420 PHE A N 1
ATOM 3287 C CA . PHE A 1 420 ? -3.296 0.318 6.014 1.00 96.00 420 PHE A CA 1
ATOM 3288 C C . PHE A 1 420 ? -1.818 0.511 6.364 1.00 96.00 420 PHE A C 1
ATOM 3290 O O . PHE A 1 420 ? -1.093 1.186 5.629 1.00 96.00 420 PHE A O 1
ATOM 3297 N N . ASP A 1 421 ? -1.363 -0.106 7.448 1.00 94.75 421 ASP A N 1
ATOM 3298 C CA . ASP A 1 421 ? -0.057 0.176 8.036 1.00 94.75 421 ASP A CA 1
ATOM 3299 C C . ASP A 1 421 ? 1.141 0.023 7.090 1.00 94.75 421 ASP A C 1
ATOM 3301 O O . ASP A 1 421 ? 1.967 0.929 6.942 1.00 94.75 421 ASP A O 1
ATOM 3305 N N . HIS A 1 422 ? 1.199 -1.081 6.353 1.00 95.94 422 HIS A N 1
ATOM 3306 C CA . HIS A 1 422 ? 2.276 -1.313 5.400 1.00 95.94 422 HIS A CA 1
ATOM 3307 C C . HIS A 1 422 ? 2.276 -0.294 4.244 1.00 95.94 422 HIS A C 1
ATOM 3309 O O . HIS A 1 422 ? 3.317 -0.090 3.615 1.00 95.94 422 HIS A O 1
ATOM 3315 N N . VAL A 1 423 ? 1.151 0.377 3.947 1.00 97.56 423 VAL A N 1
ATOM 3316 C CA . VAL A 1 423 ? 1.111 1.425 2.911 1.00 97.56 423 VAL A CA 1
ATOM 3317 C C . VAL A 1 423 ? 1.921 2.629 3.363 1.00 97.56 423 VAL A C 1
ATOM 3319 O O . VAL A 1 423 ? 2.810 3.056 2.629 1.00 97.56 423 VAL A O 1
ATOM 3322 N N . TYR A 1 424 ? 1.700 3.149 4.572 1.00 97.25 424 TYR A N 1
ATOM 3323 C CA . TYR A 1 424 ? 2.542 4.245 5.051 1.00 97.25 424 TYR A CA 1
ATOM 3324 C C . TYR A 1 424 ? 3.974 3.779 5.331 1.00 97.25 424 TYR A C 1
ATOM 3326 O O . TYR A 1 424 ? 4.904 4.557 5.142 1.00 97.25 424 TYR A O 1
ATOM 3334 N N . GLU A 1 425 ? 4.181 2.513 5.710 1.00 98.25 425 GLU A N 1
ATOM 3335 C CA . GLU A 1 425 ? 5.527 1.970 5.899 1.00 98.25 425 GLU A CA 1
ATOM 3336 C C . GLU A 1 425 ? 6.332 2.002 4.596 1.00 98.25 425 GLU A C 1
ATOM 3338 O O . GLU A 1 425 ? 7.422 2.562 4.570 1.00 98.25 425 GLU A O 1
ATOM 3343 N N . PHE A 1 426 ? 5.809 1.429 3.507 1.00 98.44 426 PHE A N 1
ATOM 3344 C CA . PHE A 1 426 ? 6.571 1.255 2.268 1.00 98.44 426 PHE A CA 1
ATOM 3345 C C . PHE A 1 426 ? 6.375 2.380 1.258 1.00 98.44 426 PHE A C 1
ATOM 3347 O O . PHE A 1 426 ? 7.360 2.830 0.678 1.00 98.44 426 PHE A O 1
ATOM 3354 N N . PHE A 1 427 ? 5.136 2.816 1.029 1.00 98.56 427 PHE A N 1
ATOM 3355 C CA . PHE A 1 427 ? 4.800 3.866 0.064 1.00 98.56 427 PHE A CA 1
ATOM 3356 C C . PHE A 1 427 ? 4.956 5.256 0.676 1.00 98.56 427 PHE A C 1
ATOM 3358 O O . PHE A 1 427 ? 5.650 6.099 0.107 1.00 98.56 427 PHE A O 1
ATOM 3365 N N . GLY A 1 428 ? 4.421 5.458 1.882 1.00 98.44 428 GLY A N 1
ATOM 3366 C CA . GLY A 1 428 ? 4.648 6.683 2.646 1.00 98.44 428 GLY A CA 1
ATOM 3367 C C . GLY A 1 428 ? 6.124 6.883 2.998 1.00 98.44 428 GLY A C 1
ATOM 3368 O O . GLY A 1 428 ? 6.679 7.949 2.740 1.00 98.44 428 GLY A O 1
ATOM 3369 N N . GLY A 1 429 ? 6.790 5.846 3.513 1.00 98.50 429 GLY A N 1
ATOM 3370 C CA . GLY A 1 429 ? 8.216 5.875 3.838 1.00 98.50 429 GLY A CA 1
ATOM 3371 C C . GLY A 1 429 ? 9.106 6.185 2.631 1.00 98.50 429 GLY A C 1
ATOM 3372 O O . GLY A 1 429 ? 10.063 6.946 2.764 1.00 98.50 429 GLY A O 1
ATOM 3373 N N . PHE A 1 430 ? 8.750 5.699 1.433 1.00 98.75 430 PHE A N 1
ATOM 3374 C CA . PHE A 1 430 ? 9.424 6.091 0.189 1.00 98.75 430 PHE A CA 1
ATOM 3375 C C . PHE A 1 430 ? 9.259 7.594 -0.052 1.00 98.75 430 PHE A C 1
ATOM 3377 O O . PHE A 1 430 ? 10.259 8.304 -0.175 1.00 98.75 430 PHE A O 1
ATOM 3384 N N . GLY A 1 431 ? 8.019 8.094 -0.084 1.00 98.50 431 GLY A N 1
ATOM 3385 C CA . GLY A 1 431 ? 7.748 9.519 -0.300 1.00 98.50 431 GLY A CA 1
ATOM 3386 C C . GLY A 1 431 ? 8.486 10.412 0.703 1.00 98.50 431 GLY A C 1
ATOM 3387 O O . GLY A 1 431 ? 9.135 11.379 0.304 1.00 98.50 431 GLY A O 1
ATOM 3388 N N . MET A 1 432 ? 8.491 10.027 1.983 1.00 98.44 432 MET A N 1
ATOM 3389 C CA . MET A 1 432 ? 9.243 10.701 3.045 1.00 98.44 432 MET A CA 1
ATOM 3390 C C . MET A 1 432 ? 10.761 10.674 2.793 1.00 98.44 432 MET A C 1
ATOM 3392 O O . MET A 1 432 ? 11.430 11.694 2.949 1.00 98.44 432 MET A O 1
ATOM 3396 N N . ALA A 1 433 ? 11.325 9.536 2.380 1.00 98.56 433 ALA A N 1
ATOM 3397 C CA . ALA A 1 433 ? 12.753 9.414 2.091 1.00 98.56 433 ALA A CA 1
ATOM 3398 C C . ALA A 1 433 ? 13.184 10.262 0.883 1.00 98.56 433 ALA A C 1
ATOM 3400 O O . ALA A 1 433 ? 14.256 10.870 0.909 1.00 98.56 433 ALA A O 1
ATOM 3401 N N . VAL A 1 434 ? 12.349 10.351 -0.157 1.00 98.50 434 VAL A N 1
ATOM 3402 C CA . VAL A 1 434 ? 12.582 11.272 -1.282 1.00 98.50 434 VAL A CA 1
ATOM 3403 C C . VAL A 1 434 ? 12.479 12.719 -0.808 1.00 98.50 434 VAL A C 1
ATOM 3405 O O . VAL A 1 434 ? 13.369 13.506 -1.127 1.00 98.50 434 VAL A O 1
ATOM 3408 N N . ARG A 1 435 ? 11.477 13.068 0.015 1.00 98.06 435 ARG A N 1
ATOM 3409 C CA . ARG A 1 435 ? 11.350 14.412 0.603 1.00 98.06 435 ARG A CA 1
ATOM 3410 C C . ARG A 1 435 ? 12.588 14.809 1.404 1.00 98.06 435 ARG A C 1
ATOM 3412 O O . ARG A 1 435 ? 13.059 15.929 1.251 1.00 98.06 435 ARG A O 1
ATOM 3419 N N . GLU A 1 436 ? 13.152 13.905 2.198 1.00 97.81 436 GLU A N 1
ATOM 3420 C CA . GLU A 1 436 ? 14.379 14.161 2.966 1.00 97.81 436 GLU A CA 1
ATOM 3421 C C . GLU A 1 436 ? 15.591 14.430 2.059 1.00 97.81 436 GLU A C 1
ATOM 3423 O O . GLU A 1 436 ? 16.407 15.305 2.344 1.00 97.81 436 GLU A O 1
ATOM 3428 N N . VAL A 1 437 ? 15.725 13.696 0.951 1.00 97.06 437 VAL A N 1
ATOM 3429 C CA . VAL A 1 437 ? 16.883 13.822 0.049 1.00 97.06 437 VAL A CA 1
ATOM 3430 C C . VAL A 1 437 ? 16.745 14.996 -0.926 1.00 97.06 437 VAL A C 1
ATOM 3432 O O . VAL A 1 437 ? 17.735 15.662 -1.230 1.00 97.06 437 VAL A O 1
ATOM 3435 N N . SER A 1 438 ? 15.537 15.251 -1.427 1.00 94.75 438 SER A N 1
ATOM 3436 C CA . SER A 1 438 ? 15.261 16.217 -2.500 1.00 94.75 438 SER A CA 1
ATOM 3437 C C . SER A 1 438 ? 14.538 17.482 -2.025 1.00 94.75 438 SER A C 1
ATOM 3439 O O . SER A 1 438 ? 14.380 18.425 -2.796 1.00 94.75 438 SER A O 1
ATOM 3441 N N . GLY A 1 439 ? 14.110 17.535 -0.763 1.00 94.81 439 GLY A N 1
ATOM 3442 C CA . GLY A 1 439 ? 13.430 18.677 -0.145 1.00 94.81 439 GLY A CA 1
ATOM 3443 C C . GLY A 1 439 ? 11.938 18.805 -0.471 1.00 94.81 439 GLY A C 1
ATOM 3444 O O . GLY A 1 439 ? 11.284 19.691 0.072 1.00 94.81 439 GLY A O 1
ATOM 3445 N N . THR A 1 440 ? 11.387 17.953 -1.340 1.00 94.25 440 THR A N 1
ATOM 3446 C CA . THR A 1 440 ? 9.965 17.962 -1.729 1.00 94.25 440 THR A CA 1
ATOM 3447 C C . THR A 1 440 ? 9.431 16.540 -1.857 1.00 94.25 440 THR A C 1
ATOM 3449 O O . THR A 1 440 ? 10.166 15.643 -2.272 1.00 94.25 440 THR A O 1
ATOM 3452 N N . THR A 1 441 ? 8.168 16.328 -1.477 1.00 95.81 441 THR A N 1
ATOM 3453 C CA . THR A 1 441 ? 7.479 15.047 -1.689 1.00 95.81 441 THR A CA 1
ATOM 3454 C C . THR A 1 441 ? 7.284 14.830 -3.198 1.00 95.81 441 THR A C 1
ATOM 3456 O O . THR A 1 441 ? 6.831 15.756 -3.880 1.00 95.81 441 THR A O 1
ATOM 3459 N N . PRO A 1 442 ? 7.625 13.649 -3.749 1.00 98.00 442 PRO A N 1
ATOM 3460 C CA . PRO A 1 442 ? 7.323 13.330 -5.142 1.00 98.00 442 PRO A CA 1
ATOM 3461 C C . PRO A 1 442 ? 5.808 13.218 -5.343 1.00 98.00 442 PRO A C 1
ATOM 3463 O O . PRO A 1 442 ? 5.054 13.067 -4.386 1.00 98.00 442 PRO A O 1
ATOM 3466 N N . GLN A 1 443 ? 5.341 13.258 -6.588 1.00 98.50 443 GLN A N 1
ATOM 3467 C CA . GLN A 1 443 ? 3.921 13.034 -6.860 1.00 98.50 443 GLN A CA 1
ATOM 3468 C C . GLN A 1 443 ? 3.539 11.579 -6.551 1.00 98.50 443 GLN A C 1
ATOM 3470 O O . GLN A 1 443 ? 4.135 10.645 -7.091 1.00 98.50 443 GLN A O 1
ATOM 3475 N N . MET A 1 444 ? 2.540 11.371 -5.698 1.00 98.69 444 MET A N 1
ATOM 3476 C CA . MET A 1 444 ? 2.144 10.038 -5.242 1.00 98.69 444 MET A CA 1
ATOM 3477 C C . MET A 1 444 ? 0.957 9.521 -6.068 1.00 98.69 444 MET A C 1
ATOM 3479 O O . MET A 1 444 ? -0.077 10.182 -6.155 1.00 98.69 444 MET A O 1
ATOM 3483 N N . TYR A 1 445 ? 1.079 8.329 -6.660 1.00 98.81 445 TYR A N 1
ATOM 3484 C CA . TYR A 1 445 ? 0.046 7.730 -7.516 1.00 98.81 445 TYR A CA 1
ATOM 3485 C C . TYR A 1 445 ? -0.309 6.305 -7.104 1.00 98.81 445 TYR A C 1
ATOM 3487 O O . TYR A 1 445 ? 0.544 5.517 -6.684 1.00 98.81 445 TYR A O 1
ATOM 3495 N N . ILE A 1 446 ? -1.578 5.957 -7.314 1.00 98.56 446 ILE A N 1
ATOM 3496 C CA . ILE A 1 446 ? -2.078 4.593 -7.207 1.00 98.56 446 ILE A CA 1
ATOM 3497 C C . ILE A 1 446 ? -2.362 4.039 -8.601 1.00 98.56 446 ILE A C 1
ATOM 3499 O O . ILE A 1 446 ? -3.148 4.595 -9.366 1.00 98.56 446 ILE A O 1
ATOM 3503 N N . VAL A 1 447 ? -1.755 2.894 -8.905 1.00 98.38 447 VAL A N 1
ATOM 3504 C CA . VAL A 1 447 ? -2.145 2.052 -10.036 1.00 98.38 447 VAL A CA 1
ATOM 3505 C C . VAL A 1 447 ? -3.342 1.219 -9.580 1.00 98.38 447 VAL A C 1
ATOM 3507 O O . VAL A 1 447 ? -3.204 0.177 -8.931 1.00 98.38 447 VAL A O 1
ATOM 3510 N N . ASN A 1 448 ? -4.540 1.732 -9.844 1.00 96.94 448 ASN A N 1
ATOM 3511 C CA . ASN A 1 448 ? -5.792 1.132 -9.418 1.00 96.94 448 ASN A CA 1
ATOM 3512 C C . ASN A 1 448 ? -6.199 0.014 -10.384 1.00 96.94 448 ASN A C 1
ATOM 3514 O O . ASN A 1 448 ? -6.629 0.245 -11.514 1.00 96.94 448 ASN A O 1
ATOM 3518 N N . LEU A 1 449 ? -6.058 -1.217 -9.900 1.00 95.50 449 LEU A N 1
ATOM 3519 C CA . LEU A 1 449 ? -6.320 -2.468 -10.610 1.00 95.50 449 LEU A CA 1
ATOM 3520 C C . LEU A 1 449 ? -7.492 -3.241 -9.989 1.00 95.50 449 LEU A C 1
ATOM 3522 O O . LEU A 1 449 ? -7.639 -4.439 -10.242 1.00 95.50 449 LEU A O 1
ATOM 3526 N N . LYS A 1 450 ? -8.294 -2.581 -9.141 1.00 92.19 450 LYS A N 1
ATOM 3527 C CA . LYS A 1 450 ? -9.436 -3.197 -8.449 1.00 92.19 450 LYS A CA 1
ATOM 3528 C C . LYS A 1 450 ? -10.527 -3.639 -9.420 1.00 92.19 450 LYS A C 1
ATOM 3530 O O . LYS A 1 450 ? -11.179 -4.650 -9.169 1.00 92.19 450 LYS A O 1
ATOM 3535 N N . ASP A 1 451 ? -10.695 -2.896 -10.513 1.00 91.12 451 ASP A N 1
ATOM 3536 C CA . ASP A 1 451 ? -11.500 -3.281 -11.670 1.00 91.12 451 ASP A CA 1
ATOM 3537 C C . ASP A 1 451 ? -10.559 -3.753 -12.797 1.00 91.12 451 ASP A C 1
ATOM 3539 O O . ASP A 1 451 ? -9.854 -2.930 -13.390 1.00 91.12 451 ASP A O 1
ATOM 3543 N N . PRO A 1 452 ? -10.506 -5.065 -13.100 1.00 82.06 452 PRO A N 1
ATOM 3544 C CA . PRO A 1 452 ? -9.643 -5.599 -14.151 1.00 82.06 452 PRO A CA 1
ATOM 3545 C C . PRO A 1 452 ? -9.947 -5.047 -15.551 1.00 82.06 452 PRO A C 1
ATOM 3547 O O . PRO A 1 452 ? -9.044 -5.027 -16.390 1.00 82.06 452 PRO A O 1
ATOM 3550 N N . ASP A 1 453 ? -11.183 -4.606 -15.800 1.00 87.69 453 ASP A N 1
ATOM 3551 C CA . ASP A 1 453 ? -11.628 -4.089 -17.097 1.00 87.69 453 ASP A CA 1
ATOM 3552 C C . ASP A 1 453 ? -11.417 -2.571 -17.226 1.00 87.69 453 ASP A C 1
ATOM 3554 O O . ASP A 1 453 ? -11.437 -2.031 -18.336 1.00 87.69 453 ASP A O 1
ATOM 3558 N N . ASN A 1 454 ? -11.162 -1.885 -16.107 1.00 93.38 454 ASN A N 1
ATOM 3559 C CA . ASN A 1 454 ? -10.953 -0.440 -16.036 1.00 93.38 454 ASN A CA 1
ATOM 3560 C C . ASN A 1 454 ? -9.739 -0.076 -15.165 1.00 93.38 454 ASN A C 1
ATOM 3562 O O . ASN A 1 454 ? -9.834 0.701 -14.214 1.00 93.38 454 ASN A O 1
ATOM 3566 N N . ALA A 1 455 ? -8.585 -0.652 -15.501 1.00 95.88 455 ALA A N 1
ATOM 3567 C CA . ALA A 1 455 ? -7.314 -0.300 -14.880 1.00 95.88 455 ALA A CA 1
ATOM 3568 C C . ALA A 1 455 ? -6.937 1.161 -15.184 1.00 95.88 455 ALA A C 1
ATOM 3570 O O . ALA A 1 455 ? -6.920 1.566 -16.351 1.00 95.88 455 ALA A O 1
ATOM 3571 N N . VAL A 1 456 ? -6.592 1.929 -14.148 1.00 97.25 456 VAL A N 1
ATOM 3572 C CA . VAL A 1 456 ? -6.231 3.353 -14.260 1.00 97.25 456 VAL A CA 1
ATOM 3573 C C . VAL A 1 456 ? -5.100 3.725 -13.302 1.00 97.25 456 VAL A C 1
ATOM 3575 O O . VAL A 1 456 ? -4.942 3.111 -12.249 1.00 97.25 456 VAL A O 1
ATOM 3578 N N . VAL A 1 457 ? -4.325 4.748 -13.660 1.00 98.12 457 VAL A N 1
ATOM 3579 C CA . VAL A 1 457 ? -3.406 5.429 -12.738 1.00 98.12 457 VAL A CA 1
ATOM 3580 C C . VAL A 1 457 ? -4.106 6.702 -12.273 1.00 98.12 457 VAL A C 1
ATOM 3582 O O . VAL A 1 457 ? -4.579 7.467 -13.105 1.00 98.12 457 VAL A O 1
ATOM 3585 N N . GLU A 1 458 ? -4.217 6.907 -10.965 1.00 97.69 458 GLU A N 1
ATOM 3586 C CA . GLU A 1 458 ? -4.844 8.096 -10.374 1.00 97.69 458 GLU A CA 1
ATOM 3587 C C . GLU A 1 458 ? -4.002 8.622 -9.209 1.00 97.69 458 GLU A C 1
ATOM 3589 O O . GLU A 1 458 ? -3.146 7.904 -8.678 1.00 97.69 458 GLU A O 1
ATOM 3594 N N . THR A 1 459 ? -4.210 9.877 -8.814 1.00 98.12 459 THR A N 1
ATOM 3595 C CA . THR A 1 459 ? -3.442 10.462 -7.707 1.00 98.12 459 THR A CA 1
ATOM 3596 C C . THR A 1 459 ? -3.775 9.771 -6.383 1.00 98.12 459 THR A C 1
ATOM 3598 O O . THR A 1 459 ? -4.897 9.300 -6.157 1.00 98.12 459 THR A O 1
ATOM 3601 N N . PHE A 1 460 ? -2.801 9.710 -5.475 1.00 98.38 460 PHE A N 1
ATOM 3602 C CA . PHE A 1 460 ? -3.014 9.146 -4.146 1.00 98.38 460 PHE A CA 1
ATOM 3603 C C . PHE A 1 460 ? -4.092 9.914 -3.370 1.00 98.38 460 PHE A C 1
ATOM 3605 O O . PHE A 1 460 ? -4.983 9.274 -2.814 1.00 98.38 460 PHE A O 1
ATOM 3612 N N . ALA A 1 461 ? -4.077 11.252 -3.399 1.00 96.56 461 ALA A N 1
ATOM 3613 C CA . ALA A 1 461 ? -5.113 12.086 -2.789 1.00 96.56 461 ALA A CA 1
ATOM 3614 C C . ALA A 1 461 ? -6.534 11.725 -3.255 1.00 96.56 461 ALA A C 1
ATOM 3616 O O . ALA A 1 461 ? -7.436 11.564 -2.427 1.00 96.56 461 ALA A O 1
ATOM 3617 N N . GLU A 1 462 ? -6.760 11.570 -4.565 1.00 96.25 462 GLU A N 1
ATOM 3618 C CA . GLU A 1 462 ? -8.076 11.199 -5.105 1.00 96.25 462 GLU A CA 1
ATOM 3619 C C . GLU A 1 462 ? -8.503 9.804 -4.643 1.00 96.25 462 GLU A C 1
ATOM 3621 O O . GLU A 1 462 ? -9.643 9.620 -4.194 1.00 96.25 462 GLU A O 1
ATOM 3626 N N . PHE A 1 463 ? -7.584 8.834 -4.693 1.00 97.19 463 PHE A N 1
ATOM 3627 C CA . PHE A 1 463 ? -7.854 7.479 -4.227 1.00 97.19 463 PHE A CA 1
ATOM 3628 C C . PHE A 1 463 ? -8.175 7.462 -2.727 1.00 97.19 463 PHE A C 1
ATOM 3630 O O . PHE A 1 463 ? -9.207 6.915 -2.336 1.00 97.19 463 PHE A O 1
ATOM 3637 N N . LEU A 1 464 ? -7.336 8.082 -1.890 1.00 97.88 464 LEU A N 1
ATOM 3638 C CA . LEU A 1 464 ? -7.499 8.160 -0.436 1.00 97.88 464 LEU A CA 1
ATOM 3639 C C . LEU A 1 464 ? -8.829 8.822 -0.066 1.00 97.88 464 LEU A C 1
ATOM 3641 O O . LEU A 1 464 ? -9.592 8.289 0.740 1.00 97.88 464 LEU A O 1
ATOM 3645 N N . ALA A 1 465 ? -9.150 9.955 -0.691 1.00 96.94 465 ALA A N 1
ATOM 3646 C CA . ALA A 1 465 ? -10.383 10.678 -0.416 1.00 96.94 465 ALA A CA 1
ATOM 3647 C C . ALA A 1 465 ? -11.634 9.875 -0.818 1.00 96.94 465 ALA A C 1
ATOM 3649 O O . ALA A 1 465 ? -12.692 10.018 -0.193 1.00 96.94 465 ALA A O 1
ATOM 3650 N N . ARG A 1 466 ? -11.545 9.030 -1.854 1.00 96.19 466 ARG A N 1
ATOM 3651 C CA . ARG A 1 466 ? -12.607 8.081 -2.215 1.00 96.19 466 ARG A CA 1
ATOM 3652 C C . ARG A 1 466 ? -12.677 6.911 -1.235 1.00 96.19 466 ARG A C 1
ATOM 3654 O O . ARG A 1 466 ? -13.777 6.526 -0.856 1.00 96.19 466 ARG A O 1
ATOM 3661 N N . ASP A 1 467 ? -11.541 6.364 -0.822 1.00 95.06 467 ASP A N 1
ATOM 3662 C CA . ASP A 1 467 ? -11.453 5.205 0.073 1.00 95.06 467 ASP A CA 1
ATOM 3663 C C . ASP A 1 467 ? -11.999 5.521 1.475 1.00 95.06 467 ASP A C 1
ATOM 3665 O O . ASP A 1 467 ? -12.866 4.801 1.977 1.00 95.06 467 ASP A O 1
ATOM 3669 N N . LEU A 1 468 ? -11.606 6.669 2.046 1.00 97.62 468 LEU A N 1
ATOM 3670 C CA . LEU A 1 468 ? -12.147 7.200 3.301 1.00 97.62 468 LEU A CA 1
ATOM 3671 C C . LEU A 1 468 ? -13.675 7.337 3.238 1.00 97.62 468 LEU A C 1
ATOM 3673 O O . LEU A 1 468 ? -14.384 6.796 4.082 1.00 97.62 468 LEU A O 1
ATOM 3677 N N . ARG A 1 469 ? -14.215 7.985 2.198 1.00 97.06 469 ARG A N 1
ATOM 3678 C CA . ARG A 1 469 ? -15.671 8.186 2.057 1.00 97.06 469 ARG A CA 1
ATOM 3679 C C . ARG A 1 469 ? -16.441 6.901 1.768 1.00 97.06 469 ARG A C 1
ATOM 3681 O O . ARG A 1 469 ? -17.584 6.770 2.194 1.00 97.06 469 ARG A O 1
ATOM 3688 N N . ALA A 1 470 ? -15.853 5.967 1.024 1.00 94.12 470 ALA A N 1
ATOM 3689 C CA . ALA A 1 470 ? -16.515 4.718 0.664 1.00 94.12 470 ALA A CA 1
ATOM 3690 C C . ALA A 1 470 ? -16.607 3.743 1.847 1.00 94.12 470 ALA A C 1
ATOM 3692 O O . ALA A 1 470 ? -17.555 2.952 1.892 1.00 94.12 470 ALA A O 1
ATOM 3693 N N . LYS A 1 471 ? -15.658 3.810 2.791 1.00 93.56 471 LYS A N 1
ATOM 3694 C CA . LYS A 1 471 ? -15.570 2.910 3.948 1.00 93.56 471 LYS A CA 1
ATOM 3695 C C . LYS A 1 471 ? -15.620 3.664 5.272 1.00 93.56 471 LYS A C 1
ATOM 3697 O O . LYS A 1 471 ? -16.645 3.664 5.932 1.00 93.56 471 LYS A O 1
ATOM 3702 N N . TYR A 1 472 ? -14.538 4.321 5.657 1.00 97.12 472 TYR A N 1
ATOM 3703 C CA . TYR A 1 472 ? -14.323 4.743 7.040 1.00 97.12 472 TYR A CA 1
ATOM 3704 C C . TYR A 1 472 ? -15.154 5.953 7.475 1.00 97.12 472 TYR A C 1
ATOM 3706 O O . TYR A 1 472 ? -15.336 6.165 8.660 1.00 97.12 472 TYR A O 1
ATOM 3714 N N . PHE A 1 473 ? -15.715 6.727 6.552 1.00 98.38 473 PHE A N 1
ATOM 3715 C CA . PHE A 1 473 ? -16.715 7.757 6.863 1.00 98.38 473 PHE A CA 1
ATOM 3716 C C . PHE A 1 473 ? -18.134 7.313 6.499 1.00 98.38 473 PHE A C 1
ATOM 3718 O O . PHE A 1 473 ? -19.074 8.102 6.570 1.00 98.38 473 PHE A O 1
ATOM 3725 N N . ASN A 1 474 ? -18.308 6.063 6.068 1.00 98.12 474 ASN A N 1
ATOM 3726 C CA . ASN A 1 474 ? -19.581 5.531 5.612 1.00 98.12 474 ASN A CA 1
ATOM 3727 C C . ASN A 1 474 ? -20.330 4.869 6.769 1.00 98.12 474 ASN A C 1
ATOM 3729 O O . ASN A 1 474 ? -19.908 3.835 7.286 1.00 98.12 474 ASN A O 1
ATOM 3733 N N . GLU A 1 475 ? -21.509 5.401 7.080 1.00 98.19 475 GLU A N 1
ATOM 3734 C CA . GLU A 1 475 ? -22.444 4.867 8.076 1.00 98.19 475 GLU A CA 1
ATOM 3735 C C . GLU A 1 475 ? -22.655 3.345 7.955 1.00 98.19 475 GLU A C 1
ATOM 3737 O O . GLU A 1 475 ? -22.740 2.645 8.960 1.00 98.19 475 GLU A O 1
ATOM 3742 N N . LYS A 1 476 ? -22.699 2.793 6.732 1.00 98.00 476 LYS A N 1
ATOM 3743 C CA . LYS A 1 476 ? -22.887 1.346 6.525 1.00 98.00 476 LYS A CA 1
ATOM 3744 C C . LYS A 1 476 ? -21.707 0.514 7.006 1.00 98.00 476 LYS A C 1
ATOM 3746 O O . LYS A 1 476 ? -21.917 -0.591 7.496 1.00 98.00 476 LYS A O 1
ATOM 3751 N N . TRP A 1 477 ? -20.488 1.007 6.812 1.00 97.00 477 TRP A N 1
ATOM 3752 C CA . TRP A 1 477 ? -19.295 0.310 7.275 1.00 97.00 477 TRP A CA 1
ATOM 3753 C C . TRP A 1 477 ? -19.208 0.386 8.798 1.00 97.00 477 TRP A C 1
ATOM 3755 O O . TRP A 1 477 ? -19.017 -0.647 9.428 1.00 97.00 477 TRP A O 1
ATOM 3765 N N . ILE A 1 478 ? -19.474 1.564 9.376 1.00 98.50 478 ILE A N 1
ATOM 3766 C CA . ILE A 1 478 ? -19.490 1.780 10.831 1.00 98.50 478 ILE A CA 1
ATOM 3767 C C . ILE A 1 478 ? -20.511 0.849 11.492 1.00 98.50 478 ILE A C 1
ATOM 3769 O O . ILE A 1 478 ? -20.146 0.051 12.346 1.00 98.50 478 ILE A O 1
ATOM 3773 N N . LYS A 1 479 ? -21.763 0.837 11.012 1.00 98.44 479 LYS A N 1
ATOM 3774 C CA . LYS A 1 479 ? -22.795 -0.103 11.483 1.00 98.44 479 LYS A CA 1
ATOM 3775 C C . LYS A 1 479 ? -22.389 -1.564 11.320 1.00 98.44 479 LYS A C 1
ATOM 3777 O O . LYS A 1 479 ? -22.761 -2.385 12.143 1.00 98.44 479 LYS A O 1
ATOM 3782 N N . GLY A 1 480 ? -21.658 -1.893 10.256 1.00 97.69 480 GLY A N 1
ATOM 3783 C CA . GLY A 1 480 ? -21.108 -3.230 10.052 1.00 97.69 480 GLY A CA 1
ATOM 3784 C C . GLY A 1 480 ? -20.081 -3.601 11.121 1.00 97.69 480 GLY A C 1
ATOM 3785 O O . GLY A 1 480 ? -20.147 -4.706 11.644 1.00 97.69 480 GLY A O 1
ATOM 3786 N N . MET A 1 481 ? -19.180 -2.682 11.478 1.00 97.69 481 MET A N 1
ATOM 3787 C CA . MET A 1 481 ? -18.219 -2.880 12.570 1.00 97.69 481 MET A CA 1
ATOM 3788 C C . MET A 1 481 ? -18.925 -2.998 13.922 1.00 97.69 481 MET A C 1
ATOM 3790 O O . MET A 1 481 ? -18.569 -3.868 14.707 1.00 97.69 481 MET A O 1
ATOM 3794 N N . MET A 1 482 ? -19.979 -2.213 14.160 1.00 98.38 482 MET A N 1
ATOM 3795 C CA . MET A 1 482 ? -20.762 -2.273 15.401 1.00 98.38 482 MET A CA 1
ATOM 3796 C C . MET A 1 482 ? -21.427 -3.632 15.661 1.00 98.38 482 MET A C 1
ATOM 3798 O O . MET A 1 482 ? -21.752 -3.928 16.800 1.00 98.38 482 MET A O 1
ATOM 3802 N N . LEU A 1 483 ? -21.604 -4.485 14.643 1.00 98.31 483 LEU A N 1
ATOM 3803 C CA . LEU A 1 483 ? -22.094 -5.863 14.821 1.00 98.31 483 LEU A CA 1
ATOM 3804 C C . LEU A 1 483 ? -21.035 -6.824 15.391 1.00 98.31 483 LEU A C 1
ATOM 3806 O O . LEU A 1 483 ? -21.318 -8.010 15.566 1.00 98.31 483 LEU A O 1
ATOM 3810 N N . HIS A 1 484 ? -19.807 -6.342 15.579 1.00 97.88 484 HIS A N 1
ATOM 3811 C CA . HIS A 1 484 ? -18.646 -7.115 16.011 1.00 97.88 484 HIS A CA 1
ATOM 3812 C C . HIS A 1 484 ? -17.986 -6.533 17.268 1.00 97.88 484 HIS A C 1
ATOM 3814 O O . HIS A 1 484 ? -16.820 -6.845 17.535 1.00 97.88 484 HIS A O 1
ATOM 3820 N N . ASP A 1 485 ? -18.721 -5.711 18.024 1.00 97.75 485 ASP A N 1
ATOM 3821 C CA . ASP A 1 485 ? -18.409 -5.337 19.406 1.00 97.75 485 ASP A CA 1
ATOM 3822 C C . ASP A 1 485 ? -16.951 -4.853 19.562 1.00 97.75 485 ASP A C 1
ATOM 3824 O O . ASP A 1 485 ? -16.461 -4.034 18.773 1.00 97.75 485 ASP A O 1
ATOM 3828 N N . TYR A 1 486 ? -16.211 -5.418 20.521 1.00 97.88 486 TYR A N 1
ATOM 3829 C CA . TYR A 1 486 ? -14.800 -5.122 20.782 1.00 97.88 486 TYR A CA 1
ATOM 3830 C C . TYR A 1 486 ? -13.902 -5.143 19.531 1.00 97.88 486 TYR A C 1
ATOM 3832 O O . TYR A 1 486 ? -13.014 -4.294 19.376 1.00 97.88 486 TYR A O 1
ATOM 3840 N N . ALA A 1 487 ? -14.097 -6.126 18.643 1.00 98.12 487 ALA A N 1
ATOM 3841 C CA . ALA A 1 487 ? -13.281 -6.287 17.440 1.00 98.12 487 ALA A CA 1
ATOM 3842 C C . ALA A 1 487 ? -13.608 -5.213 16.395 1.00 98.12 487 ALA A C 1
ATOM 3844 O O . ALA A 1 487 ? -12.702 -4.698 15.741 1.00 98.12 487 ALA A O 1
ATOM 3845 N N . GLY A 1 488 ? -14.885 -4.837 16.284 1.00 98.19 488 GLY A N 1
ATOM 3846 C CA . GLY A 1 488 ? -15.322 -3.716 15.461 1.00 98.19 488 GLY A CA 1
ATOM 3847 C C . GLY A 1 488 ? -14.729 -2.391 15.931 1.00 98.19 488 GLY A C 1
ATOM 3848 O O . GLY A 1 488 ? -14.181 -1.641 15.126 1.00 98.19 488 GLY A O 1
ATOM 3849 N N . ALA A 1 489 ? -14.769 -2.132 17.239 1.00 98.44 489 ALA A N 1
ATOM 3850 C CA . ALA A 1 489 ? -14.198 -0.925 17.831 1.00 98.44 489 ALA A CA 1
ATOM 3851 C C . ALA A 1 489 ? -12.673 -0.855 17.641 1.00 98.44 489 ALA A C 1
ATOM 3853 O O . ALA A 1 489 ? -12.137 0.186 17.261 1.00 98.44 489 ALA A O 1
ATOM 3854 N N . SER A 1 490 ? -11.981 -1.985 17.818 1.00 98.00 490 SER A N 1
ATOM 3855 C CA . SER A 1 490 ? -10.530 -2.090 17.599 1.00 98.00 490 SER A CA 1
ATOM 3856 C C . SER A 1 490 ? -10.133 -1.854 16.138 1.00 98.00 490 SER A C 1
ATOM 3858 O O . SER A 1 490 ? -9.076 -1.285 15.856 1.00 98.00 490 SER A O 1
ATOM 3860 N N . GLU A 1 491 ? -10.964 -2.289 15.188 1.00 97.56 491 GLU A N 1
ATOM 3861 C CA . GLU A 1 491 ? -10.730 -2.050 13.763 1.00 97.56 491 GLU A CA 1
ATOM 3862 C C . GLU A 1 491 ? -10.895 -0.564 13.414 1.00 97.56 491 GLU A C 1
ATOM 3864 O O . GLU A 1 491 ? -10.095 -0.032 12.645 1.00 97.56 491 GLU A O 1
ATOM 3869 N N . ILE A 1 492 ? -11.877 0.127 14.007 1.00 98.38 492 ILE A N 1
ATOM 3870 C CA . ILE A 1 492 ? -12.055 1.579 13.847 1.00 98.38 492 ILE A CA 1
ATOM 3871 C C . ILE A 1 492 ? -10.837 2.348 14.386 1.00 98.38 492 ILE A C 1
ATOM 3873 O O . ILE A 1 492 ? -10.305 3.209 13.684 1.00 98.38 492 ILE A O 1
ATOM 3877 N N . ASP A 1 493 ? -10.357 2.010 15.584 1.00 98.50 493 ASP A N 1
ATOM 3878 C CA . ASP A 1 493 ? -9.142 2.608 16.161 1.00 98.50 493 ASP A CA 1
ATOM 3879 C C . ASP A 1 493 ? -7.917 2.368 15.265 1.00 98.50 493 ASP A C 1
ATOM 3881 O O . ASP A 1 493 ? -7.212 3.304 14.883 1.00 98.50 493 ASP A O 1
ATOM 3885 N N . SER A 1 494 ? -7.738 1.131 14.791 1.00 97.81 494 SER A N 1
ATOM 3886 C CA . SER A 1 494 ? -6.648 0.778 13.873 1.00 97.81 494 SER A CA 1
ATOM 3887 C C . SER A 1 494 ? -6.676 1.573 12.561 1.00 97.81 494 SER A C 1
ATOM 3889 O O . SER A 1 494 ? -5.627 1.854 11.983 1.00 97.81 494 SER A O 1
ATOM 3891 N N . VAL A 1 495 ? -7.860 1.934 12.060 1.00 98.12 495 VAL A N 1
ATOM 3892 C CA . VAL A 1 495 ? -7.996 2.770 10.858 1.00 98.12 495 VAL A CA 1
ATOM 3893 C C . VAL A 1 495 ? -7.477 4.182 11.109 1.00 98.12 495 VAL A C 1
ATOM 3895 O O . VAL A 1 495 ? -6.775 4.726 10.254 1.00 98.12 495 VAL A O 1
ATOM 3898 N N . LEU A 1 496 ? -7.805 4.778 12.256 1.00 98.38 496 LEU A N 1
ATOM 3899 C CA . LEU A 1 496 ? -7.311 6.107 12.611 1.00 98.38 496 LEU A CA 1
ATOM 3900 C C . LEU A 1 496 ? -5.795 6.094 12.853 1.00 98.38 496 LEU A C 1
ATOM 3902 O O . LEU A 1 496 ? -5.096 7.022 12.444 1.00 98.38 496 LEU A O 1
ATOM 3906 N N . GLU A 1 497 ? -5.275 5.023 13.449 1.00 98.06 497 GLU A N 1
ATOM 3907 C CA . GLU A 1 497 ? -3.837 4.802 13.608 1.00 98.06 497 GLU A CA 1
ATOM 3908 C C . GLU A 1 497 ? -3.090 4.706 12.273 1.00 98.06 497 GLU A C 1
ATOM 3910 O O . GLU A 1 497 ? -2.038 5.323 12.084 1.00 98.06 497 GLU A O 1
ATOM 3915 N N . ASP A 1 498 ? -3.656 3.997 11.300 1.00 98.19 498 ASP A N 1
ATOM 3916 C CA . ASP A 1 498 ? -3.060 3.904 9.968 1.00 98.19 498 ASP A CA 1
ATOM 3917 C C . ASP A 1 498 ? -3.158 5.222 9.197 1.00 98.19 498 ASP A C 1
ATOM 3919 O O . ASP A 1 498 ? -2.236 5.596 8.464 1.00 98.19 498 ASP A O 1
ATOM 3923 N N . PHE A 1 499 ? -4.250 5.963 9.391 1.00 98.62 499 PHE A N 1
ATOM 3924 C CA . PHE A 1 499 ? -4.406 7.306 8.846 1.00 98.62 499 PHE A CA 1
ATOM 3925 C C . PHE A 1 499 ? -3.376 8.281 9.429 1.00 98.62 499 PHE A C 1
ATOM 3927 O O . PHE A 1 499 ? -2.785 9.063 8.683 1.00 98.62 499 PHE A O 1
ATOM 3934 N N . TRP A 1 500 ? -3.076 8.189 10.728 1.00 98.62 500 TRP A N 1
ATOM 3935 C CA . TRP A 1 500 ? -1.957 8.916 11.324 1.00 98.62 500 TRP A CA 1
ATOM 3936 C C . TRP A 1 500 ? -0.631 8.597 10.631 1.00 98.62 500 TRP A C 1
ATOM 3938 O O . TRP A 1 500 ? 0.133 9.510 10.320 1.00 98.62 500 TRP A O 1
ATOM 3948 N N . GLY A 1 501 ? -0.346 7.318 10.374 1.00 98.44 501 GLY A N 1
ATOM 3949 C CA . GLY A 1 501 ? 0.897 6.933 9.709 1.00 98.44 501 GLY A CA 1
ATOM 3950 C C . GLY A 1 501 ? 1.037 7.567 8.322 1.00 98.44 501 GLY A C 1
ATOM 3951 O O . GLY A 1 501 ? 2.119 8.039 7.955 1.00 98.44 501 GLY A O 1
ATOM 3952 N N . LEU A 1 502 ? -0.071 7.672 7.580 1.00 98.50 502 LEU A N 1
ATOM 3953 C CA . LEU A 1 502 ? -0.127 8.428 6.326 1.00 98.50 502 LEU A CA 1
ATOM 3954 C C . LEU A 1 502 ? 0.098 9.930 6.542 1.00 98.50 502 LEU A C 1
ATOM 3956 O O . LEU A 1 502 ? 0.865 10.521 5.792 1.00 98.50 502 LEU A O 1
ATOM 3960 N N . ALA A 1 503 ? -0.490 10.537 7.574 1.00 98.19 503 ALA A N 1
ATOM 3961 C CA . ALA A 1 503 ? -0.295 11.958 7.887 1.00 98.19 503 ALA A CA 1
ATOM 3962 C C . ALA A 1 503 ? 1.157 12.308 8.222 1.00 98.19 503 ALA A C 1
ATOM 3964 O O . ALA A 1 503 ? 1.650 13.348 7.797 1.00 98.19 503 ALA A O 1
ATOM 3965 N N . VAL A 1 504 ? 1.864 11.423 8.925 1.00 98.38 504 VAL A N 1
ATOM 3966 C CA . VAL A 1 504 ? 3.288 11.612 9.236 1.00 98.38 504 VAL A CA 1
ATOM 3967 C C . VAL A 1 504 ? 4.161 11.451 7.992 1.00 98.38 504 VAL A C 1
ATOM 3969 O O . VAL A 1 504 ? 5.120 12.192 7.781 1.00 98.38 504 VAL A O 1
ATOM 3972 N N . THR A 1 505 ? 3.865 10.459 7.156 1.00 98.50 505 THR A N 1
ATOM 3973 C CA . THR A 1 505 ? 4.720 10.118 6.010 1.00 98.50 505 THR A CA 1
ATOM 3974 C C . THR A 1 505 ? 4.469 10.999 4.792 1.00 98.50 505 THR A C 1
ATOM 3976 O O . THR A 1 505 ? 5.417 11.462 4.149 1.00 98.50 505 THR A O 1
ATOM 3979 N N . LEU A 1 506 ? 3.206 11.310 4.525 1.00 98.25 506 LEU A N 1
ATOM 3980 C CA . LEU A 1 506 ? 2.720 12.082 3.386 1.00 98.25 506 LEU A CA 1
ATOM 3981 C C . LEU A 1 506 ? 1.809 13.235 3.858 1.00 98.25 506 LEU A C 1
ATOM 3983 O O . LEU A 1 506 ? 0.642 13.283 3.472 1.00 98.25 506 LEU A O 1
ATOM 3987 N N . PRO A 1 507 ? 2.311 14.184 4.672 1.00 96.44 507 PRO A N 1
ATOM 3988 C CA . PRO A 1 507 ? 1.512 15.297 5.188 1.00 96.44 507 PRO A CA 1
ATOM 3989 C C . PRO A 1 507 ? 0.872 16.146 4.082 1.00 96.44 507 PRO A C 1
ATOM 3991 O O . PRO A 1 507 ? -0.228 16.647 4.270 1.00 96.44 507 PRO A O 1
ATOM 3994 N N . ASP A 1 508 ? 1.511 16.259 2.912 1.00 94.69 508 ASP A N 1
ATOM 3995 C CA . ASP A 1 508 ? 0.980 17.014 1.766 1.00 94.69 508 ASP A CA 1
ATOM 3996 C C . ASP A 1 508 ? -0.302 16.392 1.170 1.00 94.69 508 ASP A C 1
ATOM 3998 O O . ASP A 1 508 ? -1.072 17.075 0.495 1.00 94.69 508 ASP A O 1
ATOM 4002 N N . GLU A 1 509 ? -0.540 15.103 1.426 1.00 96.44 509 GLU A N 1
ATOM 4003 C CA . GLU A 1 509 ? -1.695 14.346 0.930 1.00 96.44 509 GLU A CA 1
ATOM 4004 C C . GLU A 1 509 ? -2.858 14.332 1.940 1.00 96.44 509 GLU A C 1
ATOM 4006 O O . GLU A 1 509 ? -3.979 13.937 1.602 1.00 96.44 509 GLU A O 1
ATOM 4011 N N . ILE A 1 510 ? -2.605 14.751 3.186 1.00 97.25 510 ILE A N 1
ATOM 4012 C CA . ILE A 1 510 ? -3.576 14.729 4.280 1.00 97.25 510 ILE A CA 1
ATOM 4013 C C . ILE A 1 510 ? -4.069 16.143 4.579 1.00 97.25 510 ILE A C 1
ATOM 4015 O O . ILE A 1 510 ? -3.308 17.044 4.911 1.00 97.25 510 ILE A O 1
ATOM 4019 N N . THR A 1 511 ? -5.385 16.334 4.492 1.00 97.12 511 THR A N 1
ATOM 4020 C CA . THR A 1 511 ? -6.016 17.644 4.727 1.00 97.12 511 THR A CA 1
ATOM 4021 C C . THR A 1 511 ? -6.611 17.755 6.129 1.00 97.12 511 THR A C 1
ATOM 4023 O O . THR A 1 511 ? -7.105 16.768 6.678 1.00 97.12 511 THR A O 1
ATOM 4026 N N . ASP A 1 512 ? -6.671 18.975 6.670 1.00 97.69 512 ASP A N 1
ATOM 4027 C CA . ASP A 1 512 ? -7.360 19.259 7.939 1.00 97.69 512 ASP A CA 1
ATOM 4028 C C . ASP A 1 512 ? -8.843 18.843 7.911 1.00 97.69 512 ASP A C 1
ATOM 4030 O O . ASP A 1 512 ? -9.387 18.420 8.931 1.00 97.69 512 ASP A O 1
ATOM 4034 N N . ASP A 1 513 ? -9.488 18.899 6.739 1.00 97.00 513 ASP A N 1
ATOM 4035 C CA . ASP A 1 513 ? -10.871 18.449 6.540 1.00 97.00 513 ASP A CA 1
ATOM 4036 C C . ASP A 1 513 ? -11.022 16.930 6.725 1.00 97.00 513 ASP A C 1
ATOM 4038 O O . ASP A 1 513 ? -12.062 16.471 7.194 1.00 97.00 513 ASP A O 1
ATOM 4042 N N . MET A 1 514 ? -9.999 16.131 6.393 1.00 98.19 514 MET A N 1
ATOM 4043 C CA . MET A 1 514 ? -10.029 14.682 6.634 1.00 98.19 514 MET A CA 1
ATOM 4044 C C . MET A 1 514 ? -9.970 14.370 8.132 1.00 98.19 514 MET A C 1
ATOM 4046 O O . MET A 1 514 ? -10.747 13.544 8.606 1.00 98.19 514 MET A O 1
ATOM 4050 N N . TRP A 1 515 ? -9.106 15.057 8.888 1.00 98.38 515 TRP A N 1
ATOM 4051 C CA . TRP A 1 515 ? -9.074 14.952 10.352 1.00 98.38 515 TRP A CA 1
ATOM 4052 C C . TRP A 1 515 ? -10.382 15.420 10.985 1.00 98.38 515 TRP A C 1
ATOM 4054 O O . TRP A 1 515 ? -10.929 14.752 11.863 1.00 98.38 515 TRP A O 1
ATOM 4064 N N . LYS A 1 516 ? -10.916 16.547 10.503 1.00 97.94 516 LYS A N 1
ATOM 4065 C CA . LYS A 1 516 ? -12.202 17.071 10.958 1.00 97.94 516 LYS A CA 1
ATOM 4066 C C . LYS A 1 516 ? -13.337 16.081 10.710 1.00 97.94 516 LYS A C 1
ATOM 4068 O O . LYS A 1 516 ? -14.188 15.936 11.576 1.00 97.94 516 LYS A O 1
ATOM 4073 N N . GLU A 1 517 ? -13.340 15.383 9.578 1.00 98.38 517 GLU A N 1
ATOM 4074 C CA . GLU A 1 517 ? -14.352 14.367 9.282 1.00 98.38 517 GLU A CA 1
ATOM 4075 C C . GLU A 1 517 ? -14.216 13.132 10.189 1.00 98.38 517 GLU A C 1
ATOM 4077 O O . GLU A 1 517 ? -15.239 12.613 10.624 1.00 98.38 517 GLU A O 1
ATOM 4082 N N . PHE A 1 518 ? -13.000 12.696 10.554 1.00 98.62 518 PHE A N 1
ATOM 4083 C CA . PHE A 1 518 ? -12.818 11.661 11.588 1.00 98.62 518 PHE A CA 1
ATOM 4084 C C . PHE A 1 518 ? -13.416 12.093 12.930 1.00 98.62 518 PHE A C 1
ATOM 4086 O O . PHE A 1 518 ? -14.185 11.341 13.526 1.00 98.62 518 PHE A O 1
ATOM 4093 N N . TYR A 1 519 ? -13.102 13.311 13.375 1.00 98.69 519 TYR A N 1
ATOM 4094 C CA . TYR A 1 519 ? -13.681 13.884 14.588 1.00 98.69 519 TYR A CA 1
ATOM 4095 C C . TYR A 1 519 ? -15.212 13.951 14.504 1.00 98.69 519 TYR A C 1
ATOM 4097 O O . TYR A 1 519 ? -15.906 13.503 15.415 1.00 98.69 519 TYR A O 1
ATOM 4105 N N . ASP A 1 520 ? -15.756 14.437 13.388 1.00 98.50 520 ASP A N 1
ATOM 4106 C CA . ASP A 1 520 ? -17.201 14.577 13.234 1.00 98.50 520 ASP A CA 1
ATOM 4107 C C . ASP A 1 520 ? -17.903 13.218 13.267 1.00 98.50 520 ASP A C 1
ATOM 4109 O O . ASP A 1 520 ? -18.888 13.039 13.982 1.00 98.50 520 ASP A O 1
ATOM 4113 N N . VAL A 1 521 ? -17.382 12.248 12.515 1.00 98.69 521 VAL A N 1
ATOM 4114 C CA . VAL A 1 521 ? -17.968 10.912 12.399 1.00 98.69 521 VAL A CA 1
ATOM 4115 C C . VAL A 1 521 ? -17.887 10.142 13.712 1.00 98.69 521 VAL A C 1
ATOM 4117 O O . VAL A 1 521 ? -18.896 9.571 14.106 1.00 98.69 521 VAL A O 1
ATOM 4120 N N . TYR A 1 522 ? -16.726 10.116 14.371 1.00 98.56 522 TYR A N 1
ATOM 4121 C CA . TYR A 1 522 ? -16.475 9.192 15.484 1.00 98.56 522 TYR A CA 1
ATOM 4122 C C . TYR A 1 522 ? -16.567 9.814 16.876 1.00 98.56 522 TYR A C 1
ATOM 4124 O O . TYR A 1 522 ? -16.808 9.080 17.827 1.00 98.56 522 TYR A O 1
ATOM 4132 N N . VAL A 1 523 ? -16.381 11.131 17.007 1.00 98.25 523 VAL A N 1
ATOM 4133 C CA . VAL A 1 523 ? -16.422 11.823 18.308 1.00 98.25 523 VAL A CA 1
ATOM 4134 C C . VAL A 1 523 ? -17.731 12.576 18.474 1.00 98.25 523 VAL A C 1
ATOM 4136 O O . VAL A 1 523 ? -18.409 12.407 19.476 1.00 98.25 523 VAL A O 1
ATOM 4139 N N . THR A 1 524 ? -18.135 13.370 17.478 1.00 98.00 524 THR A N 1
ATOM 4140 C CA . THR A 1 524 ? -19.427 14.083 17.549 1.00 98.00 524 THR A CA 1
ATOM 4141 C C . THR A 1 524 ? -20.615 13.239 17.102 1.00 98.00 524 THR A C 1
ATOM 4143 O O . THR A 1 524 ? -21.731 13.750 17.065 1.00 98.00 524 THR A O 1
ATOM 4146 N N . ASP A 1 525 ? -20.359 11.984 16.720 1.00 98.25 525 ASP A N 1
ATOM 4147 C CA . ASP A 1 525 ? -21.348 11.034 16.217 1.00 98.25 525 ASP A CA 1
ATOM 4148 C C . ASP A 1 525 ? -22.260 11.649 15.142 1.00 98.25 525 ASP A C 1
ATOM 4150 O O . ASP A 1 525 ? -23.479 11.722 15.274 1.00 98.25 525 ASP A O 1
ATOM 4154 N N . LYS A 1 526 ? -21.656 12.117 14.041 1.00 98.38 526 LYS A N 1
ATOM 4155 C CA . LYS A 1 526 ? -22.329 12.799 12.914 1.00 98.38 526 LYS A CA 1
ATOM 4156 C C . LYS A 1 526 ? -23.588 12.094 12.388 1.00 98.38 526 LYS A C 1
ATOM 4158 O O . LYS A 1 526 ? -24.403 12.732 11.718 1.00 98.38 526 LYS A O 1
ATOM 4163 N N . TYR A 1 527 ? -23.709 10.786 12.608 1.00 98.56 527 TYR A N 1
ATOM 4164 C CA . TYR A 1 527 ? -24.806 9.951 12.125 1.00 98.56 527 TYR A CA 1
ATOM 4165 C C . TYR A 1 527 ? -25.804 9.538 13.219 1.00 98.56 527 TYR A C 1
ATOM 4167 O O . TYR A 1 527 ? -26.727 8.782 12.909 1.00 98.56 527 TYR A O 1
ATOM 4175 N N . ASP A 1 528 ? -25.641 10.031 14.450 1.00 98.38 528 ASP A N 1
ATOM 4176 C CA . ASP A 1 528 ? -26.478 9.723 15.612 1.00 98.38 528 ASP A CA 1
ATOM 4177 C C . ASP A 1 528 ? -26.616 8.198 15.845 1.00 98.38 528 ASP A C 1
ATOM 4179 O O . ASP A 1 528 ? -27.725 7.661 15.961 1.00 98.38 528 ASP A O 1
ATOM 4183 N N . LEU A 1 529 ? -25.494 7.466 15.840 1.00 98.25 529 LEU A N 1
ATOM 4184 C CA . LEU A 1 529 ? -25.454 6.004 15.987 1.00 98.25 529 LEU A CA 1
ATOM 4185 C C . LEU A 1 529 ? -25.354 5.528 17.441 1.00 98.25 529 LEU A C 1
ATOM 4187 O O . LEU A 1 529 ? -25.498 4.329 17.678 1.00 98.25 529 LEU A O 1
ATOM 4191 N N . GLY A 1 530 ? -25.127 6.435 18.390 1.00 98.38 530 GLY A N 1
ATOM 4192 C CA . GLY A 1 530 ? -24.807 6.108 19.777 1.00 98.38 530 GLY A CA 1
ATOM 4193 C C . GLY A 1 530 ? -23.367 5.625 19.932 1.00 98.38 530 GLY A C 1
ATOM 4194 O O . GLY A 1 530 ? -23.122 4.684 20.681 1.00 98.38 530 GLY A O 1
ATOM 4195 N N . LEU A 1 531 ? -22.420 6.210 19.182 1.00 98.31 531 LEU A N 1
ATOM 4196 C CA . LEU A 1 531 ? -21.028 5.736 19.178 1.00 98.31 531 LEU A CA 1
ATOM 4197 C C . LEU A 1 531 ? -20.350 5.886 20.538 1.00 98.31 531 LEU A C 1
ATOM 4199 O O . LEU A 1 531 ? -19.574 5.015 20.908 1.00 98.31 531 LEU A O 1
ATOM 4203 N N . GLU A 1 532 ? -20.642 6.959 21.272 1.00 96.62 532 GLU A N 1
ATOM 4204 C CA . GLU A 1 532 ? -20.094 7.187 22.611 1.00 96.62 532 GLU A CA 1
ATOM 4205 C C . GLU A 1 532 ? -20.434 6.019 23.549 1.00 96.62 532 GLU A C 1
ATOM 4207 O O . GLU A 1 532 ? -19.519 5.338 24.017 1.00 96.62 532 GLU A O 1
ATOM 4212 N N . ASP A 1 533 ? -21.732 5.744 23.721 1.00 97.81 533 ASP A N 1
ATOM 4213 C CA . ASP A 1 533 ? -22.253 4.649 24.546 1.00 97.81 533 ASP A CA 1
ATOM 4214 C C . ASP A 1 533 ? -21.722 3.287 24.072 1.00 97.81 533 ASP A C 1
ATOM 4216 O O . ASP A 1 533 ? -21.278 2.472 24.877 1.00 97.81 533 ASP A O 1
ATOM 4220 N N . TRP A 1 534 ? -21.728 3.046 22.756 1.00 98.56 534 TRP A N 1
ATOM 4221 C CA . TRP A 1 534 ? -21.258 1.786 22.182 1.00 98.56 534 TRP A CA 1
ATOM 4222 C C . TRP A 1 534 ? -19.762 1.560 22.421 1.00 98.56 534 TRP A C 1
ATOM 4224 O O . TRP A 1 534 ? -19.354 0.457 22.772 1.00 98.56 534 TRP A O 1
ATOM 4234 N N . PHE A 1 535 ? -18.929 2.592 22.268 1.00 98.44 535 PHE A N 1
ATOM 4235 C CA . PHE A 1 535 ? -17.514 2.476 22.603 1.00 98.44 535 PHE A CA 1
ATOM 4236 C C . PHE A 1 535 ? -17.313 2.252 24.102 1.00 98.44 535 PHE A C 1
ATOM 4238 O O . PHE A 1 535 ? -16.481 1.424 24.450 1.00 98.44 535 PHE A O 1
ATOM 4245 N N . ASP A 1 536 ? -18.039 2.950 24.978 1.00 96.75 536 ASP A N 1
ATOM 4246 C CA . ASP A 1 536 ? -17.894 2.760 26.428 1.00 96.75 536 ASP A CA 1
ATOM 4247 C C . ASP A 1 536 ? -18.297 1.352 26.882 1.00 96.75 536 ASP A C 1
ATOM 4249 O O . ASP A 1 536 ? -17.649 0.790 27.766 1.00 96.75 536 ASP A O 1
ATOM 4253 N N . GLU A 1 537 ? -19.321 0.761 26.261 1.00 97.75 537 GLU A N 1
ATOM 4254 C CA . GLU A 1 537 ? -19.753 -0.609 26.548 1.00 97.75 537 GLU A CA 1
ATOM 4255 C C . GLU A 1 537 ? -18.778 -1.652 25.979 1.00 97.75 537 GLU A C 1
ATOM 4257 O O . GLU A 1 537 ? -18.360 -2.564 26.695 1.00 97.75 537 GLU A O 1
ATOM 4262 N N . GLU A 1 538 ? -18.385 -1.513 24.710 1.00 98.25 538 GLU A N 1
ATOM 4263 C CA . GLU A 1 538 ? -17.683 -2.581 23.995 1.00 98.25 538 GLU A CA 1
ATOM 4264 C C . GLU A 1 538 ? -16.157 -2.469 24.045 1.00 98.25 538 GLU A C 1
ATOM 4266 O O . GLU A 1 538 ? -15.456 -3.485 24.090 1.00 98.25 538 GLU A O 1
ATOM 4271 N N . ASN A 1 539 ? -15.604 -1.251 23.980 1.00 98.19 539 ASN A N 1
ATOM 4272 C CA . ASN A 1 539 ? -14.158 -1.014 23.983 1.00 98.19 539 ASN A CA 1
ATOM 4273 C C . ASN A 1 539 ? -13.797 0.464 24.268 1.00 98.19 539 ASN A C 1
ATOM 4275 O O . ASN A 1 539 ? -13.412 1.203 23.348 1.00 98.19 539 ASN A O 1
ATOM 4279 N N . PRO A 1 540 ? -13.850 0.911 25.537 1.00 97.81 540 PRO A N 1
ATOM 4280 C CA . PRO A 1 540 ? -13.558 2.303 25.890 1.00 97.81 540 PRO A CA 1
ATOM 4281 C C . PRO A 1 540 ? -12.106 2.685 25.572 1.00 97.81 540 PRO A C 1
ATOM 4283 O O . PRO A 1 540 ? -11.795 3.839 25.276 1.00 97.81 540 PRO A O 1
ATOM 4286 N N . TRP A 1 541 ? -11.198 1.706 25.566 1.00 97.94 541 TRP A N 1
ATOM 4287 C CA . TRP A 1 541 ? -9.784 1.910 25.261 1.00 97.94 541 TRP A CA 1
ATOM 4288 C C . TRP A 1 541 ? -9.533 2.306 23.804 1.00 97.94 541 TRP A C 1
ATOM 4290 O O . TRP A 1 541 ? -8.655 3.132 23.554 1.00 97.94 541 TRP A O 1
ATOM 4300 N N . ALA A 1 542 ? -10.312 1.770 22.858 1.00 98.19 542 ALA A N 1
ATOM 4301 C CA . ALA A 1 542 ? -10.275 2.189 21.458 1.00 98.19 542 ALA A CA 1
ATOM 4302 C C . ALA A 1 542 ? -10.663 3.671 21.325 1.00 98.19 542 ALA A C 1
ATOM 4304 O O . ALA A 1 542 ? -9.944 4.444 20.695 1.00 98.19 542 ALA A O 1
ATOM 4305 N N . ARG A 1 543 ? -11.729 4.113 22.008 1.00 97.81 543 ARG A N 1
ATOM 4306 C CA . ARG A 1 543 ? -12.130 5.531 22.024 1.00 97.81 543 ARG A CA 1
ATOM 4307 C C . ARG A 1 543 ? -11.053 6.430 22.626 1.00 97.81 543 ARG A C 1
ATOM 4309 O O . ARG A 1 543 ? -10.736 7.478 22.065 1.00 97.81 543 ARG A O 1
ATOM 4316 N N . GLN A 1 544 ? -10.460 6.018 23.746 1.00 98.12 544 GLN A N 1
ATOM 4317 C CA . GLN A 1 544 ? -9.365 6.759 24.378 1.00 98.12 544 GLN A CA 1
ATOM 4318 C C . GLN A 1 544 ? -8.147 6.884 23.455 1.00 98.12 544 GLN A C 1
ATOM 4320 O O . GLN A 1 544 ? -7.605 7.981 23.317 1.00 98.12 544 GLN A O 1
ATOM 4325 N N . SER A 1 545 ? -7.744 5.784 22.811 1.00 98.44 545 SER A N 1
ATOM 4326 C CA . SER A 1 545 ? -6.666 5.738 21.815 1.00 98.44 545 SER A CA 1
ATOM 4327 C C . SER A 1 545 ? -6.936 6.726 20.677 1.00 98.44 545 SER A C 1
ATOM 4329 O O . SER A 1 545 ? -6.133 7.624 20.416 1.00 98.44 545 SER A O 1
ATOM 4331 N N . MET A 1 546 ? -8.136 6.676 20.095 1.00 98.62 546 MET A N 1
ATOM 4332 C CA . MET A 1 546 ? -8.526 7.572 19.011 1.00 98.62 546 MET A CA 1
ATOM 4333 C C . MET A 1 546 ? -8.495 9.051 19.413 1.00 98.62 546 MET A C 1
ATOM 4335 O O . MET A 1 546 ? -7.924 9.882 18.698 1.00 98.62 546 MET A O 1
ATOM 4339 N N . ASN A 1 547 ? -9.067 9.391 20.571 1.00 98.44 547 ASN A N 1
ATOM 4340 C CA . ASN A 1 547 ? -9.081 10.763 21.079 1.00 98.44 547 ASN A CA 1
ATOM 4341 C C . ASN A 1 547 ? -7.661 11.271 21.355 1.00 98.44 547 ASN A C 1
ATOM 4343 O O . ASN A 1 547 ? -7.306 12.379 20.942 1.00 98.44 547 ASN A O 1
ATOM 4347 N N . ALA A 1 548 ? -6.819 10.448 21.985 1.00 98.38 548 ALA A N 1
ATOM 4348 C CA . ALA A 1 548 ? -5.419 10.773 22.225 1.00 98.38 548 ALA A CA 1
ATOM 4349 C C . ALA A 1 548 ? -4.644 10.957 20.914 1.00 98.38 548 ALA A C 1
ATOM 4351 O O . ALA A 1 548 ? -3.856 11.896 20.794 1.00 98.38 548 ALA A O 1
ATOM 4352 N N . ARG A 1 549 ? -4.889 10.118 19.902 1.00 98.50 549 ARG A N 1
ATOM 4353 C CA . ARG A 1 549 ? -4.237 10.235 18.595 1.00 98.50 549 ARG A CA 1
ATOM 4354 C C . ARG A 1 549 ? -4.640 11.508 17.852 1.00 98.50 549 ARG A C 1
ATOM 4356 O O . ARG A 1 549 ? -3.775 12.182 17.294 1.00 98.50 549 ARG A O 1
ATOM 4363 N N . MET A 1 550 ? -5.916 11.885 17.887 1.00 98.75 550 MET A N 1
ATOM 4364 C CA . MET A 1 550 ? -6.385 13.164 17.341 1.00 98.75 550 MET A CA 1
ATOM 4365 C C . MET A 1 550 ? -5.757 14.364 18.068 1.00 98.75 550 MET A C 1
ATOM 4367 O O . MET A 1 550 ? -5.318 15.315 17.419 1.00 98.75 550 MET A O 1
ATOM 4371 N N . LEU A 1 551 ? -5.636 14.308 19.399 1.00 98.38 551 LEU A N 1
ATOM 4372 C CA . LEU A 1 551 ? -4.934 15.331 20.184 1.00 98.38 551 LEU A CA 1
ATOM 4373 C C . LEU A 1 551 ? -3.440 15.398 19.846 1.00 98.38 551 LEU A C 1
ATOM 4375 O O . LEU A 1 551 ? -2.891 16.493 19.731 1.00 98.38 551 LEU A O 1
ATOM 4379 N N . GLU A 1 552 ? -2.789 14.255 19.633 1.00 98.25 552 GLU A N 1
ATOM 4380 C CA . GLU A 1 552 ? -1.393 14.193 19.198 1.00 98.25 552 GLU A CA 1
ATOM 4381 C C . GLU A 1 552 ? -1.206 14.797 17.803 1.00 98.25 552 GLU A C 1
ATOM 4383 O O . GLU A 1 552 ? -0.217 15.494 17.571 1.00 98.25 552 GLU A O 1
ATOM 4388 N N . ALA A 1 553 ? -2.163 14.609 16.890 1.00 98.38 553 ALA A N 1
ATOM 4389 C CA . ALA A 1 553 ? -2.129 15.251 15.580 1.00 98.38 553 ALA A CA 1
ATOM 4390 C C . ALA A 1 553 ? -2.173 16.775 15.667 1.00 98.38 553 ALA A C 1
ATOM 4392 O O . ALA A 1 553 ? -1.396 17.444 14.980 1.00 98.38 553 ALA A O 1
ATOM 4393 N N . VAL A 1 554 ? -2.982 17.323 16.575 1.00 98.00 554 VAL A N 1
ATOM 4394 C CA . VAL A 1 554 ? -2.963 18.762 16.873 1.00 98.00 554 VAL A CA 1
ATOM 4395 C C . VAL A 1 554 ? -1.647 19.170 17.536 1.00 98.00 554 VAL A C 1
ATOM 4397 O O . VAL A 1 554 ? -1.034 20.161 17.139 1.00 98.00 554 VAL A O 1
ATOM 4400 N N . HIS A 1 555 ? -1.173 18.402 18.521 1.00 96.75 555 HIS A N 1
ATOM 4401 C CA . HIS A 1 555 ? 0.057 18.693 19.259 1.00 96.75 555 HIS A CA 1
ATOM 4402 C C . HIS A 1 555 ? 1.291 18.763 18.345 1.00 96.75 555 HIS A C 1
ATOM 4404 O O . HIS A 1 555 ? 2.129 19.655 18.494 1.00 96.75 555 HIS A O 1
ATOM 4410 N N . LYS A 1 556 ? 1.379 17.839 17.384 1.00 96.81 556 LYS A N 1
ATOM 4411 C CA . LYS A 1 556 ? 2.470 17.707 16.411 1.00 96.81 556 LYS A CA 1
ATOM 4412 C C . LYS A 1 556 ? 2.310 18.591 15.172 1.00 96.81 556 LYS A C 1
ATOM 4414 O O . LYS A 1 556 ? 3.258 18.710 14.404 1.00 96.81 556 LYS A O 1
ATOM 4419 N N . GLY A 1 557 ? 1.149 19.217 14.982 1.00 96.56 557 GLY A N 1
ATOM 4420 C CA . GLY A 1 557 ? 0.872 20.087 13.837 1.00 96.56 557 GLY A CA 1
ATOM 4421 C C . GLY A 1 557 ? 0.473 19.361 12.548 1.00 96.56 557 GLY A C 1
ATOM 4422 O O . GLY A 1 557 ? 0.451 19.996 11.499 1.00 96.56 557 GLY A O 1
ATOM 4423 N N . TYR A 1 558 ? 0.127 18.071 12.617 1.00 97.69 558 TYR A N 1
ATOM 4424 C CA . TYR A 1 558 ? -0.453 17.316 11.493 1.00 97.69 558 TYR A CA 1
AT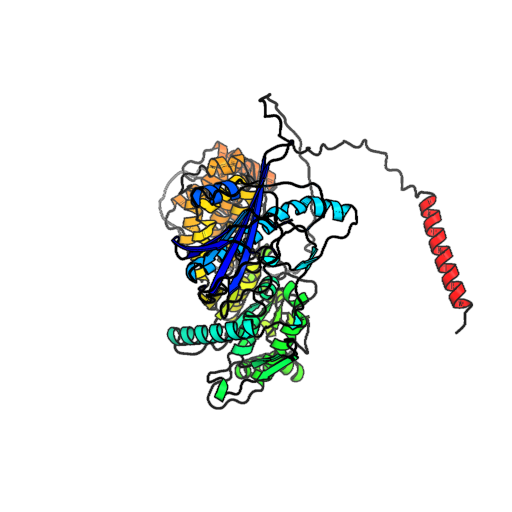OM 4425 C C . TYR A 1 558 ? -1.946 17.588 11.294 1.00 97.69 558 TYR A C 1
ATOM 4427 O O . TYR A 1 558 ? -2.508 17.207 10.270 1.00 97.69 558 TYR A O 1
ATOM 4435 N N . TRP A 1 559 ? -2.580 18.234 12.272 1.00 98.00 559 TRP A N 1
ATOM 4436 C CA . TRP A 1 559 ? -3.938 18.740 12.167 1.00 98.00 559 TRP A CA 1
ATOM 4437 C C . TRP A 1 559 ? -4.033 20.152 12.741 1.00 98.00 559 TRP A C 1
ATOM 4439 O O . TRP A 1 559 ? -3.757 20.385 13.919 1.00 98.00 559 TRP A O 1
ATOM 4449 N N . THR A 1 560 ? -4.459 21.104 11.916 1.00 96.50 560 THR A N 1
ATOM 4450 C CA . THR A 1 560 ? -4.783 22.466 12.339 1.00 96.50 560 THR A CA 1
ATOM 4451 C C . THR A 1 560 ? -6.295 22.668 12.323 1.00 96.50 560 THR A C 1
ATOM 4453 O O . THR A 1 560 ? -6.921 22.768 11.273 1.00 96.50 560 THR A O 1
ATOM 4456 N N . THR A 1 561 ? -6.901 22.806 13.503 1.00 91.12 561 THR A N 1
ATOM 4457 C CA . THR A 1 561 ? -8.312 23.202 13.625 1.00 91.12 561 THR A CA 1
ATOM 4458 C C . THR A 1 561 ? -8.446 24.708 13.856 1.00 91.12 561 THR A C 1
ATOM 4460 O O . THR A 1 561 ? -7.778 25.291 14.711 1.00 91.12 561 THR A O 1
ATOM 4463 N N . SER A 1 562 ? -9.343 25.356 13.108 1.00 87.19 562 SER A N 1
ATOM 4464 C CA . SER A 1 562 ? -9.735 26.750 13.360 1.00 87.19 562 SER A CA 1
ATOM 4465 C C . SER A 1 562 ? -10.778 26.892 14.473 1.00 87.19 562 SER A C 1
ATOM 4467 O O . SER A 1 562 ? -11.011 28.007 14.943 1.00 87.19 562 SER A O 1
ATOM 4469 N N . ASP A 1 563 ? -11.436 25.795 14.857 1.00 90.31 563 ASP A N 1
ATOM 4470 C CA . ASP A 1 563 ? -12.432 25.771 15.926 1.00 90.31 563 ASP A CA 1
ATOM 4471 C C . ASP A 1 563 ? -11.772 25.315 17.238 1.00 90.31 563 ASP A C 1
ATOM 4473 O O . ASP A 1 563 ? -11.406 24.140 17.357 1.00 90.31 563 ASP A O 1
ATOM 4477 N N . PRO A 1 564 ? -11.605 26.215 18.227 1.00 81.62 564 PRO A N 1
ATOM 4478 C CA . PRO A 1 564 ? -10.997 25.854 19.502 1.00 81.62 564 PRO A CA 1
ATOM 4479 C C . PRO A 1 564 ? -11.818 24.805 20.260 1.00 81.62 564 PRO A C 1
ATOM 4481 O O . PRO A 1 564 ? -11.231 24.014 20.994 1.00 81.62 564 PRO A O 1
ATOM 4484 N N . ASN A 1 565 ? -13.137 24.730 20.038 1.00 92.06 565 ASN A N 1
ATOM 4485 C CA . ASN A 1 565 ? -14.002 23.788 20.750 1.00 92.06 565 ASN A CA 1
ATOM 4486 C C . ASN A 1 565 ? -13.664 22.328 20.433 1.00 92.06 565 ASN A C 1
ATOM 4488 O O . ASN A 1 565 ? -13.942 21.464 21.254 1.00 92.06 565 ASN A O 1
ATOM 4492 N N . VAL A 1 566 ? -13.056 22.048 19.275 1.00 96.12 566 VAL A N 1
ATOM 4493 C CA . VAL A 1 566 ? -12.667 20.687 18.880 1.00 96.12 566 VAL A CA 1
ATOM 4494 C C . VAL A 1 566 ? -11.624 20.123 19.843 1.00 96.12 566 VAL A C 1
ATOM 4496 O O . VAL A 1 566 ? -11.791 19.024 20.363 1.00 96.12 566 VAL A O 1
ATOM 4499 N N . VAL A 1 567 ? -10.569 20.893 20.131 1.00 96.31 567 VAL A N 1
ATOM 4500 C CA . VAL A 1 567 ? -9.509 20.464 21.058 1.00 96.31 567 VAL A CA 1
ATOM 4501 C C . VAL A 1 567 ? -10.053 20.382 22.479 1.00 96.31 567 VAL A C 1
ATOM 4503 O O . VAL A 1 567 ? -9.791 19.409 23.179 1.00 96.31 567 VAL A O 1
ATOM 4506 N N . GLU A 1 568 ? -10.843 21.375 22.900 1.00 96.06 568 GLU A N 1
ATOM 4507 C CA . GLU A 1 568 ? -11.458 21.377 24.231 1.00 96.06 568 GLU A CA 1
ATOM 4508 C C . GLU A 1 568 ? -12.387 20.173 24.432 1.00 96.06 568 GLU A C 1
ATOM 4510 O O . GLU A 1 568 ? -12.363 19.547 25.491 1.00 96.06 568 GLU A O 1
ATOM 4515 N N . ASN A 1 569 ? -13.168 19.817 23.408 1.00 97.56 569 ASN A N 1
ATOM 4516 C CA . ASN A 1 569 ? -14.021 18.641 23.432 1.00 97.56 569 ASN A CA 1
ATOM 4517 C C . ASN A 1 569 ? -13.198 17.356 23.475 1.00 97.56 569 ASN A C 1
ATOM 4519 O O . ASN A 1 569 ? -13.423 16.574 24.382 1.00 97.56 569 ASN A O 1
ATOM 4523 N N . LEU A 1 570 ? -12.212 17.165 22.595 1.00 97.88 570 LEU A N 1
ATOM 4524 C CA . LEU A 1 570 ? -11.357 15.971 22.612 1.00 97.88 570 LEU A CA 1
ATOM 4525 C C . LEU A 1 570 ? -10.663 15.751 23.965 1.00 97.88 570 LEU A C 1
ATOM 4527 O O . LEU A 1 570 ? -10.591 14.619 24.437 1.00 97.88 570 LEU A O 1
ATOM 4531 N N . VAL A 1 571 ? -10.171 16.823 24.603 1.00 97.75 571 VAL A N 1
ATOM 4532 C CA . VAL A 1 571 ? -9.595 16.744 25.957 1.00 97.75 571 VAL A CA 1
ATOM 4533 C C . VAL A 1 571 ? -10.648 16.284 26.961 1.00 97.75 571 VAL A C 1
ATOM 4535 O O . VAL A 1 571 ? -10.352 15.412 27.772 1.00 97.75 571 VAL A O 1
ATOM 4538 N N . ARG A 1 572 ? -11.864 16.839 26.903 1.00 97.25 572 ARG A N 1
ATOM 4539 C CA . ARG A 1 572 ? -12.972 16.413 27.765 1.00 97.25 572 ARG A CA 1
ATOM 4540 C C . ARG A 1 572 ? -13.312 14.936 27.558 1.00 97.25 572 ARG A C 1
ATOM 4542 O O . ARG A 1 572 ? -13.220 14.189 28.522 1.00 97.25 572 ARG A O 1
ATOM 4549 N N . GLU A 1 573 ? -13.586 14.517 26.322 1.00 97.44 573 GLU A N 1
ATOM 4550 C CA . GLU A 1 573 ? -13.943 13.128 25.986 1.00 97.44 573 GLU A CA 1
ATOM 4551 C C . GLU A 1 573 ? -12.867 12.131 26.444 1.00 97.44 573 GLU A C 1
ATOM 4553 O O . GLU A 1 573 ? -13.164 11.060 26.968 1.00 97.44 573 GLU A O 1
ATOM 4558 N N . TYR A 1 574 ? -11.587 12.473 26.259 1.00 97.75 574 TYR A N 1
ATOM 4559 C CA . TYR A 1 574 ? -10.477 11.629 26.696 1.00 97.75 574 TYR A CA 1
ATOM 4560 C C . TYR A 1 574 ? -10.397 11.524 28.225 1.00 97.75 574 TYR A C 1
ATOM 4562 O O . TYR A 1 574 ? -10.276 10.425 28.763 1.00 97.75 574 TYR A O 1
ATOM 4570 N N . VAL A 1 575 ? -10.464 12.656 28.931 1.00 97.81 575 VAL A N 1
ATOM 4571 C CA . VAL A 1 575 ? -10.326 12.710 30.394 1.00 97.81 575 VAL A CA 1
ATOM 4572 C C . VAL A 1 575 ? -11.514 12.051 31.094 1.00 97.81 575 VAL A C 1
ATOM 4574 O O . VAL A 1 575 ? -11.293 11.300 32.040 1.00 97.81 575 VAL A O 1
ATOM 4577 N N . GLU A 1 576 ? -12.741 12.285 30.623 1.00 96.81 576 GLU A N 1
ATOM 4578 C CA . GLU A 1 576 ? -13.957 11.648 31.148 1.00 96.81 576 GLU A CA 1
ATOM 4579 C C . GLU A 1 576 ? -13.920 10.135 30.906 1.00 96.81 576 GLU A C 1
ATOM 4581 O O . GLU A 1 576 ? -14.062 9.366 31.853 1.00 96.81 576 GLU A O 1
ATOM 4586 N N . SER A 1 577 ? -13.572 9.684 29.693 1.00 97.12 577 SER A N 1
ATOM 4587 C CA . SER A 1 577 ? -13.444 8.246 29.417 1.00 97.12 577 SER A CA 1
ATOM 4588 C C . SER A 1 577 ? -12.387 7.569 30.296 1.00 97.12 577 SER A C 1
ATOM 4590 O O . SER A 1 577 ? -12.611 6.458 30.777 1.00 97.12 577 SER A O 1
ATOM 4592 N N . VAL A 1 578 ? -11.244 8.225 30.540 1.00 97.19 578 VAL A N 1
ATOM 4593 C CA . VAL A 1 578 ? -10.213 7.717 31.459 1.00 97.19 578 VAL A CA 1
ATOM 4594 C C . VAL A 1 578 ? -10.722 7.678 32.897 1.00 97.19 578 VAL A C 1
ATOM 4596 O O . VAL A 1 578 ? -10.473 6.705 33.611 1.00 97.19 578 VAL A O 1
ATOM 4599 N N . ALA A 1 579 ? -11.417 8.729 33.334 1.00 96.88 579 ALA A N 1
ATOM 4600 C CA . ALA A 1 579 ? -12.006 8.781 34.659 1.00 96.88 579 ALA A CA 1
ATOM 4601 C C . ALA A 1 579 ? -13.002 7.629 34.837 1.00 96.88 579 ALA A C 1
ATOM 4603 O O . ALA A 1 579 ? -12.907 6.909 35.826 1.00 96.88 579 ALA A O 1
ATOM 4604 N N . ASP A 1 580 ? -13.895 7.381 33.888 1.00 96.44 580 ASP A N 1
ATOM 4605 C CA . ASP A 1 580 ? -14.954 6.383 34.038 1.00 96.44 580 ASP A CA 1
ATOM 4606 C C . ASP A 1 580 ? -14.471 4.944 33.846 1.00 96.44 580 ASP A C 1
ATOM 4608 O O . ASP A 1 580 ? -14.807 4.075 34.655 1.00 96.44 580 ASP A O 1
ATOM 4612 N N . ASN A 1 581 ? -13.614 4.704 32.852 1.00 96.31 581 ASN A N 1
ATOM 4613 C CA . ASN A 1 581 ? -13.272 3.355 32.393 1.00 96.31 581 ASN A CA 1
ATOM 4614 C C . ASN A 1 581 ? -11.836 2.916 32.725 1.00 96.31 581 ASN A C 1
ATOM 4616 O O . ASN A 1 581 ? -11.436 1.790 32.421 1.00 96.31 581 ASN A O 1
ATOM 4620 N N . GLY A 1 582 ? -11.038 3.782 33.352 1.00 95.56 582 GLY A N 1
ATOM 4621 C CA . GLY A 1 582 ? -9.611 3.542 33.558 1.00 95.56 582 GLY A CA 1
ATOM 4622 C C . GLY A 1 582 ? -8.765 3.918 32.339 1.00 95.56 582 GLY A C 1
ATOM 4623 O O . GLY A 1 582 ? -9.268 4.376 31.319 1.00 95.56 582 GLY A O 1
ATOM 4624 N N . VAL A 1 583 ? -7.447 3.740 32.450 1.00 93.81 583 VAL A N 1
ATOM 4625 C CA . VAL A 1 583 ? -6.472 4.216 31.453 1.00 93.81 583 VAL A CA 1
ATOM 4626 C C . VAL A 1 583 ? -6.125 3.131 30.436 1.00 93.81 583 VAL A C 1
ATOM 4628 O O . VAL A 1 583 ? -5.685 2.044 30.819 1.00 93.81 583 VAL A O 1
ATOM 4631 N N . ILE A 1 584 ? -6.182 3.454 29.139 1.00 92.69 584 ILE A N 1
ATOM 4632 C CA . ILE A 1 584 ? -5.429 2.711 28.122 1.00 92.69 584 ILE A CA 1
ATOM 4633 C C . ILE A 1 584 ? -3.950 3.099 28.157 1.00 92.69 584 ILE A C 1
ATOM 4635 O O . ILE A 1 584 ? -3.580 4.259 27.965 1.00 92.69 584 ILE A O 1
ATOM 4639 N N . CYS A 1 585 ? -3.074 2.113 28.331 1.00 91.62 585 CYS A N 1
ATOM 4640 C CA . CYS A 1 585 ? -1.639 2.302 28.159 1.00 91.62 585 CYS A CA 1
ATOM 4641 C C . CYS A 1 585 ? -1.136 1.670 26.867 1.00 91.62 585 CYS A C 1
ATOM 4643 O O . CYS A 1 585 ? -0.972 0.456 26.767 1.00 91.62 585 CYS A O 1
ATOM 4645 N N . CYS A 1 586 ? -0.813 2.525 25.901 1.00 91.69 586 CYS A N 1
ATOM 4646 C CA . CYS A 1 586 ? -0.169 2.157 24.650 1.00 91.69 586 CYS A CA 1
ATOM 4647 C C . CYS A 1 586 ? 1.010 3.100 24.346 1.00 91.69 586 CYS A C 1
ATOM 4649 O O . CYS A 1 586 ? 1.417 3.932 25.166 1.00 91.69 586 CYS A O 1
ATOM 4651 N N . HIS A 1 587 ? 1.588 2.955 23.155 1.00 92.38 587 HIS A N 1
ATOM 4652 C CA . HIS A 1 587 ? 2.773 3.695 22.722 1.00 92.38 587 HIS A CA 1
ATOM 4653 C C . HIS A 1 587 ? 2.542 5.214 22.577 1.00 92.38 587 HIS A C 1
ATOM 4655 O O . HIS A 1 587 ? 3.504 5.970 22.701 1.00 92.38 587 HIS A O 1
ATOM 4661 N N . HIS A 1 588 ? 1.302 5.669 22.348 1.00 93.25 588 HIS A N 1
ATOM 4662 C CA . HIS A 1 588 ? 0.968 7.088 22.166 1.00 93.25 588 HIS A CA 1
ATOM 4663 C C . HIS A 1 588 ? 0.149 7.702 23.311 1.00 93.25 588 HIS A C 1
ATOM 4665 O O . HIS A 1 588 ? -0.049 8.909 23.297 1.00 93.25 588 HIS A O 1
ATOM 4671 N N . THR A 1 589 ? -0.265 6.919 24.315 1.00 94.38 589 THR A N 1
ATOM 4672 C CA . THR A 1 589 ? -0.860 7.424 25.566 1.00 94.38 589 THR A CA 1
ATOM 4673 C C . THR A 1 589 ? 0.179 7.419 26.694 1.00 94.38 589 THR A C 1
ATOM 4675 O O . THR A 1 589 ? 1.057 8.279 26.725 1.00 94.38 589 THR A O 1
ATOM 4678 N N . CYS A 1 590 ? 0.183 6.418 27.581 1.00 93.31 590 CYS A N 1
ATOM 4679 C CA . CYS A 1 590 ? 1.157 6.278 28.671 1.00 93.31 590 CYS A CA 1
ATOM 4680 C C . CYS A 1 590 ? 2.613 6.297 28.165 1.00 93.31 590 CYS A C 1
ATOM 4682 O O . CYS A 1 590 ? 3.505 6.863 28.811 1.00 93.31 590 CYS A O 1
ATOM 4684 N N . GLY A 1 591 ? 2.859 5.716 26.984 1.00 92.81 591 GLY A N 1
ATOM 4685 C CA . GLY A 1 591 ? 4.153 5.717 26.298 1.00 92.81 591 GLY A CA 1
ATOM 4686 C C . GLY A 1 591 ? 4.608 7.086 25.777 1.00 92.81 591 GLY A C 1
ATOM 4687 O O . GLY A 1 591 ? 5.788 7.243 25.468 1.00 92.81 591 GLY A O 1
ATOM 4688 N N . ASN A 1 592 ? 3.726 8.091 25.746 1.00 95.56 592 ASN A N 1
ATOM 4689 C CA . ASN A 1 592 ? 4.004 9.435 25.247 1.00 95.56 592 ASN A CA 1
ATOM 4690 C C . ASN A 1 592 ? 3.890 10.501 26.362 1.00 95.56 592 ASN A C 1
ATOM 4692 O O . ASN A 1 592 ? 2.867 11.174 26.496 1.00 95.56 592 ASN A O 1
ATOM 4696 N N . PRO A 1 593 ? 4.954 10.716 27.162 1.00 93.31 593 PRO A N 1
ATOM 4697 C CA . PRO A 1 593 ? 4.955 11.732 28.221 1.00 93.31 593 PRO A CA 1
ATOM 4698 C C . PRO A 1 593 ? 4.786 13.171 27.710 1.00 93.31 593 PRO A C 1
ATOM 4700 O O . PRO A 1 593 ? 4.433 14.057 28.487 1.00 93.31 593 PRO A O 1
ATOM 4703 N N . LEU A 1 594 ? 5.083 13.437 26.433 1.00 94.88 594 LEU A N 1
ATOM 4704 C CA . LEU A 1 594 ? 4.936 14.773 25.854 1.00 94.88 594 LEU A CA 1
ATOM 4705 C C . LEU A 1 594 ? 3.466 15.088 25.577 1.00 94.88 594 LEU A C 1
ATOM 4707 O O . LEU A 1 594 ? 3.015 16.175 25.943 1.00 94.88 594 LEU A O 1
ATOM 4711 N N . LEU A 1 595 ? 2.721 14.123 25.030 1.00 96.00 595 LEU A N 1
ATOM 4712 C CA . LEU A 1 595 ? 1.276 14.246 24.859 1.00 96.00 595 LEU A CA 1
ATOM 4713 C C . LEU A 1 595 ? 0.562 14.355 26.206 1.00 96.00 595 LEU A C 1
ATOM 4715 O O . LEU A 1 595 ? -0.250 15.254 26.390 1.00 96.00 595 LEU A O 1
ATOM 4719 N N . ASP A 1 596 ? 0.903 13.506 27.176 1.00 94.25 596 ASP A N 1
ATOM 4720 C CA . ASP A 1 596 ? 0.301 13.579 28.513 1.00 94.25 596 ASP A CA 1
ATOM 4721 C C . ASP A 1 596 ? 0.527 14.956 29.166 1.00 94.25 596 ASP A C 1
ATOM 4723 O O . ASP A 1 596 ? -0.397 15.574 29.698 1.00 94.25 596 ASP A O 1
ATOM 4727 N N . LYS A 1 597 ? 1.734 15.520 29.031 1.00 93.88 597 LYS A N 1
ATOM 4728 C CA . LYS A 1 597 ? 2.021 16.888 29.481 1.00 93.88 597 LYS A CA 1
ATOM 4729 C C . LYS A 1 597 ? 1.196 17.939 28.730 1.00 93.88 597 LYS A C 1
ATOM 4731 O O . LYS A 1 597 ? 0.783 18.928 29.339 1.00 93.88 597 LYS A O 1
ATOM 4736 N N . TYR A 1 598 ? 0.991 17.761 27.427 1.00 95.31 598 TYR A N 1
ATOM 4737 C CA . TYR A 1 598 ? 0.166 18.647 26.608 1.00 95.31 598 TYR A CA 1
ATOM 4738 C C . TYR A 1 598 ? -1.298 18.634 27.070 1.00 95.31 598 TYR A C 1
ATOM 4740 O O . TYR A 1 598 ? -1.837 19.698 27.374 1.00 95.31 598 TYR A O 1
ATOM 4748 N N . ILE A 1 599 ? -1.889 17.447 27.238 1.00 95.81 599 ILE A N 1
ATOM 4749 C CA . ILE A 1 599 ? -3.261 17.253 27.734 1.00 95.81 599 ILE A CA 1
ATOM 4750 C C . ILE A 1 599 ? -3.401 17.799 29.159 1.00 95.81 599 ILE A C 1
ATOM 4752 O O . ILE A 1 599 ? -4.320 18.564 29.451 1.00 95.81 599 ILE A O 1
ATOM 4756 N N . SER A 1 600 ? -2.437 17.505 30.036 1.00 93.19 600 SER A N 1
ATOM 4757 C CA . SER A 1 600 ? -2.405 18.006 31.416 1.00 93.19 600 SER A CA 1
ATOM 4758 C C . SER A 1 600 ? -2.400 19.538 31.499 1.00 93.19 600 SER A C 1
ATOM 4760 O O . SER A 1 600 ? -2.976 20.122 32.421 1.00 93.19 600 SER A O 1
ATOM 4762 N N . GLY A 1 601 ? -1.783 20.211 30.523 1.00 93.75 601 GLY A N 1
ATOM 4763 C CA . GLY A 1 601 ? -1.805 21.669 30.390 1.00 93.75 601 GLY A CA 1
ATOM 4764 C C . GLY A 1 601 ? -3.165 22.247 29.980 1.00 93.75 601 GLY A C 1
ATOM 4765 O O . GLY A 1 601 ? -3.353 23.459 30.077 1.00 93.75 601 GLY A O 1
ATOM 4766 N N . MET A 1 602 ? -4.104 21.399 29.551 1.00 92.94 602 MET A N 1
ATOM 4767 C CA . MET A 1 602 ? -5.432 21.759 29.046 1.00 92.94 602 MET A CA 1
ATOM 4768 C C . MET A 1 602 ? -6.576 21.272 29.942 1.00 92.94 602 MET A C 1
ATOM 4770 O O . MET A 1 602 ? -7.734 21.416 29.583 1.00 92.94 602 MET A O 1
ATOM 4774 N N . LEU A 1 603 ? -6.311 20.772 31.150 1.00 92.62 603 LEU A N 1
ATOM 4775 C CA . LEU A 1 603 ? -7.369 20.265 32.044 1.00 92.62 603 LEU A CA 1
ATOM 4776 C C . LEU A 1 603 ? -8.366 21.339 32.528 1.00 92.62 603 LEU A C 1
ATOM 4778 O O . LEU A 1 603 ? -9.345 21.015 33.186 1.00 92.62 603 LEU A O 1
ATOM 4782 N N . SER A 1 604 ? -8.138 22.623 32.235 1.00 89.88 604 SER A N 1
ATOM 4783 C CA . SER A 1 604 ? -9.060 23.718 32.568 1.00 89.88 604 SER A CA 1
ATOM 4784 C C . SER A 1 604 ? -10.131 23.983 31.500 1.00 89.88 604 SER A C 1
ATOM 4786 O O . SER A 1 604 ? -10.701 25.077 31.486 1.00 89.88 604 SER A O 1
ATOM 4788 N N . VAL A 1 605 ? -10.359 23.051 30.571 1.00 90.50 605 VAL A N 1
ATOM 4789 C CA . VAL A 1 605 ? -11.361 23.213 29.508 1.00 90.50 605 VAL A CA 1
ATOM 4790 C C . VAL A 1 605 ? -12.796 23.189 30.057 1.00 90.50 605 VAL A C 1
ATOM 4792 O O . VAL A 1 605 ? -13.065 22.532 31.066 1.00 90.50 605 VAL A O 1
ATOM 4795 N N . PRO A 1 606 ? -13.744 23.913 29.433 1.00 89.19 606 PRO A N 1
ATOM 4796 C CA . PRO A 1 606 ? -15.128 23.950 29.894 1.00 89.19 606 PRO A CA 1
ATOM 4797 C C . PRO A 1 606 ? -15.824 22.579 29.842 1.00 89.19 606 PRO A C 1
ATOM 4799 O O . PRO A 1 606 ? -15.765 21.865 28.842 1.00 89.19 606 PRO A O 1
ATOM 4802 N N . GLY A 1 607 ? -16.573 22.255 30.899 1.00 88.56 607 GLY A N 1
ATOM 4803 C CA . GLY A 1 607 ? -17.390 21.037 30.992 1.00 88.56 607 GLY A CA 1
ATOM 4804 C C . GLY A 1 607 ? -16.774 19.928 31.843 1.00 88.56 607 GLY A C 1
ATOM 4805 O O . GLY A 1 607 ? -17.531 19.193 32.458 1.00 88.56 607 GLY A O 1
ATOM 4806 N N . LEU A 1 608 ? -15.446 19.893 31.983 1.00 92.88 608 LEU A N 1
ATOM 4807 C CA . LEU A 1 608 ? -14.753 18.917 32.828 1.00 92.88 608 LEU A CA 1
ATOM 4808 C C . LEU A 1 608 ? -14.984 19.178 34.323 1.00 92.88 608 LEU A C 1
ATOM 4810 O O . LEU A 1 608 ? -14.780 20.299 34.809 1.00 92.88 608 LEU A O 1
ATOM 4814 N N . SER A 1 609 ? -15.389 18.147 35.069 1.00 94.81 609 SER A N 1
ATOM 4815 C CA . SER A 1 609 ? -15.575 18.258 36.515 1.00 94.81 609 SER A CA 1
ATOM 4816 C C . SER A 1 609 ? -14.237 18.179 37.264 1.00 94.81 609 SER A C 1
ATOM 4818 O O . SER A 1 609 ? -13.259 17.589 36.808 1.00 94.81 609 SER A O 1
ATOM 4820 N N . ALA A 1 610 ? -14.176 18.775 38.459 1.00 94.06 610 ALA A N 1
ATOM 4821 C CA . ALA A 1 610 ? -12.983 18.669 39.304 1.00 94.06 610 ALA A CA 1
ATOM 4822 C C . ALA A 1 610 ? -12.719 17.226 39.777 1.00 94.06 610 ALA A C 1
ATOM 4824 O O . ALA A 1 610 ? -11.583 16.909 40.120 1.00 94.06 610 ALA A O 1
ATOM 4825 N N . GLU A 1 611 ? -13.757 16.386 39.811 1.00 95.50 611 GLU A N 1
ATOM 4826 C CA . GLU A 1 611 ? -13.666 14.974 40.180 1.00 95.50 611 GLU A CA 1
ATOM 4827 C C . GLU A 1 611 ? -12.995 14.165 39.066 1.00 95.50 611 GLU A C 1
ATOM 4829 O O . GLU A 1 611 ? -12.012 13.478 39.340 1.00 95.50 611 GLU A O 1
ATOM 4834 N N . ASP A 1 612 ? -13.424 14.343 37.813 1.00 96.12 612 ASP A N 1
ATOM 4835 C CA . ASP A 1 612 ? -12.847 13.642 36.655 1.00 96.12 612 ASP A CA 1
ATOM 4836 C C . ASP A 1 612 ? -11.386 14.027 36.450 1.00 96.12 612 ASP A C 1
ATOM 4838 O O . ASP A 1 612 ? -10.535 13.173 36.225 1.00 96.12 612 ASP A O 1
ATOM 4842 N N . ILE A 1 613 ? -11.064 15.314 36.619 1.00 95.88 613 ILE A N 1
ATOM 4843 C CA . ILE A 1 613 ? -9.687 15.811 36.548 1.00 95.88 613 ILE A CA 1
ATOM 4844 C C . ILE A 1 613 ? -8.795 15.139 37.603 1.00 95.88 613 ILE A C 1
ATOM 4846 O O . ILE A 1 613 ? -7.646 14.801 37.312 1.00 95.88 613 ILE A O 1
ATOM 4850 N N . GLU A 1 614 ? -9.281 14.983 38.836 1.00 95.31 614 GLU A N 1
ATOM 4851 C CA . GLU A 1 614 ? -8.506 14.346 39.905 1.00 95.31 614 GLU A CA 1
ATOM 4852 C C . GLU A 1 614 ? -8.359 12.841 39.661 1.00 95.31 614 GLU A C 1
ATOM 4854 O O . GLU A 1 614 ? -7.255 12.310 39.781 1.00 95.31 614 GLU A O 1
ATOM 4859 N N . LYS A 1 615 ? -9.440 12.172 39.241 1.00 96.12 615 LYS A N 1
ATOM 4860 C CA . LYS A 1 615 ? -9.439 10.743 38.908 1.00 96.12 615 LYS A CA 1
ATOM 4861 C C . LYS A 1 615 ? -8.511 10.445 37.730 1.00 96.12 615 LYS A C 1
ATOM 4863 O O . LYS A 1 615 ? -7.694 9.534 37.823 1.00 96.12 615 LYS A O 1
ATOM 4868 N N . TYR A 1 616 ? -8.552 11.262 36.678 1.00 95.69 616 TYR A N 1
ATOM 4869 C CA . TYR A 1 616 ? -7.625 11.201 35.548 1.00 95.69 616 TYR A CA 1
ATOM 4870 C C . TYR A 1 616 ? -6.170 11.295 36.002 1.00 95.69 616 TYR A C 1
ATOM 4872 O O . TYR A 1 616 ? -5.366 10.430 35.660 1.00 95.69 616 TYR A O 1
ATOM 4880 N N . ARG A 1 617 ? -5.825 12.314 36.805 1.00 94.00 617 ARG A N 1
ATOM 4881 C CA . ARG A 1 617 ? -4.450 12.480 37.305 1.00 94.00 617 ARG A CA 1
ATOM 4882 C C . ARG A 1 617 ? -4.007 11.277 38.117 1.00 94.00 617 ARG A C 1
ATOM 4884 O O . ARG A 1 617 ? -2.912 10.779 37.890 1.00 94.00 617 ARG A O 1
ATOM 4891 N N . GLN A 1 618 ? -4.856 10.806 39.028 1.00 94.81 618 GLN A N 1
ATOM 4892 C CA . GLN A 1 618 ? -4.551 9.647 39.854 1.00 94.81 618 GLN A CA 1
ATOM 4893 C C . GLN A 1 618 ? -4.272 8.414 38.987 1.00 94.81 618 GLN A C 1
ATOM 4895 O O . GLN A 1 618 ? -3.226 7.787 39.142 1.00 94.81 618 GLN A O 1
ATOM 4900 N N . LEU A 1 619 ? -5.171 8.089 38.057 1.00 95.50 619 LEU A N 1
ATOM 4901 C CA . LEU A 1 619 ? -5.042 6.903 37.216 1.00 95.50 619 LEU A CA 1
ATOM 4902 C C . LEU A 1 619 ? -3.828 6.990 36.280 1.00 95.50 619 LEU A C 1
ATOM 4904 O O . LEU A 1 619 ? -3.118 6.002 36.107 1.00 95.50 619 LEU A O 1
ATOM 4908 N N . MET A 1 620 ? -3.545 8.163 35.710 1.00 93.69 620 MET A N 1
ATOM 4909 C CA . MET A 1 620 ? -2.371 8.374 34.858 1.00 93.69 620 MET A CA 1
ATOM 4910 C C . MET A 1 620 ? -1.055 8.310 35.645 1.00 93.69 620 MET A C 1
ATOM 4912 O O . MET A 1 620 ? -0.092 7.694 35.177 1.00 93.69 620 MET A O 1
ATOM 4916 N N . ASP A 1 621 ? -0.996 8.893 36.844 1.00 91.38 621 ASP A N 1
ATOM 4917 C CA . ASP A 1 621 ? 0.170 8.800 37.732 1.00 91.38 621 ASP A CA 1
ATOM 4918 C C . ASP A 1 621 ? 0.411 7.339 38.161 1.00 91.38 621 ASP A C 1
ATOM 4920 O O . ASP A 1 621 ? 1.550 6.864 38.134 1.00 91.38 621 ASP A O 1
ATOM 4924 N N . GLU A 1 622 ? -0.650 6.602 38.511 1.00 93.00 622 GLU A N 1
ATOM 4925 C CA . GLU A 1 622 ? -0.587 5.178 38.864 1.00 93.00 622 GLU A CA 1
ATOM 4926 C C . GLU A 1 622 ? -0.100 4.324 37.688 1.00 93.00 622 GLU A C 1
ATOM 4928 O O . GLU A 1 622 ? 0.814 3.511 37.848 1.00 93.00 622 GLU A O 1
ATOM 4933 N N . ALA A 1 623 ? -0.657 4.540 36.496 1.00 92.38 623 ALA A N 1
ATOM 4934 C CA . ALA A 1 623 ? -0.336 3.760 35.308 1.00 92.38 623 ALA A CA 1
ATOM 4935 C C . ALA A 1 623 ? 1.076 4.046 34.765 1.00 92.38 623 ALA A C 1
ATOM 4937 O O . ALA A 1 623 ? 1.741 3.153 34.237 1.00 92.38 623 ALA A O 1
ATOM 4938 N N . THR A 1 624 ? 1.563 5.283 34.897 1.00 90.44 624 THR A N 1
ATOM 4939 C CA . THR A 1 624 ? 2.880 5.683 34.371 1.00 90.44 624 THR A CA 1
ATOM 4940 C C . THR A 1 624 ? 4.002 5.630 35.407 1.00 90.44 624 THR A C 1
ATOM 4942 O O . THR A 1 624 ? 5.179 5.650 35.034 1.00 90.44 624 THR A O 1
ATOM 4945 N N . GLY A 1 625 ? 3.674 5.601 36.703 1.00 85.56 625 GLY A N 1
ATOM 4946 C CA . GLY A 1 625 ? 4.638 5.720 37.799 1.00 85.56 625 GLY A CA 1
ATOM 4947 C C . GLY A 1 625 ? 5.366 7.071 37.842 1.00 85.56 625 GLY A C 1
ATOM 4948 O O . GLY A 1 625 ? 6.391 7.199 38.521 1.00 85.56 625 GLY A O 1
ATOM 4949 N N . ARG A 1 626 ? 4.886 8.075 37.097 1.00 75.69 626 ARG A N 1
ATOM 4950 C CA . ARG A 1 626 ? 5.446 9.430 37.053 1.00 75.69 626 ARG A CA 1
ATOM 4951 C C . ARG A 1 626 ? 4.707 10.258 38.101 1.00 75.69 626 ARG A C 1
ATOM 4953 O O . ARG A 1 626 ? 3.494 10.347 38.052 1.00 75.69 626 ARG A O 1
ATOM 4960 N N . GLN A 1 627 ? 5.413 10.870 39.053 1.00 60.84 627 GLN A N 1
ATOM 4961 C CA . GLN A 1 627 ? 4.780 11.889 39.898 1.00 60.84 627 GLN A CA 1
ATOM 4962 C C . GLN A 1 627 ? 4.649 13.167 39.072 1.00 60.84 627 GLN A C 1
ATOM 4964 O O . GLN A 1 627 ? 5.666 13.796 38.765 1.00 60.84 627 GLN A O 1
ATOM 4969 N N . THR A 1 628 ? 3.432 13.556 38.694 1.00 56.38 628 THR A N 1
ATOM 4970 C CA . THR A 1 628 ? 3.208 14.866 38.080 1.00 56.38 628 THR A CA 1
ATOM 4971 C C . THR A 1 628 ? 3.574 15.969 39.087 1.00 56.38 628 THR A C 1
ATOM 4973 O O . THR A 1 628 ? 2.980 16.103 40.157 1.00 56.38 628 THR A O 1
ATOM 4976 N N . GLU A 1 629 ? 4.603 16.774 38.787 1.00 48.50 629 GLU A N 1
ATOM 4977 C CA . GLU A 1 629 ? 4.910 17.963 39.590 1.00 48.50 629 GLU A CA 1
ATOM 4978 C C . GLU A 1 629 ? 3.726 18.933 39.493 1.00 48.50 629 GLU A C 1
ATOM 4980 O O . GLU A 1 629 ? 3.474 19.534 38.447 1.00 48.50 629 GLU A O 1
ATOM 4985 N N . GLN A 1 630 ? 2.985 19.089 40.592 1.00 46.97 630 GLN A N 1
ATOM 4986 C CA . GLN A 1 630 ? 1.878 20.035 40.651 1.00 46.97 630 GLN A CA 1
ATOM 4987 C C . GLN A 1 630 ? 2.363 21.461 40.350 1.00 46.97 630 GLN A C 1
ATOM 4989 O O . GLN A 1 630 ? 3.363 21.907 40.931 1.00 46.97 630 GLN A O 1
ATOM 4994 N N . PRO A 1 631 ? 1.635 22.248 39.538 1.00 38.72 631 PRO A N 1
ATOM 4995 C CA . PRO A 1 631 ? 1.859 23.678 39.504 1.00 38.72 631 PRO A CA 1
ATOM 4996 C C . PRO A 1 631 ? 1.430 24.234 40.862 1.00 38.72 631 PRO A C 1
ATOM 4998 O O . PRO A 1 631 ? 0.246 24.360 41.166 1.00 38.72 631 PRO A O 1
ATOM 5001 N N . VAL A 1 632 ? 2.409 24.556 41.709 1.00 30.86 632 VAL A N 1
ATOM 5002 C CA . VAL A 1 632 ? 2.174 25.249 42.975 1.00 30.86 632 VAL A CA 1
ATOM 5003 C C . VAL A 1 632 ? 1.439 26.550 42.660 1.00 30.86 632 VAL A C 1
ATOM 5005 O O . VAL A 1 632 ? 2.036 27.500 42.149 1.00 30.86 632 VAL A O 1
ATOM 5008 N N . THR A 1 633 ? 0.152 26.619 43.004 1.00 34.38 633 THR A N 1
ATOM 5009 C CA . THR A 1 633 ? -0.602 27.870 43.098 1.00 34.38 633 THR A CA 1
ATOM 5010 C C . THR A 1 633 ? 0.049 28.746 44.161 1.00 34.38 633 THR A C 1
ATOM 5012 O O . THR A 1 633 ? -0.340 28.759 45.328 1.00 34.38 633 THR A O 1
ATOM 5015 N N . LYS A 1 634 ? 1.073 29.505 43.767 1.00 29.08 634 LYS A N 1
ATOM 5016 C CA . LYS A 1 634 ? 1.467 30.702 44.496 1.00 29.08 634 LYS A CA 1
ATOM 5017 C C . LYS A 1 634 ? 0.400 31.745 44.222 1.00 29.08 634 LYS A C 1
ATOM 5019 O O . LYS A 1 634 ? 0.347 32.329 43.146 1.00 29.08 634 LYS A O 1
ATOM 5024 N N . THR A 1 635 ? -0.441 31.974 45.219 1.00 30.61 635 THR A N 1
ATOM 5025 C CA . THR A 1 635 ? -1.297 33.152 45.302 1.00 30.61 635 THR A CA 1
ATOM 5026 C C . THR A 1 635 ? -0.397 34.388 45.212 1.00 30.61 635 THR A C 1
ATOM 5028 O O . THR A 1 635 ? 0.312 34.721 46.162 1.00 30.61 635 THR A O 1
ATOM 5031 N N . ILE A 1 636 ? -0.368 35.035 44.050 1.00 30.02 636 ILE A N 1
ATOM 5032 C CA . ILE A 1 636 ? 0.188 36.376 43.882 1.00 30.02 636 ILE A CA 1
ATOM 5033 C C . ILE A 1 636 ? -1.008 37.281 43.624 1.00 30.02 636 ILE A C 1
ATOM 5035 O O . ILE A 1 636 ? -1.687 37.155 42.610 1.00 30.02 636 ILE A O 1
ATOM 5039 N N . ASN A 1 637 ? -1.280 38.151 44.593 1.00 30.53 637 ASN A N 1
ATOM 5040 C CA . ASN A 1 637 ? -2.209 39.253 44.419 1.00 30.53 637 ASN A CA 1
ATOM 5041 C C . ASN A 1 637 ? -1.611 40.297 43.464 1.00 30.53 637 ASN A C 1
ATOM 5043 O O . ASN A 1 637 ? -0.440 40.655 43.594 1.00 30.53 637 ASN A O 1
ATOM 5047 N N . ASP A 1 638 ? -2.504 40.805 42.619 1.00 30.33 638 ASP A N 1
ATOM 5048 C CA . ASP A 1 638 ? -2.519 42.062 41.866 1.00 30.33 638 ASP A CA 1
ATOM 5049 C C . ASP A 1 638 ? -1.637 42.289 40.620 1.00 30.33 638 ASP A C 1
ATOM 5051 O O . ASP A 1 638 ? -0.409 42.255 40.633 1.00 30.33 638 ASP A O 1
ATOM 5055 N N . ASP A 1 639 ? -2.393 42.671 39.579 1.00 28.81 639 ASP A N 1
ATOM 5056 C CA . ASP A 1 639 ? -2.151 43.649 38.516 1.00 28.81 639 ASP A CA 1
ATOM 5057 C C . ASP A 1 639 ? -1.013 43.431 37.508 1.00 28.81 639 ASP A C 1
ATOM 5059 O O . ASP A 1 639 ? 0.117 43.891 37.656 1.00 28.81 639 ASP A O 1
ATOM 5063 N N . SER A 1 640 ? -1.371 42.906 36.333 1.00 29.58 640 SER A N 1
ATOM 5064 C CA . SER A 1 640 ? -1.580 43.740 35.131 1.00 29.58 640 SER A CA 1
ATOM 5065 C C . SER A 1 640 ? -1.717 42.887 33.864 1.00 29.58 640 SER A C 1
ATOM 5067 O O . SER A 1 640 ? -1.001 41.919 33.630 1.00 29.58 640 SER A O 1
ATOM 5069 N N . SER A 1 641 ? -2.661 43.284 33.016 1.00 34.66 641 SER A N 1
ATOM 5070 C CA . SER A 1 641 ? -2.881 42.764 31.670 1.00 34.66 641 SER A CA 1
ATOM 5071 C C . SER A 1 641 ? -1.676 42.997 30.748 1.00 34.66 641 SER A C 1
ATOM 5073 O O . SER A 1 641 ? -1.248 44.141 30.599 1.00 34.66 641 SER A O 1
ATOM 5075 N N . SER A 1 642 ? -1.209 41.972 30.031 1.00 29.50 642 SER A N 1
ATOM 5076 C CA . SER A 1 642 ? -1.023 42.018 28.566 1.00 29.50 642 SER A CA 1
ATOM 5077 C C . SER A 1 642 ? -0.400 40.729 28.006 1.00 29.50 642 SER A C 1
ATOM 5079 O O . SER A 1 642 ? 0.597 40.218 28.500 1.00 29.50 642 SER A O 1
ATOM 5081 N N . SER A 1 643 ? -1.041 40.237 26.945 1.00 38.16 643 SER A N 1
ATOM 5082 C CA . SER A 1 643 ? -0.529 39.444 25.817 1.00 38.16 643 SER A CA 1
ATOM 5083 C C . SER A 1 643 ? 0.964 39.071 25.786 1.00 38.16 643 SER A C 1
ATOM 5085 O O . SER A 1 643 ? 1.813 39.948 25.617 1.00 38.16 643 SER A O 1
ATOM 5087 N N . ALA A 1 644 ? 1.263 37.767 25.732 1.00 26.42 644 ALA A N 1
ATOM 5088 C CA . ALA A 1 644 ? 2.554 37.266 25.249 1.00 26.42 644 ALA A CA 1
ATOM 5089 C C . ALA A 1 644 ? 2.470 35.839 24.664 1.00 26.42 644 ALA A C 1
ATOM 5091 O O . ALA A 1 644 ? 3.160 34.927 25.106 1.00 26.42 644 ALA A O 1
ATOM 5092 N N . TRP A 1 645 ? 1.676 35.654 23.605 1.00 28.94 645 TRP A N 1
ATOM 5093 C CA . TRP A 1 645 ? 1.961 34.611 22.615 1.00 28.94 645 TRP A CA 1
ATOM 5094 C C . TRP A 1 645 ? 3.095 35.115 21.716 1.00 28.94 645 TRP A C 1
ATOM 5096 O O . TRP A 1 645 ? 2.855 35.983 20.878 1.00 28.94 645 TRP A O 1
ATOM 5106 N N . ARG A 1 646 ? 4.330 34.646 21.948 1.00 27.83 646 ARG A N 1
ATOM 5107 C CA . ARG A 1 646 ? 5.455 34.520 20.988 1.00 27.83 646 ARG A CA 1
ATOM 5108 C C . ARG A 1 646 ? 6.800 34.488 21.711 1.00 27.83 646 ARG A C 1
ATOM 5110 O O . ARG A 1 646 ? 7.216 35.498 22.280 1.00 27.83 646 ARG A O 1
ATOM 5117 N N . ARG A 1 647 ? 7.508 33.383 21.467 1.00 25.69 647 ARG A N 1
ATOM 5118 C CA . ARG A 1 647 ? 8.966 33.158 21.440 1.00 25.69 647 ARG A CA 1
ATOM 5119 C C . ARG A 1 647 ? 9.380 32.068 22.407 1.00 25.69 647 ARG A C 1
ATOM 5121 O O . ARG A 1 647 ? 9.530 32.344 23.585 1.00 25.69 647 ARG A O 1
ATOM 5128 N N . LEU A 1 648 ? 9.674 30.901 21.845 1.00 26.61 648 LEU A N 1
ATOM 5129 C CA . LEU A 1 648 ? 10.833 30.089 22.197 1.00 26.61 648 LEU A CA 1
ATOM 5130 C C . LEU A 1 648 ? 11.262 29.360 20.913 1.00 26.61 648 LEU A C 1
ATOM 5132 O O . LEU A 1 648 ? 10.783 28.286 20.570 1.00 26.61 648 LEU A O 1
ATOM 5136 N N . HIS A 1 649 ? 12.108 30.043 20.147 1.00 25.08 649 HIS A N 1
ATOM 5137 C CA . HIS A 1 649 ? 13.024 29.437 19.194 1.00 25.08 649 HIS A CA 1
ATOM 5138 C C . HIS A 1 649 ? 14.425 29.864 19.631 1.00 25.08 649 HIS A C 1
ATOM 5140 O O . HIS A 1 649 ? 14.659 31.051 19.872 1.00 25.08 649 HIS A O 1
ATOM 5146 N N . ASP A 1 650 ? 15.296 28.863 19.671 1.00 26.08 650 ASP A N 1
ATOM 5147 C CA . ASP A 1 650 ? 16.752 28.905 19.573 1.00 26.08 650 ASP A CA 1
ATOM 5148 C C . ASP A 1 650 ? 17.623 28.732 20.840 1.00 26.08 650 ASP A C 1
ATOM 5150 O O . ASP A 1 650 ? 17.550 29.460 21.832 1.00 26.08 650 ASP A O 1
ATOM 5154 N N . SER A 1 651 ? 18.564 27.804 20.638 1.00 24.88 651 SER A N 1
ATOM 5155 C CA . SER A 1 651 ? 19.879 27.575 21.239 1.00 24.88 651 SER A CA 1
ATOM 5156 C C . SER A 1 651 ? 20.014 26.753 22.528 1.00 24.88 651 SER A C 1
ATOM 5158 O O . SER A 1 651 ? 19.603 27.144 23.618 1.00 24.88 651 SER A O 1
ATOM 5160 N N . GLY A 1 652 ? 20.730 25.627 22.393 1.00 24.83 652 GLY A N 1
ATOM 5161 C CA . GLY A 1 652 ? 21.246 24.846 23.515 1.00 24.83 652 GLY A CA 1
ATOM 5162 C C . GLY A 1 652 ? 21.902 23.520 23.127 1.00 24.83 652 GLY A C 1
ATOM 5163 O O . GLY A 1 652 ? 21.436 22.467 23.535 1.00 24.83 652 GLY A O 1
ATOM 5164 N N . THR A 1 653 ? 22.983 23.571 22.345 1.00 25.66 653 THR A N 1
ATOM 5165 C CA . THR A 1 653 ? 23.911 22.459 22.060 1.00 25.66 653 THR A CA 1
ATOM 5166 C C . THR A 1 653 ? 24.330 21.685 23.319 1.00 25.66 653 THR A C 1
ATOM 5168 O O . THR A 1 653 ? 24.815 22.299 24.273 1.00 25.66 653 THR A O 1
ATOM 5171 N N . GLY A 1 654 ? 24.250 20.352 23.291 1.00 24.41 654 GLY A N 1
ATOM 5172 C CA . GLY A 1 654 ? 24.764 19.468 24.341 1.00 24.41 654 GLY A CA 1
ATOM 5173 C C . GLY A 1 654 ? 25.224 18.128 23.764 1.00 24.41 654 GLY A C 1
ATOM 5174 O O . GLY A 1 654 ? 24.454 17.450 23.098 1.00 24.41 654 GLY A O 1
ATOM 5175 N N . ASN A 1 655 ? 26.499 17.808 23.996 1.00 24.48 655 ASN A N 1
ATOM 5176 C CA . ASN A 1 655 ? 27.250 16.667 23.469 1.00 24.48 655 ASN A CA 1
ATOM 5177 C C . ASN A 1 655 ? 26.573 15.299 23.627 1.00 24.48 655 ASN A C 1
ATOM 5179 O O . ASN A 1 655 ? 26.071 14.947 24.692 1.00 24.48 655 ASN A O 1
ATOM 5183 N N . GLU A 1 656 ? 26.738 14.505 22.573 1.00 23.95 656 GLU A N 1
ATOM 5184 C CA . GLU A 1 656 ? 26.480 13.076 22.487 1.00 23.95 656 GLU A CA 1
ATOM 5185 C C . GLU A 1 656 ? 27.434 12.263 23.375 1.00 23.95 656 GLU A C 1
ATOM 5187 O O . GLU A 1 656 ? 28.644 12.498 23.431 1.00 23.95 656 GLU A O 1
ATOM 5192 N N . SER A 1 657 ? 26.877 11.234 24.003 1.00 23.77 657 SER A N 1
ATOM 5193 C CA . SER A 1 657 ? 27.612 10.042 24.408 1.00 23.77 657 SER A CA 1
ATOM 5194 C C . SER A 1 657 ? 26.770 8.843 24.000 1.00 23.77 657 SER A C 1
ATOM 5196 O O . SER A 1 657 ? 25.625 8.704 24.420 1.00 23.77 657 SER A O 1
ATOM 5198 N N . THR A 1 658 ? 27.343 8.038 23.114 1.00 23.98 658 THR A N 1
ATOM 5199 C CA . THR A 1 658 ? 26.812 6.780 22.603 1.00 23.98 658 THR A CA 1
ATOM 5200 C C . THR A 1 658 ? 26.813 5.734 23.709 1.00 23.98 658 THR A C 1
ATOM 5202 O O . THR A 1 658 ? 27.883 5.432 24.239 1.00 23.98 658 THR A O 1
ATOM 5205 N N . ASP A 1 659 ? 25.662 5.133 24.001 1.00 22.19 659 ASP A N 1
ATOM 5206 C CA . ASP A 1 659 ? 25.638 3.799 24.591 1.00 22.19 659 ASP A CA 1
ATOM 5207 C C . ASP A 1 659 ? 24.509 2.980 23.961 1.00 22.19 659 ASP A C 1
ATOM 5209 O O . ASP A 1 659 ? 23.355 3.404 23.894 1.00 22.19 659 ASP A O 1
ATOM 5213 N N . ALA A 1 660 ? 24.898 1.839 23.404 1.00 24.41 660 ALA A N 1
ATOM 5214 C CA . ALA A 1 660 ? 24.046 0.919 22.677 1.00 24.41 660 ALA A CA 1
ATOM 5215 C C . ALA A 1 660 ? 23.554 -0.161 23.645 1.00 24.41 660 ALA A C 1
ATOM 5217 O O . ALA A 1 660 ? 24.357 -0.874 24.242 1.00 24.41 660 ALA A O 1
ATOM 5218 N N . GLY A 1 661 ? 22.235 -0.305 23.780 1.00 23.28 661 GLY A N 1
ATOM 5219 C CA . GLY A 1 661 ? 21.652 -1.339 24.633 1.00 23.28 661 GLY A CA 1
ATOM 5220 C C . GLY A 1 661 ? 20.140 -1.222 24.790 1.00 23.28 661 GLY A C 1
ATOM 5221 O O . GLY A 1 661 ? 19.657 -1.031 25.900 1.00 23.28 661 GLY A O 1
ATOM 5222 N N . ALA A 1 662 ? 19.383 -1.333 23.697 1.00 23.28 662 ALA A N 1
ATOM 5223 C CA . ALA A 1 662 ? 17.929 -1.480 23.760 1.00 23.28 662 ALA A CA 1
ATOM 5224 C C . ALA A 1 662 ? 17.570 -2.974 23.840 1.00 23.28 662 ALA A C 1
ATOM 5226 O O . ALA A 1 662 ? 17.483 -3.664 22.829 1.00 23.28 662 ALA A O 1
ATOM 5227 N N . GLY A 1 663 ? 17.408 -3.479 25.064 1.00 22.75 663 GLY A N 1
ATOM 5228 C CA . GLY A 1 663 ? 16.742 -4.749 25.348 1.00 22.75 663 GLY A CA 1
ATOM 5229 C C . GLY A 1 663 ? 15.410 -4.455 26.027 1.00 22.75 663 GLY A C 1
ATOM 5230 O O . GLY A 1 663 ? 15.397 -4.018 27.175 1.00 22.75 663 GLY A O 1
ATOM 5231 N N . ALA A 1 664 ? 14.301 -4.657 25.317 1.00 24.22 664 ALA A N 1
ATOM 5232 C CA . ALA A 1 664 ? 12.958 -4.543 25.874 1.00 24.22 664 ALA A CA 1
ATOM 5233 C C . ALA A 1 664 ? 12.685 -5.747 26.793 1.00 24.22 664 ALA A C 1
ATOM 5235 O O . ALA A 1 664 ? 12.546 -6.877 26.327 1.00 24.22 664 ALA A O 1
ATOM 5236 N N . GLY A 1 665 ? 12.665 -5.505 28.103 1.00 23.86 665 GLY A N 1
ATOM 5237 C CA . GLY A 1 665 ? 12.229 -6.462 29.116 1.00 23.86 665 GLY A CA 1
ATOM 5238 C C . GLY A 1 665 ? 10.802 -6.148 29.555 1.00 23.86 665 GLY A C 1
ATOM 5239 O O . GLY A 1 665 ? 10.535 -5.045 30.024 1.00 23.86 665 GLY A O 1
ATOM 5240 N N . LEU A 1 666 ? 9.905 -7.120 29.391 1.00 23.72 666 LEU A N 1
ATOM 5241 C CA . LEU A 1 666 ? 8.595 -7.172 30.041 1.00 23.72 666 LEU A CA 1
ATOM 5242 C C . LEU A 1 666 ? 8.800 -7.342 31.551 1.00 23.72 666 LEU A C 1
ATOM 5244 O O . LEU A 1 666 ? 9.454 -8.301 31.961 1.00 23.72 666 LEU A O 1
ATOM 5248 N N . ASP A 1 667 ? 8.235 -6.448 32.360 1.00 23.80 667 ASP A N 1
ATOM 5249 C CA . ASP A 1 667 ? 8.188 -6.608 33.815 1.00 23.80 667 ASP A CA 1
ATOM 5250 C C . ASP A 1 667 ? 6.750 -6.379 34.301 1.00 23.80 667 ASP A C 1
ATOM 5252 O O . ASP A 1 667 ? 6.226 -5.265 34.292 1.00 23.80 667 ASP A O 1
ATOM 5256 N N . THR A 1 668 ? 6.090 -7.477 34.667 1.00 23.89 668 THR A N 1
ATOM 5257 C CA . THR A 1 668 ? 4.728 -7.521 35.201 1.00 23.89 668 THR A CA 1
ATOM 5258 C C . THR A 1 668 ? 4.800 -7.346 36.717 1.00 23.89 668 THR A C 1
ATOM 5260 O O . THR A 1 668 ? 5.409 -8.166 37.407 1.00 23.89 668 THR A O 1
ATOM 5263 N N . LYS A 1 669 ? 4.147 -6.318 37.271 1.00 25.17 669 LYS A N 1
ATOM 5264 C CA . LYS A 1 669 ? 3.902 -6.220 38.718 1.00 25.17 669 LYS A CA 1
ATOM 5265 C C . LYS A 1 669 ? 2.420 -6.052 39.036 1.00 25.17 669 LYS A C 1
ATOM 5267 O O . LYS A 1 669 ? 1.768 -5.122 38.589 1.00 25.17 669 LYS A O 1
ATOM 5272 N N . LEU A 1 670 ? 1.963 -7.001 39.849 1.00 23.11 670 LEU A N 1
ATOM 5273 C CA . LEU A 1 670 ? 0.649 -7.187 40.457 1.00 23.11 670 LEU A CA 1
ATOM 5274 C C . LEU A 1 670 ? 0.314 -6.090 41.480 1.00 23.11 670 LEU A C 1
ATOM 5276 O O . LEU A 1 670 ? 1.133 -5.848 42.369 1.00 23.11 670 LEU A O 1
ATOM 5280 N N . ILE A 1 671 ? -0.917 -5.556 41.451 1.00 25.44 671 ILE A N 1
ATOM 5281 C CA . ILE A 1 671 ? -1.595 -4.957 42.619 1.00 25.44 671 ILE A CA 1
ATOM 5282 C C . ILE A 1 671 ? -3.093 -5.348 42.638 1.00 25.44 671 ILE A C 1
ATOM 5284 O O . ILE A 1 671 ? -3.900 -4.849 41.871 1.00 25.44 671 ILE A O 1
ATOM 5288 N N . GLN A 1 672 ? -3.401 -6.310 43.511 1.00 25.16 672 GLN A N 1
ATOM 5289 C CA . GLN A 1 672 ? -4.468 -6.397 44.530 1.00 25.16 672 GLN A CA 1
ATOM 5290 C C . GLN A 1 672 ? -5.847 -5.685 44.371 1.00 25.16 672 GLN A C 1
ATOM 5292 O O . GLN A 1 672 ? -6.006 -4.527 44.734 1.00 25.16 672 GLN A O 1
ATOM 5297 N N . ASP A 1 673 ? -6.844 -6.481 43.961 1.00 23.97 673 ASP A N 1
ATOM 5298 C CA . ASP A 1 673 ? -8.195 -6.752 44.520 1.00 23.97 673 ASP A CA 1
ATOM 5299 C C . ASP A 1 673 ? -8.977 -5.694 45.350 1.00 23.97 673 ASP A C 1
ATOM 5301 O O . ASP A 1 673 ? -8.596 -5.341 46.470 1.00 23.97 673 ASP A O 1
ATOM 5305 N N . SER A 1 674 ? -10.193 -5.363 44.879 1.00 25.75 674 SER A N 1
ATOM 5306 C CA . SER A 1 674 ? -11.363 -5.097 45.734 1.00 25.75 674 SER A CA 1
ATOM 5307 C C . SER A 1 674 ? -12.683 -5.375 44.993 1.00 25.75 674 SER A C 1
ATOM 5309 O O . SER A 1 674 ? -13.061 -4.631 44.089 1.00 25.75 674 SER A O 1
ATOM 5311 N N . GLY A 1 675 ? -13.397 -6.430 45.393 1.00 22.97 675 GLY A N 1
ATOM 5312 C CA . GLY A 1 675 ? -14.698 -6.811 44.834 1.00 22.97 675 GLY A CA 1
ATOM 5313 C C . GLY A 1 675 ? -15.929 -6.117 45.437 1.00 22.97 675 GLY A C 1
ATOM 5314 O O . GLY A 1 675 ? -15.911 -5.630 46.568 1.00 22.97 675 GLY A O 1
ATOM 5315 N N . ALA A 1 676 ? -17.040 -6.181 44.697 1.00 24.50 676 ALA A N 1
ATOM 5316 C CA . ALA A 1 676 ? -18.413 -6.140 45.208 1.00 24.50 676 ALA A CA 1
ATOM 5317 C C . ALA A 1 676 ? -19.369 -6.764 44.172 1.00 24.50 676 ALA A C 1
ATOM 5319 O O . ALA A 1 676 ? -19.335 -6.409 43.000 1.00 24.50 676 ALA A O 1
ATOM 5320 N N . GLY A 1 677 ? -20.192 -7.723 44.609 1.00 23.70 677 GLY A N 1
ATOM 5321 C CA . GLY A 1 677 ? -21.109 -8.481 43.754 1.00 23.70 677 GLY A CA 1
ATOM 5322 C C . GLY A 1 677 ? -22.503 -7.869 43.583 1.00 23.70 677 GLY A C 1
ATOM 5323 O O . GLY A 1 677 ? -22.898 -6.957 44.309 1.00 23.70 677 GLY A O 1
ATOM 5324 N N . GLY A 1 678 ? -23.275 -8.454 42.665 1.00 24.50 678 GLY A N 1
ATOM 5325 C CA . GLY A 1 678 ? -24.705 -8.201 42.485 1.00 24.50 678 GLY A CA 1
ATOM 5326 C C . GLY A 1 678 ? -25.317 -9.130 41.432 1.00 24.50 678 GLY A C 1
ATOM 5327 O O . GLY A 1 678 ? -24.763 -9.305 40.358 1.00 24.50 678 GLY A O 1
ATOM 5328 N N . GLU A 1 679 ? -26.429 -9.769 41.788 1.00 24.88 679 GLU A N 1
ATOM 5329 C CA . GLU A 1 679 ? -27.075 -10.907 41.123 1.00 24.88 679 GLU A CA 1
ATOM 5330 C C . GLU A 1 679 ? -27.891 -10.555 39.856 1.00 24.88 679 GLU A C 1
ATOM 5332 O O . GLU A 1 679 ? -28.686 -9.622 39.868 1.00 24.88 679 GLU A O 1
ATOM 5337 N N . GLY A 1 680 ? -27.816 -11.433 38.844 1.00 26.50 680 GLY A N 1
ATOM 5338 C CA . GLY A 1 680 ? -28.976 -12.118 38.248 1.00 26.50 680 GLY A CA 1
ATOM 5339 C C . GLY A 1 680 ? -29.814 -11.427 37.159 1.00 26.50 680 GLY A C 1
ATOM 5340 O O . GLY A 1 680 ? -30.724 -10.661 37.460 1.00 26.50 680 GLY A O 1
ATOM 5341 N N . SER A 1 681 ? -29.679 -11.893 35.909 1.00 26.95 681 SER A N 1
ATOM 5342 C CA . SER A 1 681 ? -30.807 -12.016 34.967 1.00 26.95 681 SER A CA 1
ATOM 5343 C C . SER A 1 681 ? -30.529 -13.073 33.886 1.00 26.95 681 SER A C 1
ATOM 5345 O O . SER A 1 681 ? -29.392 -13.327 33.514 1.00 26.95 681 SER A O 1
ATOM 5347 N N . SER A 1 682 ? -31.590 -13.743 33.447 1.00 32.88 682 SER A N 1
ATOM 5348 C CA . SER A 1 682 ? -31.639 -14.983 32.663 1.00 32.88 682 SER A CA 1
ATOM 5349 C C . SER A 1 682 ? -31.386 -14.813 31.157 1.00 32.88 682 SER A C 1
ATOM 5351 O O . SER A 1 682 ? -32.131 -14.067 30.521 1.00 32.88 682 SER A O 1
ATOM 5353 N N . ASN A 1 683 ? -30.475 -15.610 30.575 1.00 33.72 683 ASN A N 1
ATOM 5354 C CA . ASN A 1 683 ? -30.248 -15.701 29.121 1.00 33.72 683 ASN A CA 1
ATOM 5355 C C . ASN A 1 683 ? -30.780 -17.014 28.484 1.00 33.72 683 ASN A C 1
ATOM 5357 O O . ASN A 1 683 ? -30.912 -18.023 29.184 1.00 33.72 683 ASN A O 1
ATOM 5361 N N . PRO A 1 684 ? -31.135 -17.015 27.176 1.00 37.03 684 PRO A N 1
ATOM 5362 C CA . PRO A 1 684 ? -31.824 -18.115 26.488 1.00 37.03 684 PRO A CA 1
ATOM 5363 C C . PRO A 1 684 ? -30.909 -19.299 26.129 1.00 37.03 684 PRO A C 1
ATOM 5365 O O . PRO A 1 684 ? -29.689 -19.184 26.084 1.00 37.03 684 PRO A O 1
ATOM 5368 N N . SER A 1 685 ? -31.526 -20.445 25.831 1.00 39.69 685 SER A N 1
ATOM 5369 C CA . SER A 1 685 ? -30.953 -21.801 25.841 1.00 39.69 685 SER A CA 1
ATOM 5370 C C . SER A 1 685 ? -29.913 -22.178 24.767 1.00 39.69 685 SER A C 1
ATOM 5372 O O . SER A 1 685 ? -29.711 -23.371 24.584 1.00 39.69 685 SER A O 1
ATOM 5374 N N . ASP A 1 686 ? -29.258 -21.231 24.090 1.00 43.81 686 ASP A N 1
ATOM 5375 C CA . ASP A 1 686 ? -28.195 -21.512 23.096 1.00 43.81 686 ASP A CA 1
ATOM 5376 C C . ASP A 1 686 ? -26.986 -20.551 23.210 1.00 43.81 686 ASP A C 1
ATOM 5378 O O . ASP A 1 686 ? -26.241 -20.341 22.255 1.00 43.81 686 ASP A O 1
ATOM 5382 N N . TYR A 1 687 ? -26.763 -19.966 24.391 1.00 40.31 687 TYR A N 1
ATOM 5383 C CA . TYR A 1 687 ? -25.530 -19.237 24.698 1.00 40.31 687 TYR A CA 1
ATOM 5384 C C . TYR A 1 687 ? -24.453 -20.214 25.195 1.00 40.31 687 TYR A C 1
ATOM 5386 O O . TYR A 1 687 ? -24.649 -20.900 26.200 1.00 40.31 687 TYR A O 1
ATOM 5394 N N . VAL A 1 688 ? -23.320 -20.288 24.493 1.00 42.69 688 VAL A N 1
ATOM 5395 C CA . VAL A 1 688 ? -22.110 -20.952 24.995 1.00 42.69 688 VAL A CA 1
ATOM 5396 C C . VAL A 1 688 ? -21.215 -19.869 25.577 1.00 42.69 688 VAL A C 1
ATOM 5398 O O . VAL A 1 688 ? -20.551 -19.137 24.850 1.00 42.69 688 VAL A O 1
ATOM 5401 N N . GLU A 1 689 ? -21.240 -19.765 26.898 1.00 38.19 689 GLU A N 1
ATOM 5402 C CA . GLU A 1 689 ? -20.358 -18.906 27.679 1.00 38.19 689 GLU A CA 1
ATOM 5403 C C . GLU A 1 689 ? -18.912 -19.399 27.494 1.00 38.19 689 GLU A C 1
ATOM 5405 O O . GLU A 1 689 ? -18.610 -20.577 27.713 1.00 38.19 689 GLU A O 1
ATOM 5410 N N . GLY A 1 690 ? -18.026 -18.527 27.009 1.00 38.56 690 GLY A N 1
ATOM 5411 C CA . GLY A 1 690 ? -16.599 -18.826 26.926 1.00 38.56 690 GLY A CA 1
ATOM 5412 C C . GLY A 1 690 ? -16.043 -19.075 28.327 1.00 38.56 690 GLY A C 1
ATOM 5413 O O . GLY A 1 690 ? -16.364 -18.348 29.263 1.00 38.56 690 GLY A O 1
ATOM 5414 N N . TYR A 1 691 ? -15.232 -20.118 28.494 1.00 49.75 691 TYR A N 1
ATOM 5415 C CA . TYR A 1 691 ? -14.627 -20.412 29.791 1.00 49.75 691 TYR A CA 1
ATOM 5416 C C . TYR A 1 691 ? -13.601 -19.337 30.160 1.00 49.75 691 TYR A C 1
ATOM 5418 O O . TYR A 1 691 ? -12.635 -19.114 29.431 1.00 49.75 691 TYR A O 1
ATOM 5426 N N . GLU A 1 692 ? -13.787 -18.724 31.324 1.00 43.94 692 GLU A N 1
ATOM 5427 C CA . GLU A 1 692 ? -12.760 -17.928 31.987 1.00 43.94 692 GLU A CA 1
ATOM 5428 C C . GLU A 1 692 ? -11.638 -18.860 32.480 1.00 43.94 692 GLU A C 1
ATOM 5430 O O . GLU A 1 692 ? -11.888 -19.872 33.143 1.00 43.94 692 GLU A O 1
ATOM 5435 N N . MET A 1 693 ? -10.387 -18.536 32.143 1.00 36.81 693 MET A N 1
ATOM 5436 C CA . MET A 1 693 ? -9.215 -19.205 32.709 1.00 36.81 693 MET A CA 1
ATOM 5437 C C . MET A 1 693 ? -9.082 -18.792 34.174 1.00 36.81 693 MET A C 1
ATOM 5439 O O . MET A 1 693 ? -8.623 -17.696 34.479 1.00 36.81 693 MET A O 1
ATOM 5443 N N . GLN A 1 694 ? -9.481 -19.676 35.084 1.00 35.22 694 GLN A N 1
ATOM 5444 C CA . GLN A 1 694 ? -9.206 -19.504 36.504 1.00 35.22 694 GLN A CA 1
ATOM 5445 C C . GLN A 1 694 ? -7.759 -19.905 36.793 1.00 35.22 694 GLN A C 1
ATOM 5447 O O . GLN A 1 694 ? -7.334 -21.011 36.452 1.00 35.22 694 GLN A O 1
ATOM 5452 N N . ASP A 1 695 ? -7.019 -19.021 37.459 1.00 40.16 695 ASP A N 1
ATOM 5453 C CA . ASP A 1 695 ? -5.717 -19.354 38.026 1.00 40.16 695 ASP A CA 1
ATOM 5454 C C . ASP A 1 695 ? -5.894 -20.434 39.106 1.00 40.16 695 ASP A C 1
ATOM 5456 O O . ASP A 1 695 ? -6.281 -20.162 40.247 1.00 40.16 695 ASP A O 1
ATOM 5460 N N . GLU A 1 696 ? -5.588 -21.689 38.772 1.00 33.94 696 GLU A N 1
ATOM 5461 C CA . GLU A 1 696 ? -5.351 -22.701 39.795 1.00 33.94 696 GLU A CA 1
ATOM 5462 C C . GLU A 1 696 ? -4.078 -22.326 40.559 1.00 33.94 696 GLU A C 1
ATOM 5464 O O . GLU A 1 696 ? -2.954 -22.428 40.060 1.00 33.94 696 GLU A O 1
ATOM 5469 N N . SER A 1 697 ? -4.249 -21.910 41.814 1.00 33.62 697 SER A N 1
ATOM 5470 C CA . SER A 1 697 ? -3.145 -21.704 42.743 1.00 33.62 697 SER A CA 1
ATOM 5471 C C . SER A 1 697 ? -2.385 -23.020 42.949 1.00 33.62 697 SER A C 1
ATOM 5473 O O . SER A 1 697 ? -2.779 -23.865 43.761 1.00 33.62 697 SER A O 1
ATOM 5475 N N . ALA A 1 698 ? -1.275 -23.204 42.239 1.00 35.47 698 ALA A N 1
ATOM 5476 C CA . ALA A 1 698 ? -0.332 -24.261 42.553 1.00 35.47 698 ALA A CA 1
ATOM 5477 C C . ALA A 1 698 ? 0.223 -24.020 43.969 1.00 35.47 698 ALA A C 1
ATOM 5479 O O . ALA A 1 698 ? 0.822 -22.984 44.261 1.00 35.47 698 ALA A O 1
ATOM 5480 N N . GLN A 1 699 ? 0.013 -24.984 44.869 1.00 36.66 699 GLN A N 1
ATOM 5481 C CA . GLN A 1 699 ? 0.705 -25.027 46.158 1.00 36.66 699 GLN A CA 1
ATOM 5482 C C . GLN A 1 699 ? 2.224 -24.994 45.908 1.00 36.66 699 GLN A C 1
ATOM 5484 O O . GLN A 1 699 ? 2.704 -25.743 45.052 1.00 36.66 699 GLN A O 1
ATOM 5489 N N . PRO A 1 700 ? 3.003 -24.175 46.636 1.00 33.34 700 PRO A N 1
ATOM 5490 C CA . PRO A 1 700 ? 4.435 -24.074 46.406 1.00 33.34 700 PRO A CA 1
ATOM 5491 C C . PRO A 1 700 ? 5.105 -25.395 46.794 1.00 33.34 700 PRO A C 1
ATOM 5493 O O . PRO A 1 700 ? 5.185 -25.749 47.969 1.00 33.34 700 PRO A O 1
ATOM 5496 N N . SER A 1 701 ? 5.585 -26.145 45.802 1.00 32.69 701 SER A N 1
ATOM 5497 C CA . SER A 1 701 ? 6.486 -27.267 46.042 1.00 32.69 701 SER A CA 1
ATOM 5498 C C . SER A 1 701 ? 7.871 -26.721 46.378 1.00 32.69 701 SER A C 1
ATOM 5500 O O . SER A 1 701 ? 8.463 -26.011 45.563 1.00 32.69 701 SER A O 1
ATOM 5502 N N . ASP A 1 702 ? 8.378 -27.069 47.560 1.00 32.88 702 ASP A N 1
ATOM 5503 C CA . ASP A 1 702 ? 9.744 -26.801 48.011 1.00 32.88 702 ASP A CA 1
ATOM 5504 C C . ASP A 1 702 ? 10.773 -27.056 46.895 1.00 32.88 702 ASP A C 1
ATOM 5506 O O . ASP A 1 702 ? 11.019 -28.193 46.483 1.00 32.88 702 ASP A O 1
ATOM 5510 N N . THR A 1 703 ? 11.418 -25.992 46.414 1.00 34.94 703 THR A N 1
ATOM 5511 C CA . THR A 1 703 ? 12.541 -26.079 45.477 1.00 34.94 703 THR A CA 1
ATOM 5512 C C . THR A 1 703 ? 13.797 -26.555 46.210 1.00 34.94 703 THR A C 1
ATOM 5514 O O . THR A 1 703 ? 14.601 -25.758 46.695 1.00 34.94 703 THR A O 1
ATOM 5517 N N . GLY A 1 704 ? 13.970 -27.874 46.288 1.00 38.59 704 GLY A N 1
ATOM 5518 C CA . GLY A 1 704 ? 15.279 -28.513 46.451 1.00 38.59 704 GLY A CA 1
ATOM 5519 C C . GLY A 1 704 ? 16.070 -28.523 45.129 1.00 38.59 704 GLY A C 1
ATOM 5520 O O . GLY A 1 704 ? 15.492 -28.293 44.066 1.00 38.59 704 GLY A O 1
ATOM 5521 N N . PRO A 1 705 ? 17.395 -28.774 45.151 1.00 39.72 705 PRO A N 1
ATOM 5522 C CA . PRO A 1 705 ? 18.213 -28.764 43.940 1.00 39.72 705 PRO A CA 1
ATOM 5523 C C . PRO A 1 705 ? 17.754 -29.861 42.968 1.00 39.72 705 PRO A C 1
ATOM 5525 O O . PRO A 1 705 ? 17.504 -30.990 43.387 1.00 39.72 705 PRO A O 1
ATOM 5528 N N . MET A 1 706 ? 17.657 -29.503 41.681 1.00 37.91 706 MET A N 1
ATOM 5529 C CA . MET A 1 706 ? 17.171 -30.333 40.569 1.00 37.91 706 MET A CA 1
ATOM 5530 C C . MET A 1 706 ? 17.536 -31.820 40.703 1.00 37.91 706 MET A C 1
ATOM 5532 O O . MET A 1 706 ? 18.704 -32.203 40.600 1.00 37.91 706 MET A O 1
ATOM 5536 N N . SER A 1 707 ? 16.525 -32.674 40.878 1.00 39.53 707 SER A N 1
ATOM 5537 C CA . SER A 1 707 ? 16.682 -34.120 40.747 1.00 39.53 707 SER A CA 1
ATOM 5538 C C . SER A 1 707 ? 16.624 -34.500 39.268 1.00 39.53 707 SER A C 1
ATOM 5540 O O . SER A 1 707 ? 15.550 -34.514 38.671 1.00 39.53 707 SER A O 1
ATOM 5542 N N . PHE A 1 708 ? 17.770 -34.829 38.676 1.00 43.50 708 PHE A N 1
ATOM 5543 C CA . PHE A 1 708 ? 17.807 -35.543 37.398 1.00 43.50 708 PHE A CA 1
ATOM 5544 C C . PHE A 1 708 ? 17.088 -36.889 37.555 1.00 43.50 708 PHE A C 1
ATOM 5546 O O . PHE A 1 708 ? 17.396 -37.644 38.484 1.00 43.50 708 PHE A O 1
ATOM 5553 N N . SER A 1 709 ? 16.146 -37.216 36.667 1.00 56.75 709 SER A N 1
ATOM 5554 C CA . SER A 1 709 ? 15.558 -38.552 36.679 1.00 56.75 709 SER A CA 1
ATOM 5555 C C . SER A 1 709 ? 16.603 -39.563 36.187 1.00 56.75 709 SER A C 1
ATOM 5557 O O . SER A 1 709 ? 17.428 -39.273 35.316 1.00 56.75 709 SER A O 1
ATOM 5559 N N . GLY A 1 710 ? 16.583 -40.786 36.722 1.00 53.69 710 GLY A N 1
ATOM 5560 C CA . GLY A 1 710 ? 17.473 -41.856 36.252 1.00 53.69 710 GLY A CA 1
ATOM 5561 C C . GLY A 1 710 ? 17.299 -42.181 34.760 1.00 53.69 710 GLY A C 1
ATOM 5562 O O . GLY A 1 710 ? 18.212 -42.739 34.153 1.00 53.69 710 GLY A O 1
ATOM 5563 N N . ALA A 1 711 ? 16.163 -41.803 34.159 1.00 58.03 711 ALA A N 1
ATOM 5564 C CA . ALA A 1 711 ? 15.895 -41.965 32.734 1.00 58.03 711 ALA A CA 1
ATOM 5565 C C . ALA A 1 711 ? 16.673 -40.955 31.874 1.00 58.03 711 ALA A C 1
ATOM 5567 O O . ALA A 1 711 ? 17.160 -41.330 30.809 1.00 58.03 711 ALA A O 1
ATOM 5568 N N . ASP A 1 712 ? 16.887 -39.732 32.364 1.00 49.41 712 ASP A N 1
ATOM 5569 C CA . ASP A 1 712 ? 17.652 -38.698 31.650 1.00 49.41 712 ASP A CA 1
ATOM 5570 C C . ASP A 1 712 ? 19.141 -39.054 31.602 1.00 49.41 712 ASP A C 1
ATOM 5572 O O . ASP A 1 712 ? 19.804 -38.915 30.571 1.00 49.41 712 ASP A O 1
ATOM 5576 N N . PHE A 1 713 ? 19.655 -39.625 32.698 1.00 63.56 713 PHE A N 1
ATOM 5577 C CA . PHE A 1 713 ? 21.017 -40.152 32.746 1.00 63.56 713 PHE A CA 1
ATOM 5578 C C . PHE A 1 713 ? 21.187 -41.365 31.823 1.00 63.56 713 PHE A C 1
ATOM 5580 O O . PHE A 1 713 ? 22.197 -41.483 31.127 1.00 63.56 713 PHE A O 1
ATOM 5587 N N . LEU A 1 714 ? 20.191 -42.257 31.774 1.00 62.72 714 LEU A N 1
ATOM 5588 C CA . LEU A 1 714 ? 20.205 -43.411 30.876 1.00 62.72 714 LEU A CA 1
ATOM 5589 C C . LEU A 1 714 ? 20.134 -42.975 29.402 1.00 62.72 714 LEU A C 1
ATOM 5591 O O . LEU A 1 714 ? 20.856 -43.524 28.571 1.00 62.72 714 LEU A O 1
ATOM 5595 N N . GLY A 1 715 ? 19.332 -41.953 29.091 1.00 74.12 715 GLY A N 1
ATOM 5596 C CA . GLY A 1 715 ? 19.230 -41.346 27.764 1.00 74.12 715 GLY A CA 1
ATOM 5597 C C . GLY A 1 715 ? 20.551 -40.731 27.302 1.00 74.12 715 GLY A C 1
ATOM 5598 O O . GLY A 1 715 ? 21.038 -41.065 26.220 1.00 74.12 715 GLY A O 1
ATOM 5599 N N . MET A 1 716 ? 21.200 -39.921 28.147 1.00 71.31 716 MET A N 1
ATOM 5600 C CA . MET A 1 716 ? 22.536 -39.387 27.852 1.00 71.31 716 MET A CA 1
ATOM 5601 C C . MET A 1 716 ? 23.576 -40.497 27.668 1.00 71.31 716 MET A C 1
ATOM 5603 O O . MET A 1 716 ? 24.380 -40.437 26.736 1.00 71.31 716 MET A O 1
ATOM 5607 N N . LEU A 1 717 ? 23.555 -41.532 28.514 1.00 75.75 717 LEU A N 1
ATOM 5608 C CA . LEU A 1 717 ? 24.493 -42.651 28.413 1.00 75.75 717 LEU A CA 1
ATOM 5609 C C . LEU A 1 717 ? 24.335 -43.399 27.080 1.00 75.75 717 LEU A C 1
ATOM 5611 O O . LEU A 1 717 ? 25.335 -43.747 26.451 1.00 75.75 717 LEU A O 1
ATOM 5615 N N . ILE A 1 718 ? 23.099 -43.610 26.617 1.00 84.56 718 ILE A N 1
ATOM 5616 C CA . ILE A 1 718 ? 22.809 -44.256 25.329 1.00 84.56 718 ILE A CA 1
ATOM 5617 C C . ILE A 1 718 ? 23.348 -43.417 24.166 1.00 84.56 718 ILE A C 1
ATOM 5619 O O . ILE A 1 718 ? 23.988 -43.968 23.270 1.00 84.56 718 ILE A O 1
ATOM 5623 N N . VAL A 1 719 ? 23.160 -42.095 24.195 1.00 80.31 719 VAL A N 1
ATOM 5624 C CA . VAL A 1 719 ? 23.663 -41.189 23.148 1.00 80.31 719 VAL A CA 1
ATOM 5625 C C . VAL A 1 719 ? 25.193 -41.182 23.110 1.00 80.31 719 VAL A C 1
ATOM 5627 O O . VAL A 1 719 ? 25.786 -41.294 22.036 1.00 80.31 719 VAL A O 1
ATOM 5630 N N . VAL A 1 720 ? 25.852 -41.134 24.270 1.00 85.56 720 VAL A N 1
ATOM 5631 C CA . VAL A 1 720 ? 27.321 -41.172 24.359 1.00 85.56 720 VAL A CA 1
ATOM 5632 C C . VAL A 1 720 ? 27.875 -42.522 23.891 1.00 85.56 720 VAL A C 1
ATOM 5634 O O . VAL A 1 720 ? 28.872 -42.563 23.167 1.00 85.56 720 VAL A O 1
ATOM 5637 N N . LEU A 1 721 ? 27.218 -43.635 24.235 1.00 84.19 721 LEU A N 1
ATOM 5638 C CA . LEU A 1 721 ? 27.601 -44.968 23.760 1.00 84.19 721 LEU A CA 1
ATOM 5639 C C . LEU A 1 721 ? 27.389 -45.123 22.248 1.00 84.19 721 LEU A C 1
ATOM 5641 O O . LEU A 1 721 ? 28.241 -45.708 21.579 1.00 84.19 721 LEU A O 1
ATOM 5645 N N . ALA A 1 722 ? 26.308 -44.565 21.696 1.00 86.06 722 ALA A N 1
ATOM 5646 C CA . ALA A 1 722 ? 26.050 -44.555 20.258 1.00 86.06 722 ALA A CA 1
ATOM 5647 C C . ALA A 1 722 ? 27.099 -43.723 19.504 1.00 86.06 722 ALA A C 1
ATOM 5649 O O . ALA A 1 722 ? 27.683 -44.207 18.534 1.00 86.06 722 ALA A O 1
ATOM 5650 N N . ALA A 1 723 ? 27.422 -42.522 19.992 1.00 82.56 723 ALA A N 1
ATOM 5651 C CA . ALA A 1 723 ? 28.481 -41.685 19.431 1.00 82.56 723 ALA A CA 1
ATOM 5652 C C . ALA A 1 723 ? 29.859 -42.371 19.511 1.00 82.56 723 ALA A C 1
ATOM 5654 O O . ALA A 1 723 ? 30.619 -42.366 18.541 1.00 82.56 723 ALA A O 1
ATOM 5655 N N . GLY A 1 724 ? 30.159 -43.040 20.630 1.00 86.88 724 GLY A N 1
ATOM 5656 C CA . GLY A 1 724 ? 31.372 -43.840 20.797 1.00 86.88 724 GLY A CA 1
ATOM 5657 C C . GLY A 1 724 ? 31.443 -45.028 19.834 1.00 86.88 724 GLY A C 1
ATOM 5658 O O . GLY A 1 724 ? 32.492 -45.279 19.239 1.00 86.88 724 GLY A O 1
ATOM 5659 N N . ALA A 1 725 ? 30.330 -45.733 19.618 1.00 83.38 725 ALA A N 1
ATOM 5660 C CA . ALA A 1 725 ? 30.244 -46.836 18.663 1.00 83.38 725 ALA A CA 1
ATOM 5661 C C . ALA A 1 725 ? 30.421 -46.360 17.211 1.00 83.38 725 ALA A C 1
ATOM 5663 O O . ALA A 1 725 ? 31.130 -47.011 16.443 1.00 83.38 725 ALA A O 1
ATOM 5664 N N . ILE A 1 726 ? 29.851 -45.203 16.855 1.00 79.69 726 ILE A N 1
ATOM 5665 C CA . ILE A 1 726 ? 30.035 -44.556 15.547 1.00 79.69 726 ILE A CA 1
ATOM 5666 C C . ILE A 1 726 ? 31.504 -44.164 15.349 1.00 79.69 726 ILE A C 1
ATOM 5668 O O . ILE A 1 726 ? 32.103 -44.519 14.334 1.00 79.69 726 ILE A O 1
ATOM 5672 N N . TYR A 1 727 ? 32.125 -43.520 16.341 1.00 80.25 727 TYR A N 1
ATOM 5673 C CA . TYR A 1 727 ? 33.536 -43.133 16.291 1.00 80.25 727 TYR A CA 1
ATOM 5674 C C . TYR A 1 727 ? 34.473 -44.345 16.162 1.00 80.25 727 TYR A C 1
ATOM 5676 O O . TYR A 1 727 ? 35.393 -44.349 15.343 1.00 80.25 727 TYR A O 1
ATOM 5684 N N . ILE A 1 728 ? 34.221 -45.421 16.914 1.00 80.69 728 ILE A N 1
ATOM 5685 C CA . ILE A 1 728 ? 34.976 -46.679 16.799 1.00 80.69 728 ILE A CA 1
ATOM 5686 C C . ILE A 1 728 ? 34.722 -47.350 15.440 1.00 80.69 728 ILE A C 1
ATOM 5688 O O . ILE A 1 728 ? 35.645 -47.936 14.871 1.00 80.69 728 ILE A O 1
ATOM 5692 N N . GLY A 1 729 ? 33.507 -47.238 14.897 1.00 77.25 729 GLY A N 1
ATOM 5693 C CA . GLY A 1 729 ? 33.148 -47.688 13.553 1.00 77.25 729 GLY A CA 1
ATOM 5694 C C . GLY A 1 729 ? 33.955 -46.979 12.463 1.00 77.25 729 GLY A C 1
ATOM 5695 O O . GLY A 1 729 ? 34.537 -47.650 11.609 1.00 77.25 729 GLY A O 1
ATOM 5696 N N . PHE A 1 730 ? 34.079 -45.652 12.549 1.00 73.75 730 PHE A N 1
ATOM 5697 C CA . PHE A 1 730 ? 34.946 -44.864 11.668 1.00 73.75 730 PHE A CA 1
ATOM 5698 C C . PHE A 1 730 ? 36.426 -45.209 11.856 1.00 73.75 730 PHE A C 1
ATOM 5700 O O . PHE A 1 730 ? 37.153 -45.350 10.881 1.00 73.75 730 PHE A O 1
ATOM 5707 N N . ARG A 1 731 ? 36.881 -45.458 13.089 1.00 72.06 731 ARG A N 1
ATOM 5708 C CA . ARG A 1 731 ? 38.288 -45.800 13.358 1.00 72.06 731 ARG A CA 1
ATOM 5709 C C . ARG A 1 731 ? 38.677 -47.224 12.933 1.00 72.06 731 ARG A C 1
ATOM 5711 O O . ARG A 1 731 ? 39.854 -47.490 12.707 1.00 72.06 731 ARG A O 1
ATOM 5718 N N . ARG A 1 732 ? 37.716 -48.152 12.841 1.00 68.81 732 ARG A N 1
ATOM 5719 C CA . ARG A 1 732 ? 37.931 -49.536 12.366 1.00 68.81 732 ARG A CA 1
ATOM 5720 C C . ARG A 1 732 ? 37.793 -49.691 10.852 1.00 68.81 732 ARG A C 1
ATOM 5722 O O . ARG A 1 732 ? 38.311 -50.664 10.310 1.00 68.81 732 ARG A O 1
ATOM 5729 N N . ARG A 1 733 ? 37.146 -48.747 10.166 1.00 54.28 733 ARG A N 1
ATOM 5730 C CA . ARG A 1 733 ? 37.178 -48.626 8.704 1.00 54.28 733 ARG A CA 1
ATOM 5731 C C . ARG A 1 733 ? 38.262 -47.624 8.317 1.00 54.28 733 ARG A C 1
ATOM 5733 O O . ARG A 1 733 ? 37.966 -46.484 8.002 1.00 54.28 733 ARG A O 1
ATOM 5740 N N . GLY A 1 734 ? 39.521 -48.052 8.376 1.00 54.59 734 GLY A N 1
ATOM 5741 C CA . GLY A 1 734 ? 40.608 -47.279 7.784 1.00 54.59 734 GLY A CA 1
ATOM 5742 C C . GLY A 1 734 ? 40.442 -47.199 6.266 1.00 54.59 734 GLY A C 1
ATOM 5743 O O . GLY A 1 734 ? 40.764 -48.171 5.584 1.00 54.59 734 GLY A O 1
ATOM 5744 N N . VAL A 1 735 ? 39.940 -46.058 5.788 1.00 46.22 735 VAL A N 1
ATOM 5745 C CA . VAL A 1 735 ? 40.242 -45.411 4.499 1.00 46.22 735 VAL A CA 1
ATOM 5746 C C . VAL A 1 735 ? 40.286 -43.915 4.758 1.00 46.22 735 VAL A C 1
ATOM 5748 O O . VAL A 1 735 ? 39.312 -43.415 5.366 1.00 46.22 735 VAL A O 1
#

Foldseek 3Di:
DQFFWAWEFEAEPLDGPDIWTAGSVRDTADPDDDWDKKKKKFKAWDDDPVGIWIKIWIDIFTDDPRDTPDPDTDIDTPPPCVRVVVCVSVPDPDDDDDDDPDDDDHPRTRYMYIYGYDPVVVVVVVVVVVVVVLVVLQVQLVCQVVLVVCVVVVHDFAEAADAFCVQVVVRGDPSGNYDFDDLQLPPFPLLLVLLLVQLVVVQVVVCVVPVAGQQEEEEEDEPRQCRHSRHNRLSNLLVLLQKAFDADPVSGTDAIDHHDCVRSVEENHHYAYEYFLVCCVRNQVSQQRSLRSLVNSLPDDDDPYHRSSVVLLVVQLVVVVVVVPDDNVRSNSLSSFRYWYFANVHGFLQCLLVPLLLVQVDQDLVVSLVSSLQGTQQTGYDPGGRRHDSSSSLSNLESHQEYEYEAAHCDDCVRNHCLARRNLRGVLSSQQNSCSSHVHGHFYWYQYNNDVVDTHIDGPLVRNVCRCDVALLDPVNLVVLLVVFQRSLQVNLSSLSSVSSNLSSPLVSDDLVSLVSNCCCQVVVVPPPCNLVSCLVRPLASVLSNLLSSLVCVVSVSHDDPDPVSNLSSLQSNLQSCLVPNDDDDSRGLVNPPSVVVSLVNCPRPPHDPSSNVSSQVRSCVVNVDDPDDPPPPDDDDDDDDDDDDDDDDDDDDDDDDDDDDDDDDDDDDDDDDDDDDDDDDDDDPDDDDDDDDPDPDDDDDDDPDDDDPVVVVVVVVVVVVVVVVVVVVVVPDD